Protein AF-A0A077RR24-F1 (afdb_monomer)

Radius of gyration: 30.87 Å; Cα contacts (8 Å, |Δi|>4): 636; chains: 1; bounding box: 91×39×88 Å

InterPro domains:
  IPR001650 Helicase, C-terminal domain-like [PF00271] (143-237)
  IPR001650 Helicase, C-terminal domain-like [PS51194] (137-275)
  IPR001650 Helicase, C-terminal domain-like [SM00490] (158-239)
  IPR011545 DEAD/DEAH-box helicase domain [PF00270] (7-88)
  IPR014001 Helicase superfamily 1/2, ATP-binding domain [PS51192] (1-100)
  IPR022059 Domain of unknown function DUF3615 [PF12274] (355-436)
  IPR027417 P-loop containing nucleoside triphosphate hydrolase [G3DSA:3.40.50.300] (1-112)
  IPR027417 P-loop containing nucleoside triphosphate hydrolase [G3DSA:3.40.50.300] (113-279)
  IPR027417 P-loop containing nucleoside triphosphate hydrolase [SSF52540] (5-243)

Nearest PDB structures (foldseek):
  7liu-assembly1_B  TM=7.610E-01  e=7.349E-22  Homo sapiens
  7evn-assembly1_E  TM=5.969E-01  e=4.241E-16  Homo sapiens
  2p6n-assembly1_A  TM=8.826E-01  e=2.527E-11  Homo sapiens
  5sup-assembly3_C  TM=7.298E-01  e=5.516E-13  Saccharomyces cerevisiae S288C
  5suq-assembly1_C  TM=5.556E-01  e=3.517E-12  Saccharomyces cerev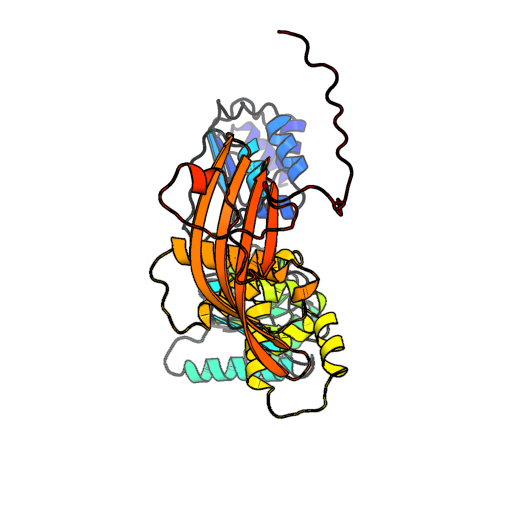isiae S288C

Foldseek 3Di:
DVVVVVLVVLVVPDPDDDDDLVVVVVCLVVVSDAQQPAQEAEAEAVVVCVVVVCPVSVCCVQPVRNHPAQVRHHYHYYHLADDPVNVVVCVVRHDPDDDDDPVCSQALVLQAAEAEDEDDLVCLLVVVVVVQVVQVVVQVPHARAAEEEEDADPVVQVVSQVVCVVVVAHEFEDELPDDPVRLCVRLVCCQVSVHRYYYYYHLNQPDSPRPRHAEYEHSDDDQEVVSVVSNSNSCSVHRHYYYYDYPVNLNHLQVVLQSCLSNVHDDDLVSVCSNDVPVVVVVVVPPDDDDCPPVVSVVSVQVSSDDPVDPLVVQLSVQQVLVVVAPDDPPDPVQSVQSSQQSSQQCPDPVRVPWDKHWHGWDFKFKDDPDPFKIKIKTKTKMWTQDPVRDIDIFIKIKMWIGGNNDIDIHMDTDDPPFQDDDPRRVVDPTRDGDGCDDPPVVRDDDDDDPDDDDDDDDPPDPDDD

Secondary structure (DSSP, 8-state):
-HHHHHHHHHHT--S-----HHHHHHHHHTTS---TT-SEEEE--HHHHHHTT-HHHHHHHHHHS-PPPTTTSEEEE--S---HHHHHHHHHH-SS------S-TTTHHHHSEEEEEE--TTHHHHHHHHHHHHHHHHTTTS-PPPEEEEES-HHHHHHHHHHHHHTT--EEEEETT--HHHHHHHHHHHHTTS-SEEEEESS--SS-------EEEESS--SSHHHHHHHHHHTTT-SEEEEEE-GGGHHHHHHHHHHHHHTT----HHHHHHH-HHHHHHHTTS---TT-HHHHHHHHHHHTTS---SHHHHHHHHHHHHHHHSS-----HHHHHHHHHHHHHHHHSTTTTTSEEEEEEEEEEEEEEEETTEEEEEEEEEEEEE-TTS-EEEEEEEEEEEEETTEEEEEEEE--TT--B--HHHHSSS----B-SSSSSTTS---------S------------

Mean predicted aligned error: 20.42 Å

Sequence (466 aa):
MKGKMQKCQLEAGIDIVVSTPRRLINMVRTTQVSLEAIKYLVICELGLMLDMGFEKTLRKIVDDMHIPPKSARHTLLSSGTFQPAVQKLAWDFLSDYLFITDGRLEFSIGLTKQKIELASEEEKRGLLLNLLQKQSVSSAGMSQLRTVVFVETKGKADSLKNWLCNEGFPATVIFADSSQQERESASLPFQISGISILIAANAASPGLDVANVDHLINYDLPKSVEEYVERIRTFARVGSATSFFTESNRSIAKGLLELMIEANLEVPDWLLDYANPDYTRSVELDSEDEENDKDRYDLARSLASRKIDNIYDLACVWAELNCRRTKQSFDDSRIKTMSKDCCIAFTQQEEYKFLKFYFVKVTQHCYSPESYEKTYWHYNFIAKIKSKSGIWTEGIYFAERKLECDVETFCCSFLEPSDDGECYGCQHGEAKVRHPTRGDYERGTPDHVWLSDGDCEISDDDMVDF

pLDDT: mean 70.44, std 19.79, range [26.89, 95.75]

Organism: Triticum aestivum (NCBI:txid4565)

Solvent-accessible surface area (backbone atoms only — not comparable to full-atom values): 27321 Å² total; per-residue (Å²): 112,74,72,60,56,54,49,58,52,50,74,70,60,76,95,77,86,89,74,55,69,74,58,45,53,51,35,42,74,69,67,67,48,83,43,60,83,46,52,71,47,76,44,73,44,47,42,62,41,46,77,73,63,37,54,69,56,51,50,44,50,58,72,70,47,58,36,48,56,50,92,70,28,50,65,48,78,41,50,84,51,80,51,72,72,45,48,53,50,49,60,71,61,45,58,96,70,86,86,86,74,92,83,45,81,82,39,58,64,50,72,28,51,62,46,75,43,82,41,55,87,79,46,47,60,60,53,50,50,53,53,54,49,55,50,57,62,75,28,79,87,54,77,79,68,25,34,40,36,33,32,64,42,64,69,57,42,55,52,50,36,55,50,35,42,73,76,72,43,57,51,42,71,49,53,49,86,51,51,70,68,54,48,51,63,50,43,45,43,48,71,76,70,76,26,44,32,40,35,37,16,47,84,50,50,84,83,67,90,70,80,81,42,40,33,41,34,28,67,39,64,63,87,44,56,68,58,45,51,44,53,51,51,68,45,62,78,26,62,31,34,41,34,42,41,40,83,90,48,41,86,36,28,43,57,48,50,55,48,32,44,77,34,73,48,83,74,58,76,72,50,51,56,55,42,39,62,74,62,57,65,63,54,75,76,68,79,83,77,92,86,59,60,68,68,53,49,55,50,52,62,58,59,71,62,51,88,66,89,51,78,68,44,53,28,48,51,52,18,54,51,36,58,63,72,38,95,59,86,75,88,45,74,65,60,54,52,54,46,32,53,43,34,31,11,45,42,69,34,79,94,39,57,85,51,57,67,42,58,71,48,74,77,39,56,49,66,33,76,81,49,101,53,32,40,39,38,41,35,28,29,36,37,32,40,40,45,98,88,66,53,76,46,80,46,46,30,34,22,38,41,38,38,46,81,93,42,78,49,63,42,52,47,75,47,56,95,84,35,68,30,69,41,77,39,43,76,78,45,94,42,84,49,61,30,56,74,70,43,74,53,93,71,25,58,90,85,83,86,80,92,75,87,74,90,79,89,76,79,94,78,82,92,73,90,135

Structure (mmCIF, N/CA/C/O backbone):
data_AF-A0A077RR24-F1
#
_entry.id   AF-A0A077RR24-F1
#
loop_
_atom_site.group_PDB
_atom_site.id
_atom_site.type_symbol
_atom_site.label_atom_id
_atom_site.label_alt_id
_atom_site.label_comp_id
_atom_site.label_asym_id
_atom_site.label_entity_id
_atom_site.label_seq_id
_atom_site.pdbx_PDB_ins_code
_atom_site.Cartn_x
_atom_site.Cartn_y
_atom_site.Cartn_z
_atom_site.occupancy
_atom_site.B_iso_or_equiv
_atom_site.auth_seq_id
_atom_site.auth_comp_id
_atom_site.auth_asym_id
_atom_site.auth_atom_id
_atom_site.pdbx_PDB_model_num
ATOM 1 N N . MET A 1 1 ? 37.267 13.223 1.925 1.00 38.91 1 MET A N 1
ATOM 2 C CA . MET A 1 1 ? 37.934 11.902 1.807 1.00 38.91 1 MET A CA 1
ATOM 3 C C . MET A 1 1 ? 37.192 10.920 0.893 1.00 38.91 1 MET A C 1
ATOM 5 O O . MET A 1 1 ? 37.827 10.442 -0.036 1.00 38.91 1 MET A O 1
ATOM 9 N N . LYS A 1 2 ? 35.874 10.683 1.048 1.00 42.78 2 LYS A N 1
ATOM 10 C CA . LYS A 1 2 ? 35.107 9.719 0.215 1.00 42.78 2 LYS A CA 1
ATOM 11 C C . LYS A 1 2 ? 35.231 9.910 -1.314 1.00 42.78 2 LYS A C 1
ATOM 13 O O . LYS A 1 2 ? 35.393 8.932 -2.031 1.00 42.78 2 LYS A O 1
ATOM 18 N N . GLY A 1 3 ? 35.239 11.150 -1.817 1.00 53.84 3 GLY A N 1
ATOM 19 C CA . GLY A 1 3 ? 35.362 11.421 -3.262 1.00 53.84 3 GLY A CA 1
ATOM 20 C C . GLY A 1 3 ? 36.721 11.066 -3.890 1.00 53.84 3 GLY A C 1
ATOM 21 O O . GLY A 1 3 ? 36.763 10.733 -5.067 1.00 53.84 3 GLY A O 1
ATOM 22 N N . LYS A 1 4 ? 37.822 11.088 -3.117 1.00 55.09 4 LYS A N 1
ATOM 23 C CA . LYS A 1 4 ? 39.156 10.689 -3.612 1.00 55.09 4 LYS A CA 1
ATOM 24 C C . LYS A 1 4 ? 39.282 9.168 -3.731 1.00 55.09 4 LYS A C 1
ATOM 26 O O . LYS A 1 4 ? 39.795 8.693 -4.733 1.00 55.09 4 LYS A O 1
ATOM 31 N N . MET A 1 5 ? 38.761 8.420 -2.752 1.00 57.38 5 MET A N 1
ATOM 32 C CA . MET A 1 5 ? 38.757 6.951 -2.800 1.00 57.38 5 MET A CA 1
ATOM 33 C C . MET A 1 5 ? 37.932 6.415 -3.973 1.00 57.38 5 MET A C 1
ATOM 35 O O . MET A 1 5 ? 38.390 5.513 -4.662 1.00 57.38 5 MET A O 1
ATOM 39 N N . GLN A 1 6 ? 36.764 7.009 -4.245 1.00 65.25 6 GLN A N 1
ATOM 40 C CA . GLN A 1 6 ? 35.930 6.583 -5.370 1.00 65.25 6 GLN A CA 1
ATOM 41 C C . GLN A 1 6 ? 36.631 6.788 -6.722 1.00 65.25 6 GLN A C 1
ATOM 43 O O . GLN A 1 6 ? 36.533 5.935 -7.597 1.00 65.25 6 GLN A O 1
ATOM 48 N N . LYS A 1 7 ? 37.365 7.895 -6.892 1.00 67.56 7 LYS A N 1
ATOM 49 C CA . LYS A 1 7 ? 38.094 8.169 -8.135 1.00 67.56 7 LYS A CA 1
ATOM 50 C C . LYS A 1 7 ? 39.228 7.165 -8.367 1.00 67.56 7 LYS A C 1
ATOM 52 O O . LYS A 1 7 ? 39.330 6.627 -9.460 1.00 67.56 7 LYS A O 1
ATOM 57 N N . CYS A 1 8 ? 40.002 6.841 -7.328 1.00 69.75 8 CYS A N 1
ATOM 58 C CA . CYS A 1 8 ? 41.052 5.823 -7.428 1.00 69.75 8 CYS A CA 1
ATOM 59 C C . CYS A 1 8 ? 40.497 4.424 -7.750 1.00 69.75 8 CYS A C 1
ATOM 61 O O . CYS A 1 8 ? 41.151 3.662 -8.449 1.00 69.75 8 CYS A O 1
ATOM 63 N N . GLN A 1 9 ? 39.295 4.083 -7.268 1.00 75.38 9 GLN A N 1
ATOM 64 C CA . GLN A 1 9 ? 38.629 2.820 -7.616 1.00 75.38 9 GLN A CA 1
ATOM 65 C C . GLN A 1 9 ? 38.172 2.784 -9.080 1.00 75.38 9 GLN A C 1
ATOM 67 O O . GLN A 1 9 ? 38.264 1.743 -9.715 1.00 75.38 9 GLN A O 1
ATOM 72 N N . LEU A 1 10 ? 37.715 3.916 -9.623 1.00 78.81 10 LEU A N 1
ATOM 73 C CA . LEU A 1 10 ? 37.341 4.042 -11.038 1.00 78.81 10 LEU A CA 1
ATOM 74 C C . LEU A 1 10 ? 38.559 3.948 -11.961 1.00 78.81 10 LEU A C 1
ATOM 76 O O . LEU A 1 10 ? 38.503 3.288 -12.994 1.00 78.81 10 LEU A O 1
ATOM 80 N N . GLU A 1 11 ? 39.673 4.563 -11.561 1.00 78.75 11 GLU A N 1
ATOM 81 C CA . GLU A 1 11 ? 40.943 4.532 -12.298 1.00 78.75 11 GLU A CA 1
ATOM 82 C C . GLU A 1 11 ? 41.571 3.127 -12.353 1.00 78.75 11 GLU A C 1
ATOM 84 O O . GLU A 1 11 ? 42.336 2.842 -13.271 1.00 78.75 11 GLU A O 1
ATOM 89 N N . ALA A 1 12 ? 41.226 2.232 -11.420 1.00 81.88 12 ALA A N 1
ATOM 90 C CA . ALA A 1 12 ? 41.685 0.841 -11.412 1.00 81.88 12 ALA A CA 1
ATOM 91 C C . ALA A 1 12 ? 40.970 -0.061 -12.444 1.00 81.88 12 ALA A C 1
ATOM 93 O O . ALA A 1 12 ? 41.375 -1.208 -12.623 1.00 81.88 12 ALA A O 1
ATOM 94 N N . GLY A 1 13 ? 39.941 0.454 -13.127 1.00 81.19 13 GLY A N 1
ATOM 95 C CA . GLY A 1 13 ? 39.060 -0.322 -13.997 1.00 81.19 13 GLY A CA 1
ATOM 96 C C . GLY A 1 13 ? 37.912 -0.957 -13.212 1.00 81.19 13 GLY A C 1
ATOM 97 O O . GLY A 1 13 ? 38.098 -1.469 -12.109 1.00 81.19 13 GLY A O 1
ATOM 98 N N . ILE A 1 14 ? 36.699 -0.886 -13.766 1.00 85.69 14 ILE A N 1
ATOM 99 C CA . ILE A 1 14 ? 35.483 -1.403 -13.131 1.00 85.69 14 ILE A CA 1
ATOM 100 C C . ILE A 1 14 ? 34.622 -2.112 -14.173 1.00 85.69 14 ILE A C 1
ATOM 102 O O . ILE A 1 14 ? 34.243 -1.507 -15.172 1.00 85.69 14 ILE A O 1
ATOM 106 N N . ASP A 1 15 ? 34.250 -3.359 -13.882 1.00 87.88 15 ASP A N 1
ATOM 107 C CA . ASP A 1 15 ? 33.331 -4.145 -14.712 1.00 87.88 15 ASP A CA 1
ATOM 108 C C . ASP A 1 15 ? 31.854 -3.960 -14.315 1.00 87.88 15 ASP A C 1
ATOM 110 O O . ASP A 1 15 ? 30.962 -4.076 -15.154 1.00 87.88 15 ASP A O 1
ATOM 114 N N . ILE A 1 16 ? 31.577 -3.664 -13.036 1.00 90.81 16 ILE A N 1
ATOM 115 C CA . ILE A 1 16 ? 30.218 -3.513 -12.490 1.00 90.81 16 ILE A CA 1
ATOM 116 C C . ILE A 1 16 ? 30.109 -2.212 -11.694 1.00 90.81 16 ILE A C 1
ATOM 118 O O . ILE A 1 16 ? 30.824 -2.004 -10.715 1.00 90.81 16 ILE A O 1
ATOM 122 N N . VAL A 1 17 ? 29.159 -1.355 -12.071 1.00 89.50 17 VAL A N 1
ATOM 123 C CA . VAL A 1 17 ? 28.876 -0.090 -11.381 1.00 89.50 17 VAL A CA 1
ATOM 124 C C . VAL A 1 17 ? 27.472 -0.126 -10.785 1.00 89.50 17 VAL A C 1
ATOM 126 O O . VAL A 1 17 ? 26.491 -0.280 -11.505 1.00 89.50 17 VAL A O 1
ATOM 129 N N . VAL A 1 18 ? 27.375 0.095 -9.473 1.00 91.62 18 VAL A N 1
ATOM 130 C CA . VAL A 1 18 ? 26.106 0.329 -8.766 1.00 91.62 18 VAL A CA 1
ATOM 131 C C . VAL A 1 18 ? 26.044 1.803 -8.377 1.00 91.62 18 VAL A C 1
ATOM 133 O O . VAL A 1 18 ? 26.958 2.322 -7.734 1.00 91.62 18 VAL A O 1
ATOM 136 N N . SER A 1 19 ? 24.995 2.511 -8.795 1.00 89.88 19 SER A N 1
ATOM 137 C CA . SER A 1 19 ? 24.889 3.956 -8.582 1.00 89.88 19 SER A CA 1
ATOM 138 C C . SER A 1 19 ? 23.441 4.431 -8.588 1.00 89.88 19 SER A C 1
ATOM 140 O O . SER A 1 19 ? 22.577 3.826 -9.215 1.00 89.88 19 SER A O 1
ATOM 142 N N . THR A 1 20 ? 23.184 5.560 -7.929 1.00 89.81 20 THR A N 1
ATOM 143 C CA . THR A 1 20 ? 21.910 6.274 -8.057 1.00 89.81 20 THR A CA 1
ATOM 144 C C . THR A 1 20 ? 21.900 7.123 -9.336 1.00 89.81 20 THR A C 1
ATOM 146 O O . THR A 1 20 ? 22.955 7.632 -9.738 1.00 89.81 20 THR A O 1
ATOM 149 N N . PRO A 1 21 ? 20.734 7.367 -9.969 1.00 90.19 21 PRO A N 1
ATOM 150 C CA . PRO A 1 21 ? 20.659 8.003 -11.291 1.00 90.19 21 PRO A CA 1
ATOM 151 C C . PRO A 1 21 ? 21.411 9.333 -11.396 1.00 90.19 21 PRO A C 1
ATOM 153 O O . PRO A 1 21 ? 22.234 9.538 -12.287 1.00 90.19 21 PRO A O 1
ATOM 156 N N . ARG A 1 22 ? 21.197 10.238 -10.431 1.00 88.94 22 ARG A N 1
ATOM 157 C CA . ARG A 1 22 ? 21.866 11.550 -10.418 1.00 88.94 22 ARG A CA 1
ATOM 158 C C . ARG A 1 22 ? 23.383 11.427 -10.300 1.00 88.94 22 ARG A C 1
ATOM 160 O O . ARG A 1 22 ? 24.106 12.208 -10.918 1.00 88.94 22 ARG A O 1
ATOM 167 N N . ARG A 1 23 ? 23.875 10.466 -9.511 1.00 88.19 23 ARG A N 1
ATOM 168 C CA . ARG A 1 23 ? 25.316 10.264 -9.335 1.00 88.19 23 ARG A CA 1
ATOM 169 C C . ARG A 1 23 ? 25.939 9.651 -10.584 1.00 88.19 23 ARG A C 1
ATOM 171 O O . ARG A 1 23 ? 27.009 10.106 -10.978 1.00 88.19 23 ARG A O 1
ATOM 178 N N . LEU A 1 24 ? 25.247 8.716 -11.238 1.00 90.44 24 LEU A N 1
ATOM 179 C CA . LEU A 1 24 ? 25.675 8.142 -12.514 1.00 90.44 24 LEU A CA 1
ATOM 180 C C . LEU A 1 24 ? 25.806 9.214 -13.604 1.00 90.44 24 LEU A C 1
ATOM 182 O O . LEU A 1 24 ? 26.870 9.336 -14.202 1.00 90.44 24 LEU A O 1
ATOM 186 N N . ILE A 1 25 ? 24.790 10.067 -13.784 1.00 90.06 25 ILE A N 1
ATOM 187 C CA . ILE A 1 25 ? 24.849 11.176 -14.755 1.00 90.06 25 ILE A CA 1
ATOM 188 C C . ILE A 1 25 ? 26.055 12.078 -14.493 1.00 90.06 25 ILE A C 1
ATOM 190 O O . ILE A 1 25 ? 26.735 12.499 -15.428 1.00 90.06 25 ILE A O 1
ATOM 194 N N . ASN A 1 26 ? 26.332 12.393 -13.226 1.00 88.88 26 ASN A N 1
ATOM 195 C CA . ASN A 1 26 ? 27.484 13.216 -12.881 1.00 88.88 26 ASN A CA 1
ATOM 196 C C . ASN A 1 26 ? 28.814 12.522 -13.227 1.00 88.88 26 ASN A C 1
ATOM 198 O O . ASN A 1 26 ? 29.734 13.175 -13.716 1.00 88.88 26 ASN A O 1
ATOM 202 N N . MET A 1 27 ? 28.917 11.209 -13.010 1.00 86.62 27 MET A N 1
ATOM 203 C CA . MET A 1 27 ? 30.111 10.427 -13.350 1.00 86.62 27 MET A CA 1
ATOM 204 C C . MET A 1 27 ? 30.352 10.383 -14.862 1.00 86.62 27 MET A C 1
ATOM 206 O O . MET A 1 27 ? 31.480 10.600 -15.295 1.00 86.62 27 MET A O 1
ATOM 210 N N . VAL A 1 28 ? 29.300 10.206 -15.663 1.00 88.62 28 VAL A N 1
ATOM 211 C CA . VAL A 1 28 ? 29.408 10.226 -17.131 1.00 88.62 28 VAL A CA 1
ATOM 212 C C . VAL A 1 28 ? 29.759 11.626 -17.642 1.00 88.62 28 VAL A C 1
ATOM 214 O O . VAL A 1 28 ? 30.674 11.785 -18.442 1.00 88.62 28 VAL A O 1
ATOM 217 N N . ARG A 1 29 ? 29.108 12.678 -17.124 1.00 87.50 29 ARG A N 1
ATOM 218 C CA . ARG A 1 29 ? 29.382 14.075 -17.525 1.00 87.50 29 ARG A CA 1
ATOM 219 C C . ARG A 1 29 ? 30.787 14.551 -17.192 1.00 87.50 29 ARG A C 1
ATOM 221 O O . ARG A 1 29 ? 31.343 15.362 -17.920 1.00 87.50 29 ARG A O 1
ATOM 228 N N . THR A 1 30 ? 31.343 14.073 -16.085 1.00 84.88 30 THR A N 1
ATOM 229 C CA . THR A 1 30 ? 32.731 14.360 -15.696 1.00 84.88 30 THR A CA 1
ATOM 230 C C . THR A 1 30 ? 33.726 13.381 -16.321 1.00 84.88 30 THR A C 1
ATOM 232 O O . THR A 1 30 ? 34.868 13.319 -15.869 1.00 84.88 30 THR A O 1
ATOM 235 N N . THR A 1 31 ? 33.279 12.612 -17.326 1.00 78.00 31 THR A N 1
ATOM 236 C CA . THR A 1 31 ? 34.055 11.630 -18.097 1.00 78.00 31 THR A CA 1
ATOM 237 C C . THR A 1 31 ? 34.812 10.633 -17.218 1.00 78.00 31 THR A C 1
ATOM 239 O O . THR A 1 31 ? 35.905 10.198 -17.561 1.00 78.00 31 THR A O 1
ATOM 242 N N . GLN A 1 32 ? 34.254 10.293 -16.052 1.00 77.44 32 GLN A N 1
ATOM 243 C CA . GLN A 1 32 ? 34.843 9.307 -15.142 1.00 77.44 32 GLN A CA 1
ATOM 244 C C . GLN A 1 32 ? 34.465 7.879 -15.539 1.00 77.44 32 GLN A C 1
ATOM 246 O O . GLN A 1 32 ? 35.173 6.945 -15.182 1.00 77.44 32 GLN A O 1
ATOM 251 N N . VAL A 1 33 ? 33.340 7.711 -16.242 1.00 84.94 33 VAL A N 1
ATOM 252 C CA . VAL A 1 33 ? 32.816 6.423 -16.713 1.00 84.94 33 VAL A CA 1
ATOM 253 C C . VAL A 1 33 ? 32.198 6.611 -18.093 1.00 84.94 33 VAL A C 1
ATOM 255 O O . VAL A 1 33 ? 31.454 7.569 -18.299 1.00 84.94 33 VAL A O 1
ATOM 258 N N . SER A 1 34 ? 32.475 5.681 -19.008 1.00 88.31 34 SER A N 1
ATOM 259 C CA . SER A 1 34 ? 31.731 5.523 -20.263 1.00 88.31 34 SER A CA 1
ATOM 260 C C . SER A 1 34 ? 30.729 4.376 -20.125 1.00 88.31 34 SER A C 1
ATOM 262 O O . SER A 1 34 ? 31.031 3.362 -19.497 1.00 88.31 34 SER A O 1
ATOM 264 N N . LEU A 1 35 ? 29.536 4.547 -20.699 1.00 90.69 35 LEU A N 1
ATOM 265 C CA . LEU A 1 35 ? 28.468 3.541 -20.700 1.00 90.69 35 LEU A CA 1
ATOM 266 C C . LEU A 1 35 ? 28.313 2.840 -22.065 1.00 90.69 35 LEU A C 1
ATOM 268 O O . LEU A 1 35 ? 27.434 1.998 -22.232 1.00 90.69 35 LEU A O 1
ATOM 272 N N . GLU A 1 36 ? 29.186 3.151 -23.025 1.00 90.81 36 GLU A N 1
ATOM 273 C CA . GLU A 1 36 ? 29.099 2.685 -24.418 1.00 90.81 36 GLU A CA 1
ATOM 274 C C . GLU A 1 36 ? 29.270 1.170 -24.576 1.00 90.81 36 GLU A C 1
ATOM 276 O O . GLU A 1 36 ? 28.764 0.581 -25.525 1.00 90.81 36 GLU A O 1
ATOM 281 N N . ALA A 1 37 ? 29.968 0.516 -23.646 1.00 89.81 37 ALA A N 1
ATOM 282 C CA . ALA A 1 37 ? 30.246 -0.920 -23.697 1.00 89.81 37 ALA A CA 1
ATOM 283 C C . ALA A 1 37 ? 29.336 -1.753 -22.772 1.00 89.81 37 ALA A C 1
ATOM 285 O O . ALA A 1 37 ? 29.644 -2.910 -22.471 1.00 89.81 37 ALA A O 1
ATOM 286 N N . ILE A 1 38 ? 28.228 -1.182 -22.286 1.00 92.31 38 ILE A N 1
ATOM 287 C CA . ILE A 1 38 ? 27.324 -1.885 -21.370 1.00 92.31 38 ILE A CA 1
ATOM 288 C C . ILE A 1 38 ? 26.587 -3.012 -22.090 1.00 92.31 38 ILE A C 1
ATOM 290 O O . ILE A 1 38 ? 25.815 -2.787 -23.018 1.00 92.31 38 ILE A O 1
ATOM 294 N N . LYS A 1 39 ? 26.761 -4.232 -21.576 1.00 93.50 39 LYS A N 1
ATOM 295 C CA . LYS A 1 39 ? 25.996 -5.416 -21.996 1.00 93.50 39 LYS A CA 1
ATOM 296 C C . LYS A 1 39 ? 24.778 -5.688 -21.118 1.00 93.50 39 LYS A C 1
ATOM 298 O O . LYS A 1 39 ? 23.820 -6.284 -21.597 1.00 93.50 39 LYS A O 1
ATOM 303 N N . TYR A 1 40 ? 24.820 -5.261 -19.855 1.00 95.00 40 TYR A N 1
ATOM 304 C CA . TYR A 1 40 ? 23.779 -5.518 -18.862 1.00 95.00 40 TYR A CA 1
ATOM 305 C C . TYR A 1 40 ? 23.374 -4.219 -18.170 1.00 95.00 40 TYR A C 1
ATOM 307 O O . TYR A 1 40 ? 24.197 -3.581 -17.516 1.00 95.00 40 TYR A O 1
ATOM 315 N N . LEU A 1 41 ? 22.104 -3.845 -18.300 1.00 94.69 41 LEU A N 1
ATOM 316 C CA . LEU A 1 41 ? 21.502 -2.721 -17.593 1.00 94.69 41 LEU A CA 1
ATOM 317 C C . LEU A 1 41 ? 20.497 -3.261 -16.576 1.00 94.69 41 LEU A C 1
ATOM 319 O O . LEU A 1 41 ? 19.562 -3.958 -16.952 1.00 94.69 41 LEU A O 1
ATOM 323 N N . VAL A 1 42 ? 20.674 -2.932 -15.299 1.00 95.75 42 VAL A N 1
ATOM 324 C CA . VAL A 1 42 ? 19.747 -3.337 -14.235 1.00 95.75 42 VAL A CA 1
ATOM 325 C C . VAL A 1 42 ? 19.129 -2.092 -13.613 1.00 95.75 42 VAL A C 1
ATOM 327 O O . VAL A 1 42 ? 19.849 -1.213 -13.140 1.00 95.75 42 VAL A O 1
ATOM 330 N N . ILE A 1 43 ? 17.801 -2.018 -13.624 1.00 94.50 43 ILE A N 1
ATOM 331 C CA . ILE A 1 43 ? 17.020 -0.958 -12.985 1.00 94.50 43 ILE A CA 1
ATOM 332 C C . ILE A 1 43 ? 16.216 -1.602 -11.858 1.00 94.50 43 ILE A C 1
ATOM 334 O O . ILE A 1 43 ? 15.301 -2.380 -12.117 1.00 94.50 43 ILE A O 1
ATOM 338 N N . CYS A 1 44 ? 16.574 -1.289 -10.614 1.00 92.56 44 CYS A N 1
ATOM 339 C CA . CYS A 1 44 ? 15.903 -1.828 -9.434 1.00 92.56 44 CYS A CA 1
ATOM 340 C C . CYS A 1 44 ? 14.903 -0.825 -8.859 1.00 92.56 44 CYS A C 1
ATOM 342 O O . CYS A 1 44 ? 15.203 0.367 -8.810 1.00 92.56 44 CYS A O 1
ATOM 344 N N . GLU A 1 45 ? 13.770 -1.322 -8.360 1.00 86.75 45 GLU A N 1
ATOM 345 C CA . GLU A 1 45 ? 12.720 -0.524 -7.708 1.00 86.75 45 GLU A CA 1
ATOM 346 C C . GLU A 1 45 ? 12.189 0.618 -8.589 1.00 86.75 45 GLU A C 1
ATOM 348 O O . GLU A 1 45 ? 12.045 1.757 -8.139 1.00 86.75 45 GLU A O 1
ATOM 353 N N . LEU A 1 46 ? 11.899 0.330 -9.868 1.00 89.75 46 LEU A N 1
ATOM 354 C CA . LEU A 1 46 ? 11.492 1.365 -10.822 1.00 89.75 46 LEU A CA 1
ATOM 355 C C . LEU A 1 46 ? 10.276 2.166 -10.333 1.00 89.75 46 LEU A C 1
ATOM 357 O O . LEU A 1 46 ? 10.305 3.387 -10.450 1.00 89.75 46 LEU A O 1
ATOM 361 N N . GLY A 1 47 ? 9.255 1.519 -9.757 1.00 81.19 47 GLY A N 1
ATOM 362 C CA . GLY A 1 47 ? 8.096 2.209 -9.174 1.00 81.19 47 GLY A CA 1
ATOM 363 C C . GLY A 1 47 ? 8.504 3.314 -8.195 1.00 81.19 47 GLY A C 1
ATOM 364 O O . GLY A 1 47 ? 8.193 4.479 -8.428 1.00 81.19 47 GLY A O 1
ATOM 365 N N . LEU A 1 48 ? 9.340 2.983 -7.206 1.00 79.06 48 LEU A N 1
ATOM 366 C CA . LEU A 1 48 ? 9.854 3.948 -6.229 1.00 79.06 48 LEU A CA 1
ATOM 367 C C . LEU A 1 48 ? 10.646 5.083 -6.896 1.00 79.06 48 LEU A C 1
ATOM 369 O O . LEU A 1 48 ? 10.565 6.246 -6.501 1.00 79.06 48 LEU A O 1
ATOM 373 N N . MET A 1 49 ? 11.428 4.773 -7.932 1.00 84.31 49 MET A N 1
ATOM 374 C CA . MET A 1 49 ? 12.170 5.799 -8.665 1.00 84.31 49 MET A CA 1
ATOM 375 C C . MET A 1 49 ? 11.237 6.792 -9.376 1.00 84.31 49 MET A C 1
ATOM 377 O O . MET A 1 49 ? 11.587 7.971 -9.489 1.00 84.31 49 MET A O 1
ATOM 381 N N . LEU A 1 50 ? 10.071 6.345 -9.849 1.00 82.44 50 LEU A N 1
ATOM 382 C CA . LEU A 1 50 ? 9.061 7.219 -10.451 1.00 82.44 50 LEU A CA 1
ATOM 383 C C . LEU A 1 50 ? 8.376 8.093 -9.417 1.00 82.44 50 LEU A C 1
ATOM 385 O O . LEU A 1 50 ? 8.243 9.291 -9.665 1.00 82.44 50 LEU A O 1
ATOM 389 N N . ASP A 1 51 ? 8.073 7.543 -8.246 1.00 75.38 51 ASP A N 1
ATOM 390 C CA . ASP A 1 51 ? 7.511 8.302 -7.126 1.00 75.38 51 ASP A CA 1
ATOM 391 C C . ASP A 1 51 ? 8.459 9.432 -6.687 1.00 75.38 51 ASP A C 1
ATOM 393 O O . ASP A 1 51 ? 8.042 10.548 -6.380 1.00 75.38 51 ASP A O 1
ATOM 397 N N . MET A 1 52 ? 9.773 9.193 -6.765 1.00 76.75 52 MET A N 1
ATOM 398 C CA . MET A 1 52 ? 10.809 10.206 -6.523 1.00 76.75 52 MET A CA 1
ATOM 399 C C . MET A 1 52 ? 11.014 11.200 -7.688 1.00 76.75 52 MET A C 1
ATOM 401 O O . MET A 1 52 ? 11.895 12.066 -7.623 1.00 76.75 52 MET A O 1
ATOM 405 N N . GLY A 1 53 ? 10.254 11.078 -8.778 1.00 81.50 53 GLY A N 1
ATOM 406 C CA . GLY A 1 53 ? 10.337 11.947 -9.952 1.00 81.50 53 GLY A CA 1
ATOM 407 C C . GLY A 1 53 ? 11.574 11.713 -10.827 1.00 81.50 53 GLY A C 1
ATOM 408 O O . GLY A 1 53 ? 12.010 12.620 -11.547 1.00 81.50 53 GLY A O 1
ATOM 409 N N . PHE A 1 54 ? 12.184 10.522 -10.782 1.00 88.88 54 PHE A N 1
ATOM 410 C CA . PHE A 1 54 ? 13.386 10.224 -11.569 1.00 88.88 54 PHE A CA 1
ATOM 411 C C . PHE A 1 54 ? 13.125 9.847 -13.026 1.00 88.88 54 PHE A C 1
ATOM 413 O O . PHE A 1 54 ? 14.103 9.658 -13.745 1.00 88.88 54 PHE A O 1
ATOM 420 N N . GLU A 1 55 ? 11.881 9.818 -13.512 1.00 88.88 55 GLU A N 1
ATOM 421 C CA . GLU A 1 55 ? 11.570 9.444 -14.902 1.00 88.88 55 GLU A CA 1
ATOM 422 C C . GLU A 1 55 ? 12.460 10.173 -15.923 1.00 88.88 55 GLU A C 1
ATOM 424 O O . GLU A 1 55 ? 13.183 9.545 -16.695 1.00 88.88 55 GLU A O 1
ATOM 429 N N . LYS A 1 56 ? 12.491 11.512 -15.878 1.00 90.44 56 LYS A N 1
ATOM 430 C CA . LYS A 1 56 ? 13.311 12.323 -16.799 1.00 90.44 56 LYS A CA 1
ATOM 431 C C . LYS A 1 56 ? 14.806 12.024 -16.668 1.00 90.44 56 LYS A C 1
ATOM 433 O O . LYS A 1 56 ? 15.558 12.142 -17.628 1.00 90.44 56 LYS A O 1
ATOM 438 N N . THR A 1 57 ? 15.244 11.661 -15.464 1.00 90.81 57 THR A N 1
ATOM 439 C CA . THR A 1 57 ? 16.645 11.324 -15.177 1.00 90.81 57 THR A CA 1
ATOM 440 C C . THR A 1 57 ? 16.999 9.957 -15.759 1.00 90.81 57 THR A C 1
ATOM 442 O O . THR A 1 57 ? 18.084 9.798 -16.307 1.00 90.81 57 THR A O 1
ATOM 445 N N . LEU A 1 58 ? 16.083 8.992 -15.674 1.00 92.50 58 LEU A N 1
ATOM 446 C CA . LEU A 1 58 ? 16.235 7.659 -16.247 1.00 92.50 58 LEU A CA 1
ATOM 447 C C . LEU A 1 58 ? 16.246 7.696 -17.772 1.00 92.50 58 LEU A C 1
ATOM 449 O O . LEU A 1 58 ? 17.181 7.169 -18.365 1.00 92.50 58 LEU A O 1
ATOM 453 N N . ARG A 1 59 ? 15.282 8.389 -18.393 1.00 92.31 59 ARG A N 1
ATOM 454 C CA . ARG A 1 59 ? 15.258 8.598 -19.851 1.00 92.31 59 ARG A CA 1
ATOM 455 C C . ARG A 1 59 ? 16.562 9.214 -20.335 1.00 92.31 59 ARG A C 1
ATOM 457 O O . ARG A 1 59 ? 17.219 8.669 -21.200 1.00 92.31 59 ARG A O 1
ATOM 464 N N . LYS A 1 60 ? 17.044 10.251 -19.650 1.00 91.38 60 LYS A N 1
ATOM 465 C CA . LYS A 1 60 ? 18.349 10.848 -19.946 1.00 91.38 60 LYS A CA 1
ATOM 466 C C . LYS A 1 60 ? 19.516 9.859 -19.890 1.00 91.38 60 LYS A C 1
ATOM 468 O O . LYS A 1 60 ? 20.425 9.953 -20.701 1.00 91.38 60 LYS A O 1
ATOM 473 N N . ILE A 1 61 ? 19.537 8.941 -18.924 1.00 91.06 61 ILE A N 1
ATOM 474 C CA . ILE A 1 61 ? 20.593 7.920 -18.843 1.00 91.06 61 ILE A CA 1
ATOM 475 C C . ILE A 1 61 ? 20.493 6.959 -20.029 1.00 91.06 61 ILE A C 1
ATOM 477 O O . ILE A 1 61 ? 21.505 6.657 -20.650 1.00 91.06 61 ILE A O 1
ATOM 481 N N . VAL A 1 62 ? 19.287 6.484 -20.333 1.00 90.06 62 VAL A N 1
ATOM 482 C CA . VAL A 1 62 ? 19.058 5.458 -21.355 1.00 90.06 62 VAL A CA 1
ATOM 483 C C . VAL A 1 62 ? 19.198 6.007 -22.776 1.00 90.06 62 VAL A C 1
ATOM 485 O O . VAL A 1 62 ? 19.787 5.331 -23.618 1.00 90.06 62 VAL A O 1
ATOM 488 N N . ASP A 1 63 ? 18.706 7.221 -23.009 1.00 87.12 63 ASP A N 1
ATOM 489 C CA . ASP A 1 63 ? 18.565 7.828 -24.332 1.00 87.12 63 ASP A CA 1
ATOM 490 C C . ASP A 1 63 ? 19.755 8.747 -24.672 1.00 87.12 63 ASP A C 1
ATOM 492 O O . ASP A 1 63 ? 20.260 8.707 -25.791 1.00 87.12 63 ASP A O 1
ATOM 496 N N . ASP A 1 64 ? 20.269 9.526 -23.705 1.00 83.06 64 ASP A N 1
ATOM 497 C CA . ASP A 1 64 ? 21.269 10.576 -23.983 1.00 83.06 64 ASP A CA 1
ATOM 498 C C . ASP A 1 64 ? 22.720 10.180 -23.642 1.00 83.06 64 ASP A C 1
ATOM 500 O O . ASP A 1 64 ? 23.652 10.920 -23.966 1.00 83.06 64 ASP A O 1
ATOM 504 N N . MET A 1 65 ? 22.957 9.068 -22.932 1.00 85.38 65 MET A N 1
ATOM 505 C CA . MET A 1 65 ? 24.300 8.721 -22.420 1.00 85.38 65 MET A CA 1
ATOM 506 C C . MET A 1 65 ? 25.009 7.606 -23.190 1.00 85.38 65 MET A C 1
ATOM 508 O O . MET A 1 65 ? 25.860 6.921 -22.625 1.00 85.38 65 MET A O 1
ATOM 512 N N . HIS A 1 66 ? 24.693 7.464 -24.479 1.00 86.19 66 HIS A N 1
ATOM 513 C CA . HIS A 1 66 ? 25.339 6.516 -25.397 1.00 86.19 66 HIS A CA 1
ATOM 514 C C . HIS A 1 66 ? 25.304 5.061 -24.904 1.00 86.19 66 HIS A C 1
ATOM 516 O O . HIS A 1 66 ? 26.192 4.270 -25.212 1.00 86.19 66 HIS A O 1
ATOM 522 N N . ILE A 1 67 ? 24.281 4.690 -24.129 1.00 90.44 67 ILE A N 1
ATOM 523 C CA . ILE A 1 67 ? 24.067 3.288 -23.774 1.00 90.44 67 ILE A CA 1
ATOM 524 C C . ILE A 1 67 ? 23.672 2.540 -25.058 1.00 90.44 67 ILE A C 1
ATOM 526 O O . ILE A 1 67 ? 22.826 3.042 -25.802 1.00 90.44 67 ILE A O 1
ATOM 530 N N . PRO A 1 68 ? 24.223 1.339 -25.326 1.00 92.12 68 PRO A N 1
ATOM 531 C CA . PRO A 1 68 ? 23.827 0.530 -26.478 1.00 92.12 68 PRO A CA 1
ATOM 532 C C . PRO A 1 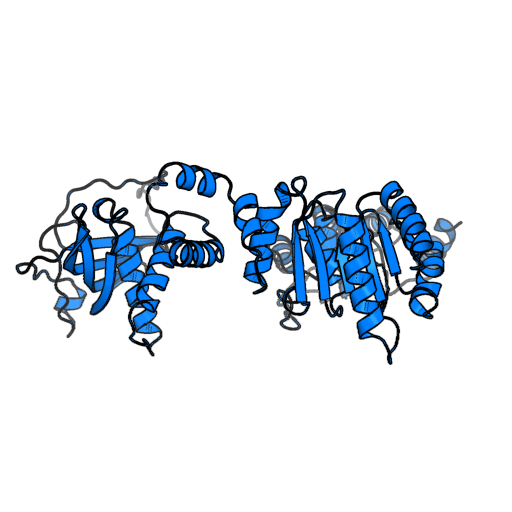68 ? 22.310 0.355 -26.563 1.00 92.12 68 PRO A C 1
ATOM 534 O O . PRO A 1 68 ? 21.676 0.223 -25.517 1.00 92.12 68 PRO A O 1
ATOM 537 N N . PRO A 1 69 ? 21.700 0.324 -27.759 1.00 90.56 69 PRO A N 1
ATOM 538 C CA . PRO A 1 69 ? 20.252 0.198 -27.899 1.00 90.56 69 PRO A CA 1
ATOM 539 C C . PRO A 1 69 ? 19.736 -1.090 -27.251 1.00 90.56 69 PRO A C 1
ATOM 541 O O . PRO A 1 69 ? 20.474 -2.060 -27.088 1.00 90.56 69 PRO A O 1
ATOM 544 N N . LYS A 1 70 ? 18.441 -1.130 -26.923 1.00 89.62 70 LYS A N 1
ATOM 545 C CA . LYS A 1 70 ? 17.807 -2.275 -26.244 1.00 89.62 70 LYS A CA 1
ATOM 546 C C . LYS A 1 70 ? 17.928 -3.621 -26.975 1.00 89.62 70 LYS A C 1
ATOM 548 O O . LYS A 1 70 ? 17.816 -4.653 -26.333 1.00 89.62 70 LYS A O 1
ATOM 553 N N . SER A 1 71 ? 18.205 -3.619 -28.279 1.00 86.81 71 SER A N 1
ATOM 554 C CA . SER A 1 71 ? 18.508 -4.822 -29.070 1.00 86.81 71 SER A CA 1
ATOM 555 C C . SER A 1 71 ? 19.936 -5.356 -28.880 1.00 86.81 71 SER A C 1
ATOM 557 O O . SER A 1 71 ? 20.200 -6.514 -29.185 1.00 86.81 71 SER A O 1
ATOM 559 N N . ALA A 1 72 ? 20.862 -4.525 -28.394 1.00 89.56 72 ALA A N 1
ATOM 560 C CA . ALA A 1 72 ? 22.282 -4.840 -28.228 1.00 89.56 72 ALA A CA 1
ATOM 561 C C . ALA A 1 72 ? 22.708 -5.001 -26.755 1.00 89.56 72 ALA A C 1
ATOM 563 O O . ALA A 1 72 ? 23.869 -5.310 -26.482 1.00 89.56 72 ALA A O 1
ATOM 564 N N . ARG A 1 73 ? 21.784 -4.797 -25.804 1.00 92.75 73 ARG A N 1
ATOM 565 C CA . ARG A 1 73 ? 22.004 -4.966 -24.360 1.00 92.75 73 ARG A CA 1
ATOM 566 C C . ARG A 1 73 ? 20.900 -5.816 -23.739 1.00 92.75 73 ARG A C 1
ATOM 568 O O . ARG A 1 73 ? 19.745 -5.736 -24.141 1.00 92.75 73 ARG A O 1
ATOM 575 N N . HIS A 1 74 ? 21.228 -6.545 -22.683 1.00 93.69 74 HIS A N 1
ATOM 576 C CA . HIS A 1 74 ? 20.235 -7.180 -21.825 1.00 93.69 74 HIS A CA 1
ATOM 577 C C . HIS A 1 74 ? 19.815 -6.205 -20.729 1.00 93.69 74 HIS A C 1
ATOM 579 O O . HIS A 1 74 ? 20.661 -5.661 -20.017 1.00 93.69 74 HIS A O 1
ATOM 585 N N . THR A 1 75 ? 18.511 -5.972 -20.595 1.00 94.81 75 THR A N 1
ATOM 586 C CA . THR A 1 75 ? 17.969 -5.066 -19.576 1.00 94.81 75 THR A CA 1
ATOM 587 C C . THR A 1 75 ? 17.102 -5.855 -18.600 1.00 94.81 75 THR A C 1
ATOM 589 O O . THR A 1 75 ? 16.211 -6.584 -19.026 1.00 94.81 75 THR A O 1
ATOM 592 N N . LEU A 1 76 ? 17.376 -5.722 -17.302 1.00 95.00 76 LEU A N 1
ATOM 593 C CA . LEU A 1 76 ? 16.577 -6.285 -16.217 1.00 95.00 76 LEU A CA 1
ATOM 594 C C . LEU A 1 76 ? 15.919 -5.135 -15.456 1.00 95.00 76 LEU A C 1
ATOM 596 O O . LEU A 1 76 ? 16.581 -4.162 -15.096 1.00 95.00 76 LEU A O 1
ATOM 600 N N . LEU A 1 77 ? 14.623 -5.261 -15.198 1.00 93.62 77 LEU A N 1
ATOM 601 C CA . LEU A 1 77 ? 13.826 -4.266 -14.492 1.00 93.62 77 LEU A CA 1
ATOM 602 C C . LEU A 1 77 ? 13.103 -4.969 -13.347 1.00 93.62 77 LEU A C 1
ATOM 604 O O . LEU A 1 77 ? 12.383 -5.937 -13.583 1.00 93.62 77 LEU A O 1
ATOM 608 N N . SER A 1 78 ? 13.294 -4.486 -12.119 1.00 91.75 78 SER A N 1
ATOM 609 C CA . SER A 1 78 ? 12.483 -4.890 -10.971 1.00 91.75 78 SER A CA 1
ATOM 610 C C . SER A 1 78 ? 11.629 -3.727 -10.479 1.00 91.75 78 SER A C 1
ATOM 612 O O . SER A 1 78 ? 12.047 -2.566 -10.491 1.00 91.75 78 SER A O 1
ATOM 614 N N . SER A 1 79 ? 10.409 -4.038 -10.055 1.00 85.00 79 SER A N 1
ATOM 615 C CA . SER A 1 79 ? 9.493 -3.077 -9.452 1.00 85.00 79 SER A CA 1
ATOM 616 C C . SER A 1 79 ? 8.537 -3.812 -8.519 1.00 85.00 79 SER A C 1
ATOM 618 O O . SER A 1 79 ? 8.034 -4.876 -8.880 1.00 85.00 79 SER A O 1
ATOM 620 N N . GLY A 1 80 ? 8.271 -3.243 -7.341 1.00 74.38 80 GLY A N 1
ATOM 621 C CA . GLY A 1 80 ? 7.236 -3.742 -6.429 1.00 74.38 80 GLY A CA 1
ATOM 622 C C . GLY A 1 80 ? 5.802 -3.449 -6.896 1.00 74.38 80 GLY A C 1
ATOM 623 O O . GLY A 1 80 ? 4.854 -4.029 -6.373 1.00 74.38 80 GLY A O 1
ATOM 624 N N . THR A 1 81 ? 5.629 -2.557 -7.877 1.00 68.06 81 THR A N 1
ATOM 625 C CA . THR A 1 81 ? 4.342 -2.203 -8.499 1.00 68.06 81 THR A CA 1
ATOM 626 C C . THR A 1 81 ? 4.430 -2.254 -10.019 1.00 68.06 81 THR A C 1
ATOM 628 O O . THR A 1 81 ? 5.500 -2.049 -10.594 1.00 68.06 81 THR A O 1
ATOM 631 N N . PHE A 1 82 ? 3.296 -2.472 -10.689 1.00 77.44 82 PHE A N 1
ATOM 632 C CA . PHE A 1 82 ? 3.212 -2.468 -12.153 1.00 77.44 82 PHE A CA 1
ATOM 633 C C . PHE A 1 82 ? 2.114 -1.524 -12.666 1.00 77.44 82 PHE A C 1
ATOM 635 O O . PHE A 1 82 ? 1.303 -1.880 -13.513 1.00 77.44 82 PHE A O 1
ATOM 642 N N . GLN A 1 83 ? 2.082 -0.302 -12.126 1.00 72.31 83 GLN A N 1
ATOM 643 C CA . GLN A 1 83 ? 1.155 0.763 -12.536 1.00 72.31 83 GLN A CA 1
ATOM 644 C C . GLN A 1 83 ? 1.431 1.254 -13.973 1.00 72.31 83 GLN A C 1
ATOM 646 O O . GLN A 1 83 ? 2.563 1.107 -14.444 1.00 72.31 83 GLN A O 1
ATOM 651 N N . PRO A 1 84 ? 0.473 1.917 -14.658 1.00 75.69 84 PRO A N 1
ATOM 652 C CA . PRO A 1 84 ? 0.622 2.336 -16.060 1.00 75.69 84 PRO A CA 1
ATOM 653 C C . PRO A 1 84 ? 1.913 3.112 -16.375 1.00 75.69 84 PRO A C 1
ATOM 655 O O . PRO A 1 84 ? 2.521 2.909 -17.424 1.00 75.69 84 PRO A O 1
ATOM 658 N N . ALA A 1 85 ? 2.392 3.953 -15.451 1.00 77.19 85 ALA A N 1
ATOM 659 C CA . ALA A 1 85 ? 3.656 4.678 -15.609 1.00 77.19 85 ALA A CA 1
ATOM 660 C C . ALA A 1 85 ? 4.886 3.744 -15.645 1.00 77.19 85 ALA A C 1
ATOM 662 O O . ALA A 1 85 ? 5.789 3.930 -16.463 1.00 77.19 85 ALA A O 1
ATOM 663 N N . VAL A 1 86 ? 4.899 2.708 -14.798 1.00 85.12 86 VAL A N 1
ATOM 664 C CA . VAL A 1 86 ? 5.934 1.660 -14.781 1.00 85.12 86 VAL A CA 1
ATOM 665 C C . VAL A 1 86 ? 5.854 0.829 -16.061 1.00 85.12 86 VAL A C 1
ATOM 667 O O . VAL A 1 86 ? 6.884 0.578 -16.683 1.00 85.12 86 VAL A O 1
ATOM 670 N N . GLN A 1 87 ? 4.641 0.454 -16.485 1.00 82.19 87 GLN A N 1
ATOM 671 C CA . GLN A 1 87 ? 4.411 -0.311 -17.717 1.00 82.19 87 GLN A CA 1
ATOM 672 C C . GLN A 1 87 ? 4.947 0.430 -18.945 1.00 82.19 87 GLN A C 1
ATOM 674 O O . GLN A 1 87 ? 5.662 -0.153 -19.759 1.00 82.19 87 GLN A O 1
ATOM 679 N N . LYS A 1 88 ? 4.679 1.738 -19.036 1.00 87.69 88 LYS A N 1
ATOM 680 C CA . LYS A 1 88 ? 5.169 2.594 -20.120 1.00 87.69 88 LYS A CA 1
ATOM 681 C C . LYS A 1 88 ? 6.696 2.606 -20.201 1.00 87.69 88 LYS A C 1
ATOM 683 O O . LYS A 1 88 ? 7.259 2.455 -21.278 1.00 87.69 88 LYS A O 1
ATOM 688 N N . LEU A 1 89 ? 7.388 2.743 -19.071 1.00 90.19 89 LEU A N 1
ATOM 689 C CA . LEU A 1 89 ? 8.854 2.727 -19.067 1.00 90.19 89 LEU A CA 1
ATOM 690 C C . LEU A 1 89 ? 9.446 1.341 -19.304 1.00 90.19 89 LEU A C 1
ATOM 692 O O . LEU A 1 89 ? 10.494 1.235 -19.938 1.00 90.19 89 LEU A O 1
ATOM 696 N N . ALA A 1 90 ? 8.787 0.285 -18.828 1.00 89.62 90 ALA A N 1
ATOM 697 C CA . ALA A 1 90 ? 9.170 -1.079 -19.161 1.00 89.62 90 ALA A CA 1
ATOM 698 C C . ALA A 1 90 ? 9.098 -1.298 -20.681 1.00 89.62 90 ALA A C 1
ATOM 700 O O . ALA A 1 90 ? 10.056 -1.796 -21.265 1.00 89.62 90 ALA A O 1
ATOM 701 N N . TRP A 1 91 ? 8.025 -0.836 -21.329 1.00 89.06 91 TRP A N 1
ATOM 702 C CA . TRP A 1 91 ? 7.873 -0.878 -22.785 1.00 89.06 91 TRP A CA 1
ATOM 703 C C . TRP A 1 91 ? 8.977 -0.106 -23.525 1.00 89.06 91 TRP A C 1
ATOM 705 O O . TRP A 1 91 ? 9.560 -0.595 -24.499 1.00 89.06 91 TRP A O 1
ATOM 715 N N . ASP A 1 92 ? 9.313 1.086 -23.033 1.00 89.75 92 ASP A N 1
ATOM 716 C CA . ASP A 1 92 ? 10.341 1.927 -23.642 1.00 89.75 92 ASP A CA 1
ATOM 717 C C . ASP A 1 92 ? 11.736 1.286 -23.525 1.00 89.75 92 ASP A C 1
ATOM 719 O O . ASP A 1 92 ? 12.469 1.181 -24.515 1.00 89.75 92 ASP A O 1
ATOM 723 N N . PHE A 1 93 ? 12.103 0.817 -22.327 1.00 91.19 93 PHE A N 1
ATOM 724 C CA . PHE A 1 93 ? 13.470 0.395 -22.007 1.00 91.19 93 PHE A CA 1
ATOM 725 C C . PHE A 1 93 ? 13.778 -1.070 -22.327 1.00 91.19 93 PHE A C 1
ATOM 727 O O . PHE A 1 93 ? 14.951 -1.397 -22.543 1.00 91.19 93 PHE A O 1
ATOM 734 N N . LEU A 1 94 ? 12.764 -1.937 -22.363 1.00 91.50 94 LEU A N 1
ATOM 735 C CA . LEU A 1 94 ? 12.906 -3.368 -22.626 1.00 91.50 94 LEU A CA 1
ATOM 736 C C . LEU A 1 94 ? 12.573 -3.719 -24.086 1.00 91.50 94 LEU A C 1
ATOM 738 O O . LEU A 1 94 ? 11.885 -2.984 -24.800 1.00 91.50 94 LEU A O 1
ATOM 742 N N . SER A 1 95 ? 13.087 -4.860 -24.540 1.00 87.38 95 SER A N 1
ATOM 743 C CA . SER A 1 95 ? 12.829 -5.439 -25.861 1.00 87.38 95 SER A CA 1
ATOM 744 C C . SER A 1 95 ? 12.462 -6.903 -25.678 1.00 87.38 95 SER A C 1
ATOM 746 O O . SER A 1 95 ? 13.230 -7.601 -25.025 1.00 87.38 95 SER A O 1
ATOM 748 N N . ASP A 1 96 ? 11.326 -7.333 -26.240 1.00 86.12 96 ASP A N 1
ATOM 749 C CA . ASP A 1 96 ? 10.821 -8.720 -26.201 1.00 86.12 96 ASP A CA 1
ATOM 750 C C . ASP A 1 96 ? 11.074 -9.417 -24.850 1.00 86.12 96 ASP A C 1
ATOM 752 O O . ASP A 1 96 ? 11.870 -10.348 -24.721 1.00 86.12 96 ASP A O 1
ATOM 756 N N . TYR A 1 97 ? 10.505 -8.840 -23.789 1.00 87.75 97 TYR A N 1
ATOM 757 C CA . TYR A 1 97 ? 10.882 -9.183 -22.424 1.00 87.75 97 TYR A CA 1
ATOM 758 C C . TYR A 1 97 ? 10.005 -10.286 -21.837 1.00 87.75 97 TYR A C 1
ATOM 760 O O . TYR A 1 97 ? 8.796 -10.342 -22.052 1.00 87.75 97 TYR A O 1
ATOM 768 N N . LEU A 1 98 ? 10.619 -11.121 -20.999 1.00 89.19 98 LEU A N 1
ATOM 769 C CA . LEU A 1 98 ? 9.892 -12.058 -20.154 1.00 89.19 98 LEU A CA 1
ATOM 770 C C . LEU A 1 98 ? 9.365 -11.325 -18.922 1.00 89.19 98 LEU A C 1
ATOM 772 O O . LEU A 1 98 ? 10.139 -10.801 -18.118 1.00 89.19 98 LEU A O 1
ATOM 776 N N . PHE A 1 99 ? 8.045 -11.307 -18.766 1.00 85.75 99 PHE A N 1
ATOM 777 C CA . PHE A 1 99 ? 7.405 -10.797 -17.562 1.00 85.75 99 PHE A CA 1
ATOM 778 C C . PHE A 1 99 ? 7.322 -11.904 -16.512 1.00 85.75 99 PHE A C 1
ATOM 780 O O . PHE A 1 99 ? 6.602 -12.887 -16.685 1.00 85.75 99 PHE A O 1
ATOM 787 N N . ILE A 1 100 ? 8.075 -11.744 -15.425 1.00 83.06 100 ILE A N 1
ATOM 788 C CA . ILE A 1 100 ? 8.068 -12.679 -14.302 1.00 83.06 100 ILE A CA 1
ATOM 789 C C . ILE A 1 100 ? 7.347 -12.007 -13.145 1.00 83.06 100 ILE A C 1
ATOM 791 O O . ILE A 1 100 ? 7.811 -11.011 -12.596 1.00 83.06 100 ILE A O 1
ATOM 795 N N . THR A 1 101 ? 6.215 -12.587 -12.771 1.00 73.62 101 THR A N 1
ATOM 796 C CA . THR A 1 101 ? 5.467 -12.233 -11.571 1.00 73.62 101 THR A CA 1
ATOM 797 C C . THR A 1 101 ? 5.373 -13.456 -10.673 1.00 73.62 101 THR A C 1
ATOM 799 O O . THR A 1 101 ? 5.266 -14.584 -11.152 1.00 73.62 101 THR A O 1
ATOM 802 N N . ASP A 1 102 ? 5.390 -13.244 -9.363 1.00 58.72 102 ASP A N 1
ATOM 803 C CA . ASP A 1 102 ? 5.059 -14.280 -8.385 1.00 58.72 102 ASP A CA 1
ATOM 804 C C . ASP A 1 102 ? 3.539 -14.540 -8.297 1.00 58.72 102 ASP A C 1
ATOM 806 O O . ASP A 1 102 ? 3.092 -15.324 -7.459 1.00 58.72 102 ASP A O 1
ATOM 810 N N . GLY A 1 103 ? 2.742 -13.886 -9.155 1.00 43.78 103 GLY A N 1
ATOM 811 C CA . GLY A 1 103 ? 1.281 -13.938 -9.149 1.00 43.78 103 GLY A CA 1
ATOM 812 C C . GLY A 1 103 ? 0.655 -13.163 -7.987 1.00 43.78 103 GLY A C 1
ATOM 813 O O . GLY A 1 103 ? -0.553 -13.242 -7.791 1.00 43.78 103 GLY A O 1
ATOM 814 N N . ARG A 1 104 ? 1.456 -12.425 -7.202 1.00 47.88 104 ARG A N 1
ATOM 815 C CA . ARG A 1 104 ? 1.023 -11.694 -5.999 1.00 47.88 104 ARG A CA 1
ATOM 816 C C . ARG A 1 104 ? 1.126 -10.182 -6.145 1.00 47.88 104 ARG A C 1
ATOM 818 O O . ARG A 1 104 ? 0.914 -9.487 -5.152 1.00 47.88 104 ARG A O 1
ATOM 825 N N . LEU A 1 105 ? 1.412 -9.679 -7.352 1.00 44.12 105 LEU A N 1
ATOM 826 C CA . LEU A 1 105 ? 1.622 -8.251 -7.641 1.00 44.12 105 LEU A CA 1
ATOM 827 C C . LEU A 1 105 ? 0.496 -7.336 -7.119 1.00 44.12 105 LEU A C 1
ATOM 829 O O . LEU A 1 105 ? 0.743 -6.159 -6.866 1.00 44.12 105 LEU A O 1
ATOM 833 N N . GLU A 1 106 ? -0.696 -7.881 -6.871 1.00 44.44 106 GLU A N 1
ATOM 834 C CA . GLU A 1 106 ? -1.865 -7.138 -6.386 1.00 44.44 106 GLU A CA 1
ATOM 835 C C . GLU A 1 106 ? -2.357 -7.579 -4.986 1.00 44.44 106 GLU A C 1
ATOM 837 O O . GLU A 1 106 ? -3.162 -6.886 -4.374 1.00 44.44 106 GLU A O 1
ATOM 842 N N . PHE A 1 107 ? -1.824 -8.659 -4.387 1.00 46.75 107 PHE A N 1
ATOM 843 C CA . PHE A 1 107 ? -2.477 -9.339 -3.246 1.00 46.75 107 PHE A CA 1
ATOM 844 C C . PHE A 1 107 ? -1.715 -9.368 -1.911 1.00 46.75 107 PHE A C 1
ATOM 846 O O . PHE A 1 107 ? -2.220 -9.951 -0.950 1.00 46.75 107 PHE A O 1
ATOM 853 N N . SER A 1 108 ? -0.548 -8.726 -1.767 1.00 50.44 108 SER A N 1
ATOM 854 C CA . SER A 1 108 ? 0.160 -8.676 -0.463 1.00 50.44 108 SER A CA 1
ATOM 855 C C . SER A 1 108 ? -0.710 -8.102 0.666 1.00 50.44 108 SER A C 1
ATOM 857 O O . SER A 1 108 ? -0.555 -8.464 1.828 1.00 50.44 108 SER A O 1
ATOM 859 N N . ILE A 1 109 ? -1.650 -7.227 0.302 1.00 55.47 109 ILE A N 1
ATOM 860 C CA . ILE A 1 109 ? -2.658 -6.626 1.178 1.00 55.47 109 ILE A CA 1
ATOM 861 C C . ILE A 1 109 ? -3.661 -7.701 1.642 1.00 55.47 109 ILE A C 1
ATOM 863 O O . ILE A 1 109 ? -3.918 -7.818 2.836 1.00 55.47 109 ILE A O 1
ATOM 867 N N . GLY A 1 110 ? -4.158 -8.553 0.739 1.00 53.59 110 GLY A N 1
ATOM 868 C CA . GLY A 1 110 ? -5.134 -9.604 1.061 1.00 53.59 110 GLY A CA 1
ATOM 869 C C . GLY A 1 110 ? -4.592 -10.757 1.921 1.00 53.59 110 GLY A C 1
ATOM 870 O O . GLY A 1 110 ? -5.368 -11.474 2.546 1.00 53.59 110 GLY A O 1
ATOM 871 N N . LEU A 1 111 ? -3.267 -10.946 1.990 1.00 59.66 111 LEU A N 1
ATOM 872 C CA . LEU A 1 111 ? -2.649 -11.971 2.847 1.00 59.66 111 LEU A CA 1
ATOM 873 C C . LEU A 1 111 ? -2.609 -11.570 4.330 1.00 59.66 111 LEU A C 1
ATOM 875 O O . LEU A 1 111 ? -2.635 -12.439 5.204 1.00 59.66 111 LEU A O 1
ATOM 879 N N . THR A 1 112 ? -2.556 -10.269 4.612 1.00 70.69 112 THR A N 1
ATOM 880 C CA . THR A 1 112 ? -2.523 -9.728 5.973 1.00 70.69 112 THR A CA 1
ATOM 881 C C . THR A 1 112 ? -3.943 -9.425 6.428 1.00 70.69 112 THR A C 1
ATOM 883 O O . THR A 1 112 ? -4.649 -8.643 5.792 1.00 70.69 112 THR A O 1
ATOM 886 N N . LYS A 1 113 ? -4.361 -9.976 7.574 1.00 81.25 113 LYS A N 1
ATOM 887 C CA . LYS A 1 113 ? -5.658 -9.620 8.168 1.00 81.25 113 LYS A CA 1
ATOM 888 C C . LYS A 1 113 ? -5.638 -8.157 8.585 1.00 81.25 113 LYS A C 1
ATOM 890 O O . LYS A 1 113 ? -4.938 -7.798 9.531 1.00 81.25 113 LYS A O 1
ATOM 895 N N . GLN A 1 114 ? -6.394 -7.329 7.882 1.00 83.69 114 GLN A N 1
ATOM 896 C CA . GLN A 1 114 ? -6.458 -5.896 8.128 1.00 83.69 114 GLN A CA 1
ATOM 897 C C . GLN A 1 114 ? -7.741 -5.525 8.851 1.00 83.69 114 GLN A C 1
ATOM 899 O O . GLN A 1 114 ? -8.824 -5.968 8.480 1.00 83.69 114 GLN A O 1
ATOM 904 N N . LYS A 1 115 ? -7.605 -4.690 9.877 1.00 89.06 115 LYS A N 1
ATOM 905 C CA . LYS A 1 115 ? -8.722 -4.120 10.616 1.00 89.06 115 LYS A CA 1
ATOM 906 C C . LYS A 1 115 ? -8.558 -2.613 10.704 1.00 89.06 115 LYS A C 1
ATOM 908 O O . LYS A 1 115 ? -7.488 -2.119 11.060 1.00 89.06 115 LYS A O 1
ATOM 913 N N . ILE A 1 116 ? -9.629 -1.890 10.412 1.00 90.50 116 ILE A N 1
ATOM 914 C CA . ILE A 1 116 ? -9.683 -0.440 10.572 1.00 90.50 116 ILE A CA 1
ATOM 915 C C . ILE A 1 116 ? -10.699 -0.128 11.660 1.00 90.50 116 ILE A C 1
ATOM 917 O O . ILE A 1 116 ? -11.837 -0.592 11.606 1.00 90.50 116 ILE A O 1
ATOM 921 N N . GLU A 1 117 ? -10.272 0.624 12.665 1.00 91.38 117 GLU A N 1
ATOM 922 C CA . GLU A 1 117 ? -11.102 1.019 13.799 1.00 91.38 117 GLU A CA 1
ATOM 923 C C . GLU A 1 117 ? -11.269 2.539 13.794 1.00 91.38 117 GLU A C 1
ATOM 925 O O . GLU A 1 117 ? -10.281 3.272 13.737 1.00 91.38 117 GLU A O 1
ATOM 930 N N . LEU A 1 118 ? -12.520 3.002 13.838 1.00 92.06 118 LEU A N 1
ATOM 931 C CA . LEU A 1 118 ? -12.846 4.409 14.056 1.00 92.06 118 LEU A CA 1
ATOM 932 C C . LEU A 1 118 ? -12.555 4.752 15.518 1.00 92.06 118 LEU A C 1
ATOM 934 O O . LEU A 1 118 ? -13.027 4.052 16.413 1.00 92.06 118 LEU A O 1
ATOM 938 N N . ALA A 1 119 ? -11.774 5.801 15.750 1.00 92.00 119 ALA A N 1
ATOM 939 C CA . ALA A 1 119 ? -11.385 6.241 17.083 1.00 92.00 119 ALA A CA 1
ATOM 940 C C . ALA A 1 119 ? -11.203 7.761 17.127 1.00 92.00 119 ALA A C 1
ATOM 942 O O . ALA A 1 119 ? -10.753 8.368 16.152 1.00 92.00 119 ALA A O 1
ATOM 943 N N . SER A 1 120 ? -11.475 8.381 18.274 1.00 92.38 120 SER A N 1
ATOM 944 C CA . SER A 1 120 ? -11.014 9.746 18.547 1.00 92.38 120 SER A CA 1
ATOM 945 C C . SER A 1 120 ? -9.517 9.765 18.907 1.00 92.38 120 SER A C 1
ATOM 947 O O . SER A 1 120 ? -8.925 8.736 19.251 1.00 92.38 120 SER A O 1
ATOM 949 N N . GLU A 1 121 ? -8.864 10.934 18.857 1.00 89.50 121 GLU A N 1
ATOM 950 C CA . GLU A 1 121 ? -7.443 11.052 19.236 1.00 89.50 121 GLU A CA 1
ATOM 951 C C . GLU A 1 121 ? -7.194 10.656 20.706 1.00 89.50 121 GLU A C 1
ATOM 953 O O . GLU A 1 121 ? -6.134 10.117 21.033 1.00 89.50 121 GLU A O 1
ATOM 958 N N . GLU A 1 122 ? -8.170 10.888 21.586 1.00 89.56 122 GLU A N 1
ATOM 959 C CA . GLU A 1 122 ? -8.118 10.534 23.006 1.00 89.56 122 GLU A CA 1
ATOM 960 C C . GLU A 1 122 ? -8.242 9.019 23.228 1.00 89.56 122 GLU A C 1
ATOM 962 O O . GLU A 1 122 ? -7.580 8.461 24.107 1.00 89.56 122 GLU A O 1
ATOM 967 N N . GLU A 1 123 ? -9.051 8.341 22.412 1.00 91.94 123 GLU A N 1
ATOM 968 C CA . GLU A 1 123 ? -9.327 6.905 22.526 1.00 91.94 123 GLU A CA 1
ATOM 969 C C . GLU A 1 123 ? -8.168 6.033 22.030 1.00 91.94 123 GLU A C 1
ATOM 971 O O . GLU A 1 123 ? -7.948 4.935 22.556 1.00 91.94 123 GLU A O 1
ATOM 976 N N . LYS A 1 124 ? -7.376 6.527 21.066 1.00 93.50 124 LYS A N 1
ATOM 977 C CA . LYS A 1 124 ? -6.266 5.780 20.445 1.00 93.50 124 LYS A CA 1
ATOM 978 C C . LYS A 1 124 ? -5.308 5.144 21.455 1.00 93.50 124 LYS A C 1
ATOM 980 O O . LYS A 1 124 ? -4.867 4.013 21.252 1.00 93.50 124 LYS A O 1
ATOM 985 N N . ARG A 1 125 ? -4.981 5.836 22.556 1.00 93.88 125 ARG A N 1
ATOM 986 C CA . ARG A 1 125 ? -4.100 5.287 23.607 1.00 93.88 125 ARG A CA 1
ATOM 987 C C . ARG A 1 125 ? -4.721 4.070 24.286 1.00 93.88 125 ARG A C 1
ATOM 989 O O . ARG A 1 125 ? -4.054 3.048 24.433 1.00 93.88 125 ARG A O 1
ATOM 996 N N . GLY A 1 126 ? -5.995 4.163 24.662 1.00 93.00 126 GLY A N 1
ATOM 997 C CA . GLY A 1 126 ? -6.723 3.058 25.286 1.00 93.00 126 GLY A CA 1
ATOM 998 C C . GLY A 1 126 ? -6.860 1.860 24.347 1.00 93.00 126 GLY A C 1
ATOM 999 O O . GLY A 1 126 ? -6.611 0.726 24.752 1.00 93.00 126 GLY A O 1
ATOM 1000 N N . LEU A 1 127 ? -7.174 2.108 23.072 1.00 93.25 127 LEU A N 1
ATOM 1001 C CA . LEU A 1 127 ? -7.244 1.063 22.048 1.00 93.25 127 LEU A CA 1
ATOM 1002 C C . LEU A 1 127 ? -5.892 0.377 21.838 1.00 93.25 127 LEU A C 1
ATOM 1004 O O . LEU A 1 127 ? -5.830 -0.852 21.838 1.00 93.25 127 LEU A O 1
ATOM 1008 N N . LEU A 1 128 ? -4.802 1.146 21.742 1.00 93.50 128 LEU A N 1
ATOM 1009 C CA . LEU A 1 128 ? -3.451 0.597 21.633 1.00 93.50 128 LEU A CA 1
ATOM 1010 C C . LEU A 1 128 ? -3.123 -0.318 22.819 1.00 93.50 128 LEU A C 1
ATOM 1012 O O . LEU A 1 128 ? -2.675 -1.444 22.613 1.00 93.50 128 LEU A O 1
ATOM 1016 N N . LEU A 1 129 ? -3.383 0.131 24.049 1.00 91.88 129 LEU A N 1
ATOM 1017 C CA . LEU A 1 129 ? -3.130 -0.666 25.251 1.00 91.88 129 LEU A CA 1
ATOM 1018 C C . LEU A 1 129 ? -3.941 -1.965 25.250 1.00 91.88 129 LEU A C 1
ATOM 1020 O O . LEU A 1 129 ? -3.397 -3.032 25.523 1.00 91.88 129 LEU A O 1
ATOM 1024 N N . ASN A 1 130 ? -5.220 -1.889 24.880 1.00 91.31 130 ASN A N 1
ATOM 1025 C CA . ASN A 1 130 ? -6.094 -3.054 24.782 1.00 91.31 130 ASN A CA 1
ATOM 1026 C C . ASN A 1 130 ? -5.587 -4.069 23.746 1.00 91.31 130 ASN A C 1
ATOM 1028 O O . ASN A 1 130 ? -5.655 -5.276 23.988 1.00 91.31 130 ASN A O 1
ATOM 1032 N N . LEU A 1 131 ? -5.073 -3.608 22.601 1.00 90.19 131 LEU A N 1
ATOM 1033 C CA . LEU A 1 131 ? -4.469 -4.482 21.590 1.00 90.19 131 LEU A CA 1
ATOM 1034 C C . LEU A 1 131 ? -3.207 -5.163 22.133 1.00 90.19 131 LEU A C 1
ATOM 1036 O O . LEU A 1 131 ? -3.105 -6.388 22.063 1.00 90.19 131 LEU A O 1
ATOM 1040 N N . LEU A 1 132 ? -2.302 -4.397 22.749 1.00 88.88 132 LEU A N 1
ATOM 1041 C CA . LEU A 1 132 ? -1.056 -4.911 23.328 1.00 88.88 132 LEU A CA 1
ATOM 1042 C C . LEU A 1 132 ? -1.306 -5.913 24.470 1.00 88.88 132 LEU A C 1
ATOM 1044 O O . LEU A 1 132 ? -0.631 -6.939 24.565 1.00 88.88 132 LEU A O 1
ATOM 1048 N N . GLN A 1 133 ? -2.312 -5.670 25.313 1.00 87.06 133 GLN A N 1
ATOM 1049 C CA . GLN A 1 133 ? -2.709 -6.588 26.385 1.00 87.06 133 GLN A CA 1
ATOM 1050 C C . GLN A 1 133 ? -3.326 -7.885 25.846 1.00 87.06 133 GLN A C 1
ATOM 1052 O O . GLN A 1 133 ? -2.999 -8.974 26.314 1.00 87.06 133 GLN A O 1
ATOM 1057 N N . LYS A 1 134 ? -4.191 -7.815 24.827 1.00 84.31 134 LYS A N 1
ATOM 1058 C CA . LYS A 1 134 ? -4.744 -9.025 24.190 1.00 84.31 134 LYS A CA 1
ATOM 1059 C C . LYS A 1 134 ? -3.641 -9.899 23.589 1.00 84.31 134 LYS A C 1
ATOM 1061 O O . LYS A 1 134 ? -3.708 -11.128 23.671 1.00 84.31 134 LYS A O 1
ATOM 1066 N N . GLN A 1 135 ? -2.616 -9.271 23.018 1.00 78.75 135 GLN A N 1
ATOM 1067 C CA . GLN A 1 135 ? -1.448 -9.960 22.475 1.00 78.75 135 GLN A CA 1
ATOM 1068 C C . GLN A 1 135 ? -0.595 -10.619 23.563 1.00 78.75 135 GLN A C 1
ATOM 1070 O O . GLN A 1 135 ? -0.172 -11.764 23.388 1.00 78.75 135 GLN A O 1
ATOM 1075 N N . SER A 1 136 ? -0.369 -9.941 24.693 1.00 72.06 136 SER A N 1
ATOM 1076 C CA . SER A 1 136 ? 0.425 -10.496 25.795 1.00 72.06 136 SER A CA 1
ATOM 1077 C C . SER A 1 136 ? -0.257 -11.703 26.449 1.00 72.06 136 SER A C 1
ATOM 1079 O O . SER A 1 136 ? 0.405 -12.703 26.721 1.00 72.06 136 SER A O 1
ATOM 1081 N N . VAL A 1 137 ? -1.585 -11.666 26.606 1.00 63.50 137 VAL A N 1
ATOM 1082 C CA . VAL A 1 137 ? -2.383 -12.779 27.156 1.00 63.50 137 VAL A CA 1
ATOM 1083 C C . VAL A 1 137 ? -2.417 -13.982 26.209 1.00 63.50 137 VAL A C 1
ATOM 1085 O O . VAL A 1 137 ? -2.277 -15.121 26.649 1.00 63.50 137 VAL A O 1
ATOM 1088 N N . SER A 1 138 ? -2.545 -13.747 24.900 1.00 58.38 138 SER A N 1
ATOM 1089 C CA . SER A 1 138 ? -2.579 -14.820 23.890 1.00 58.38 138 SER A CA 1
ATOM 1090 C C . SER A 1 138 ? -1.236 -15.549 23.740 1.00 58.38 138 SER A C 1
ATOM 1092 O O . SER A 1 138 ? -1.187 -16.661 23.222 1.00 58.38 138 SER A O 1
ATOM 1094 N N . SER A 1 139 ? -0.150 -14.941 24.225 1.00 57.81 139 SER A N 1
ATOM 1095 C CA . SER A 1 139 ? 1.220 -15.455 24.127 1.00 57.81 139 SER A CA 1
ATOM 1096 C C . SER A 1 139 ? 1.695 -16.169 25.397 1.00 57.81 139 SER A C 1
ATOM 1098 O O . SER A 1 139 ? 2.885 -16.443 25.518 1.00 57.81 139 SER A O 1
ATOM 1100 N N . ALA A 1 140 ? 0.801 -16.502 26.341 1.00 51.81 140 ALA A N 1
ATOM 1101 C CA . ALA A 1 140 ? 1.113 -17.061 27.669 1.00 51.81 140 ALA A CA 1
ATOM 1102 C C . ALA A 1 140 ? 1.817 -18.450 27.695 1.00 51.81 140 ALA A C 1
ATOM 1104 O O . ALA A 1 140 ? 1.839 -19.121 28.724 1.00 51.81 140 ALA A O 1
ATOM 1105 N N . GLY A 1 141 ? 2.436 -18.872 26.590 1.00 50.03 141 GLY A N 1
ATOM 1106 C CA . GLY A 1 141 ? 3.336 -20.024 26.487 1.00 50.03 141 GLY A CA 1
ATOM 1107 C C . GLY A 1 141 ? 4.306 -19.987 25.291 1.00 50.03 141 GLY A C 1
ATOM 1108 O O . GLY A 1 141 ? 4.976 -20.984 25.043 1.00 50.03 141 GLY A O 1
ATOM 1109 N N . MET A 1 142 ? 4.390 -18.879 24.541 1.00 53.50 142 MET A N 1
ATOM 1110 C CA . MET A 1 142 ? 5.210 -18.724 23.326 1.00 53.50 142 MET A CA 1
ATOM 1111 C C . MET A 1 142 ? 5.897 -17.346 23.292 1.00 53.50 142 MET A C 1
ATOM 1113 O O . MET A 1 142 ? 5.562 -16.457 24.069 1.00 53.50 142 MET A O 1
ATOM 1117 N N . SER A 1 143 ? 6.893 -17.195 22.409 1.00 59.03 143 SER A N 1
ATOM 1118 C CA . SER A 1 143 ? 7.668 -15.959 22.185 1.00 59.03 143 SER A CA 1
ATOM 1119 C C . SER A 1 143 ? 6.776 -14.705 22.139 1.00 59.03 143 SER A C 1
ATOM 1121 O O . SER A 1 143 ? 5.707 -14.743 21.535 1.00 59.03 143 SER A O 1
ATOM 1123 N N . GLN A 1 144 ? 7.202 -13.608 22.780 1.00 67.62 144 GLN A N 1
ATOM 1124 C CA . GLN A 1 144 ? 6.458 -12.342 22.777 1.00 67.62 144 GLN A CA 1
ATOM 1125 C C . GLN A 1 144 ? 6.223 -11.850 21.343 1.00 67.62 144 GLN A C 1
ATOM 1127 O O . GLN A 1 144 ? 7.180 -11.720 20.577 1.00 67.62 144 GLN A O 1
ATOM 1132 N N . LEU A 1 145 ? 4.965 -11.535 21.017 1.00 77.00 145 LEU A N 1
ATOM 1133 C CA . LEU A 1 145 ? 4.588 -10.991 19.712 1.00 77.00 145 LEU A CA 1
ATOM 1134 C C . LEU A 1 145 ? 5.257 -9.637 19.474 1.00 77.00 145 LEU A C 1
ATOM 1136 O O . LEU A 1 145 ? 5.192 -8.734 20.312 1.00 77.00 145 LEU A O 1
ATOM 1140 N N . ARG A 1 146 ? 5.872 -9.490 18.306 1.00 85.44 146 ARG A N 1
ATOM 1141 C CA . ARG A 1 146 ? 6.579 -8.281 17.893 1.00 85.44 146 ARG A CA 1
ATOM 1142 C C . ARG A 1 146 ? 5.624 -7.331 17.194 1.00 85.44 146 ARG A C 1
ATOM 1144 O O . ARG A 1 146 ? 5.003 -7.686 16.192 1.00 85.44 146 ARG A O 1
ATOM 1151 N N . THR A 1 147 ? 5.531 -6.113 17.712 1.00 89.19 147 THR A N 1
ATOM 1152 C CA . THR A 1 147 ? 4.591 -5.099 17.235 1.00 89.19 147 THR A CA 1
ATOM 1153 C C . THR A 1 147 ? 5.327 -3.858 16.748 1.00 89.19 147 THR A C 1
ATOM 1155 O O . THR A 1 147 ? 6.157 -3.297 17.465 1.00 89.19 147 THR A O 1
ATOM 1158 N N . VAL A 1 148 ? 5.005 -3.408 15.536 1.00 89.81 148 VAL A N 1
ATOM 1159 C CA . VAL A 1 148 ? 5.481 -2.129 14.991 1.00 89.81 148 VAL A CA 1
ATOM 1160 C C . VAL A 1 148 ? 4.334 -1.127 15.003 1.00 89.81 148 VAL A C 1
ATOM 1162 O O . VAL A 1 148 ? 3.252 -1.427 14.508 1.00 89.81 148 VAL A O 1
ATOM 1165 N N . VAL A 1 149 ? 4.566 0.059 15.561 1.00 92.19 149 VAL A N 1
ATOM 1166 C CA . VAL A 1 149 ? 3.571 1.125 15.706 1.00 92.19 149 VAL A CA 1
ATOM 1167 C C . VAL A 1 149 ? 3.996 2.342 14.891 1.00 92.19 149 VAL A C 1
ATOM 1169 O O . VAL A 1 149 ? 5.010 2.967 15.191 1.00 92.19 149 VAL A O 1
ATOM 1172 N N . PHE A 1 150 ? 3.217 2.712 13.880 1.00 91.94 150 PHE A N 1
ATOM 1173 C CA . PHE A 1 150 ? 3.462 3.898 13.065 1.00 91.94 150 PHE A CA 1
ATOM 1174 C C . PHE A 1 150 ? 2.761 5.133 13.619 1.00 91.94 150 PHE A C 1
ATOM 1176 O O . PHE A 1 150 ? 1.555 5.111 13.861 1.00 91.94 150 PHE A O 1
ATOM 1183 N N . VAL A 1 151 ? 3.512 6.226 13.749 1.00 92.44 151 VAL A N 1
ATOM 1184 C CA . VAL A 1 151 ? 3.026 7.541 14.194 1.00 92.44 151 VAL A CA 1
ATOM 1185 C C . VAL A 1 151 ? 3.468 8.637 13.226 1.00 92.44 151 VAL A C 1
ATOM 1187 O O . VAL A 1 151 ? 4.508 8.529 12.573 1.00 92.44 151 VAL A O 1
ATOM 1190 N N . GLU A 1 152 ? 2.699 9.721 13.130 1.00 88.75 152 GLU A N 1
ATOM 1191 C CA . GLU A 1 152 ? 2.988 10.778 12.150 1.00 88.75 152 GLU A CA 1
ATOM 1192 C C . GLU A 1 152 ? 4.224 11.600 12.547 1.00 88.75 152 GLU A C 1
ATOM 1194 O O . GLU A 1 152 ? 5.118 11.835 11.735 1.00 88.75 152 GLU A O 1
ATOM 1199 N N . THR A 1 153 ? 4.307 12.030 13.810 1.00 89.06 153 THR A N 1
ATOM 1200 C CA . THR A 1 153 ? 5.309 13.014 14.252 1.00 89.06 153 THR A CA 1
ATOM 1201 C C . THR A 1 153 ? 6.287 12.448 15.273 1.00 89.06 153 THR A C 1
ATOM 1203 O O . THR A 1 153 ? 5.943 11.611 16.109 1.00 89.06 153 THR A O 1
ATOM 1206 N N . LYS A 1 154 ? 7.519 12.975 15.267 1.00 88.31 154 LYS A N 1
ATOM 1207 C CA . LYS A 1 154 ? 8.557 12.601 16.239 1.00 88.31 154 LYS A CA 1
ATOM 1208 C C . LYS A 1 154 ? 8.136 12.870 17.685 1.00 88.31 154 LYS A C 1
ATOM 1210 O O . LYS A 1 154 ? 8.328 12.026 18.550 1.00 88.31 154 LYS A O 1
ATOM 1215 N N . GLY A 1 155 ? 7.504 14.023 17.928 1.00 90.75 155 GLY A N 1
ATOM 1216 C CA . GLY A 1 155 ? 7.022 14.397 19.259 1.00 90.75 155 GLY A CA 1
ATOM 1217 C C . GLY A 1 155 ? 5.962 13.429 19.793 1.00 90.75 155 GLY A C 1
ATOM 1218 O O . GLY A 1 155 ? 6.032 13.029 20.956 1.00 90.75 155 GLY A O 1
ATOM 1219 N N . LYS A 1 156 ? 5.025 12.987 18.936 1.00 91.25 156 LYS A N 1
ATOM 1220 C CA . LYS A 1 156 ? 4.063 11.934 19.296 1.00 91.25 156 LYS A CA 1
ATOM 1221 C C . LYS A 1 156 ? 4.777 10.611 19.598 1.00 91.25 156 LYS A C 1
ATOM 1223 O O . LYS A 1 156 ? 4.420 9.969 20.578 1.00 91.25 156 LYS A O 1
ATOM 1228 N N . ALA A 1 157 ? 5.800 10.238 18.826 1.00 91.88 157 ALA A N 1
ATOM 1229 C CA . ALA A 1 157 ? 6.562 9.004 19.037 1.00 91.88 157 ALA A CA 1
ATOM 1230 C C . ALA A 1 157 ? 7.229 8.940 20.416 1.00 91.88 157 ALA A C 1
ATOM 1232 O O . ALA A 1 157 ? 7.050 7.966 21.145 1.00 91.88 157 ALA A O 1
ATOM 1233 N N . ASP A 1 158 ? 7.942 9.999 20.805 1.00 91.75 158 ASP A N 1
ATOM 1234 C CA . ASP A 1 158 ? 8.603 10.065 22.111 1.00 91.75 158 ASP A CA 1
ATOM 1235 C C . ASP A 1 158 ? 7.597 10.099 23.264 1.00 91.75 158 ASP A C 1
ATOM 1237 O O . ASP A 1 158 ? 7.783 9.420 24.278 1.00 91.75 158 ASP A O 1
ATOM 1241 N N . SER A 1 159 ? 6.503 10.850 23.102 1.00 94.12 159 SER A N 1
ATOM 1242 C CA . SER A 1 159 ? 5.416 10.883 24.083 1.00 94.12 159 SER A CA 1
ATOM 1243 C C . SER A 1 159 ? 4.780 9.503 24.260 1.00 94.12 159 SER A C 1
ATOM 1245 O O . SER A 1 159 ? 4.596 9.058 25.395 1.00 94.12 159 SER A O 1
ATOM 1247 N N . LEU A 1 160 ? 4.492 8.809 23.156 1.00 94.19 160 LEU A N 1
ATOM 1248 C CA . LEU A 1 160 ? 3.884 7.483 23.160 1.00 94.19 160 LEU A CA 1
ATOM 1249 C C . LEU A 1 160 ? 4.820 6.438 23.773 1.00 94.19 160 LEU A C 1
ATOM 1251 O O . LEU A 1 160 ? 4.373 5.641 24.591 1.00 94.19 160 LEU A O 1
ATOM 1255 N N . LYS A 1 161 ? 6.119 6.489 23.454 1.00 93.44 161 LYS A N 1
ATOM 1256 C CA . LYS A 1 161 ? 7.146 5.633 24.063 1.00 93.44 161 LYS A CA 1
ATOM 1257 C C . LYS A 1 161 ? 7.169 5.781 25.582 1.00 93.44 161 LYS A C 1
ATOM 1259 O O . LYS A 1 161 ? 7.094 4.788 26.295 1.00 93.44 161 LYS A O 1
ATOM 1264 N N . ASN A 1 162 ? 7.275 7.015 26.079 1.00 94.12 162 ASN A N 1
ATOM 1265 C CA . ASN A 1 162 ? 7.351 7.273 27.519 1.00 94.12 162 ASN A CA 1
ATOM 1266 C C . ASN A 1 162 ? 6.079 6.807 28.236 1.00 94.12 162 ASN A C 1
ATOM 1268 O O . ASN A 1 162 ? 6.159 6.233 29.318 1.00 94.12 162 ASN A O 1
ATOM 1272 N N . TRP A 1 163 ? 4.918 7.027 27.617 1.00 94.94 163 TRP A N 1
ATOM 1273 C CA . TRP A 1 163 ? 3.647 6.556 28.147 1.00 94.94 163 TRP A CA 1
ATOM 1274 C C . TRP A 1 163 ? 3.568 5.021 28.188 1.00 94.94 163 TRP A C 1
ATOM 1276 O O . TRP A 1 163 ? 3.299 4.475 29.251 1.00 94.94 163 TRP A O 1
ATOM 1286 N N . LEU A 1 164 ? 3.903 4.316 27.100 1.00 92.75 164 LEU A N 1
ATOM 1287 C CA . LEU A 1 164 ? 3.922 2.844 27.069 1.00 92.75 164 LEU A CA 1
ATOM 1288 C C . LEU A 1 164 ? 4.882 2.248 28.107 1.00 92.75 164 LEU A C 1
ATOM 1290 O O . LEU A 1 164 ? 4.520 1.300 28.802 1.00 92.75 164 LEU A O 1
ATOM 1294 N N . CYS A 1 165 ? 6.071 2.834 28.272 1.00 90.88 165 CYS A N 1
ATOM 1295 C CA . CYS A 1 165 ? 7.021 2.399 29.295 1.00 90.88 165 CYS A CA 1
ATOM 1296 C C . CYS A 1 165 ? 6.450 2.540 30.717 1.00 90.88 165 CYS A C 1
ATOM 1298 O O . CYS A 1 165 ? 6.680 1.660 31.544 1.00 90.88 165 CYS A O 1
ATOM 1300 N N . ASN A 1 166 ? 5.692 3.607 30.999 1.00 92.31 166 ASN A N 1
ATOM 1301 C CA . ASN A 1 166 ? 5.031 3.794 32.297 1.00 92.31 166 ASN A CA 1
ATOM 1302 C C . ASN A 1 166 ? 3.908 2.772 32.531 1.00 92.31 166 ASN A C 1
ATOM 1304 O O . ASN A 1 166 ? 3.724 2.324 33.658 1.00 92.31 166 ASN A O 1
ATOM 1308 N N . GLU A 1 167 ? 3.207 2.366 31.470 1.00 89.69 167 GLU A N 1
ATOM 1309 C CA . GLU A 1 167 ? 2.190 1.303 31.496 1.00 89.69 167 GLU A CA 1
ATOM 1310 C C . GLU A 1 167 ? 2.799 -0.117 31.537 1.00 89.69 167 GLU A C 1
ATOM 1312 O O . GLU A 1 167 ? 2.076 -1.111 31.508 1.00 89.69 167 GLU A O 1
ATOM 1317 N N . GLY A 1 168 ? 4.132 -0.240 31.602 1.00 87.50 168 GLY A N 1
ATOM 1318 C CA . GLY A 1 168 ? 4.831 -1.525 31.705 1.00 87.50 168 GLY A CA 1
ATOM 1319 C C . GLY A 1 168 ? 5.101 -2.223 30.369 1.00 87.50 168 GLY A C 1
ATOM 1320 O O . GLY A 1 168 ? 5.436 -3.406 30.362 1.00 87.50 168 GLY A O 1
ATOM 1321 N N . PHE A 1 169 ? 4.993 -1.506 29.247 1.00 88.62 169 PHE A N 1
ATOM 1322 C CA . PHE A 1 169 ? 5.286 -1.995 27.900 1.00 88.62 169 PHE A CA 1
ATOM 1323 C C . PHE A 1 169 ? 6.556 -1.319 27.356 1.00 88.62 169 PHE A C 1
ATOM 1325 O O . PHE A 1 169 ? 6.482 -0.209 26.823 1.00 88.62 169 PHE A O 1
ATOM 1332 N N . PRO A 1 170 ? 7.741 -1.950 27.476 1.00 87.62 170 PRO A N 1
ATOM 1333 C CA . PRO A 1 170 ? 8.974 -1.390 26.939 1.00 87.62 170 PRO A CA 1
ATOM 1334 C C . PRO A 1 170 ? 8.849 -1.166 25.431 1.00 87.62 170 PRO A C 1
ATOM 1336 O O . PRO A 1 170 ? 8.460 -2.074 24.696 1.00 87.62 170 PRO A O 1
ATOM 1339 N N . ALA A 1 171 ? 9.209 0.031 24.974 1.00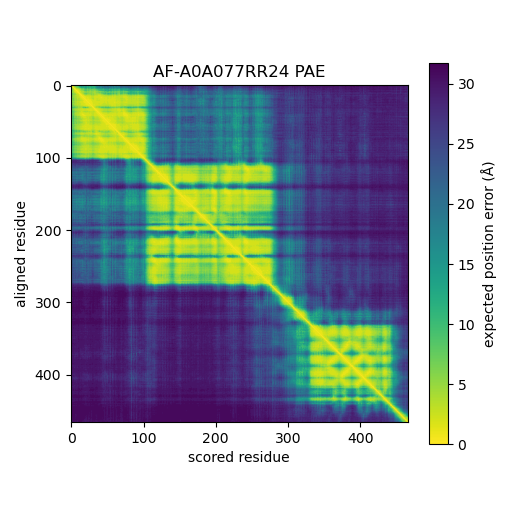 90.06 171 ALA A N 1
ATOM 1340 C CA . ALA A 1 171 ? 9.180 0.400 23.566 1.00 90.06 171 ALA A CA 1
ATOM 1341 C C . ALA A 1 171 ? 10.465 1.130 23.159 1.00 90.06 171 ALA A C 1
ATOM 1343 O O . ALA A 1 171 ? 11.064 1.867 23.946 1.00 90.06 171 ALA A O 1
ATOM 1344 N N . THR A 1 172 ? 10.870 0.951 21.905 1.00 89.69 172 THR A N 1
ATOM 1345 C CA . THR A 1 172 ? 11.958 1.709 21.269 1.00 89.69 172 THR A CA 1
ATOM 1346 C C . THR A 1 172 ? 11.407 2.547 20.117 1.00 89.69 172 THR A C 1
ATOM 1348 O O . THR A 1 172 ? 10.342 2.233 19.590 1.00 89.69 172 THR A O 1
ATOM 1351 N N . VAL A 1 173 ? 12.090 3.631 19.742 1.00 88.62 173 VAL A N 1
ATOM 1352 C CA . VAL A 1 173 ? 11.647 4.551 18.679 1.00 88.62 173 VAL A CA 1
ATOM 1353 C C . VAL A 1 173 ? 12.696 4.606 17.574 1.00 88.62 173 VAL A C 1
ATOM 1355 O O . VAL A 1 173 ? 13.889 4.689 17.858 1.00 88.62 173 VAL A O 1
ATOM 1358 N N . ILE A 1 174 ? 12.246 4.605 16.319 1.00 85.81 174 ILE A N 1
ATOM 1359 C CA . ILE A 1 174 ? 13.068 4.861 15.133 1.00 85.81 174 ILE A CA 1
ATOM 1360 C C . ILE A 1 174 ? 12.483 6.040 14.351 1.00 85.81 174 ILE A C 1
ATOM 1362 O O . ILE A 1 174 ? 11.272 6.136 14.133 1.00 85.81 174 ILE A O 1
ATOM 1366 N N . PHE A 1 175 ? 13.367 6.927 13.899 1.00 82.94 175 PHE A N 1
ATOM 1367 C CA . PHE A 1 175 ? 13.028 8.067 13.055 1.00 82.94 175 PHE A CA 1
ATOM 1368 C C . PHE A 1 175 ? 13.556 7.851 11.633 1.00 82.94 175 PHE A C 1
ATOM 1370 O O . PHE A 1 175 ? 14.607 7.241 11.434 1.00 82.94 175 PHE A O 1
ATOM 1377 N N . ALA A 1 176 ? 12.864 8.375 10.621 1.00 71.06 176 ALA A N 1
ATOM 1378 C CA . ALA A 1 176 ? 13.313 8.217 9.235 1.00 71.06 176 ALA A CA 1
ATOM 1379 C C . ALA A 1 176 ? 14.665 8.881 8.929 1.00 71.06 176 ALA A C 1
ATOM 1381 O O . ALA A 1 176 ? 15.411 8.380 8.090 1.00 71.06 176 ALA A O 1
ATOM 1382 N N . ASP A 1 177 ? 15.021 9.965 9.617 1.00 71.31 177 ASP A N 1
ATOM 1383 C CA . ASP A 1 177 ? 16.315 10.641 9.466 1.00 71.31 177 ASP A CA 1
ATOM 1384 C C . ASP A 1 177 ? 17.423 10.060 10.356 1.00 71.31 177 ASP A C 1
ATOM 1386 O O . ASP A 1 177 ? 18.548 10.560 10.322 1.00 71.31 177 ASP A O 1
ATOM 1390 N N . SER A 1 178 ? 17.138 8.994 11.113 1.00 73.31 178 SER A N 1
ATOM 1391 C CA . SER A 1 178 ? 18.166 8.255 11.841 1.00 73.31 178 SER A CA 1
ATOM 1392 C C . SER A 1 178 ? 19.194 7.677 10.872 1.00 73.31 178 SER A C 1
ATOM 1394 O O . SER A 1 178 ? 18.855 7.076 9.845 1.00 73.31 178 SER A O 1
ATOM 1396 N N . SER A 1 179 ? 20.464 7.831 11.230 1.00 73.62 179 SER A N 1
ATOM 1397 C CA . SER A 1 179 ? 21.585 7.204 10.541 1.00 73.62 179 SER A CA 1
ATOM 1398 C C . SER A 1 179 ? 21.457 5.678 10.566 1.00 73.62 179 SER A C 1
ATOM 1400 O O . SER A 1 179 ? 20.830 5.101 11.454 1.00 73.62 179 SER A O 1
ATOM 1402 N N . GLN A 1 180 ? 22.089 4.999 9.606 1.00 68.81 180 GLN A N 1
ATOM 1403 C CA . GLN A 1 180 ? 22.067 3.534 9.529 1.00 68.81 180 GLN A CA 1
ATOM 1404 C C . GLN A 1 180 ? 22.499 2.872 10.851 1.00 68.81 180 GLN A C 1
ATOM 1406 O O . GLN A 1 180 ? 21.862 1.931 11.313 1.00 68.81 180 GLN A O 1
ATOM 1411 N N . GLN A 1 181 ? 23.523 3.424 11.507 1.00 76.31 181 GLN A N 1
ATOM 1412 C CA . GLN A 1 181 ? 24.017 2.931 12.792 1.00 76.31 181 GLN A CA 1
ATOM 1413 C C . GLN A 1 181 ? 22.991 3.105 13.925 1.00 76.31 181 GLN A C 1
ATOM 1415 O O . GLN A 1 181 ? 22.857 2.227 14.776 1.00 76.31 181 GLN A O 1
ATOM 1420 N N . GLU A 1 182 ? 22.248 4.215 13.943 1.00 73.62 182 GLU A N 1
ATOM 1421 C CA . GLU A 1 182 ? 21.163 4.439 14.907 1.00 73.62 182 GLU A CA 1
ATOM 1422 C C . GLU A 1 182 ? 19.999 3.473 14.661 1.00 73.62 182 GLU A C 1
ATOM 1424 O O . GLU A 1 182 ? 19.457 2.925 15.618 1.00 73.62 182 GLU A O 1
ATOM 1429 N N . ARG A 1 183 ? 19.662 3.193 13.393 1.00 73.62 183 ARG A N 1
ATOM 1430 C CA . ARG A 1 183 ? 18.630 2.207 13.026 1.00 73.62 183 ARG A CA 1
ATOM 1431 C C . ARG A 1 183 ? 19.003 0.795 13.477 1.00 73.62 183 ARG A C 1
ATOM 1433 O O . ARG A 1 183 ? 18.176 0.106 14.071 1.00 73.62 183 ARG A O 1
ATOM 1440 N N . GLU A 1 184 ? 20.242 0.371 13.245 1.00 74.88 184 GLU A N 1
ATOM 1441 C CA . GLU A 1 184 ? 20.762 -0.922 13.712 1.00 74.88 184 GLU A CA 1
ATOM 1442 C C . GLU A 1 184 ? 20.772 -0.993 15.246 1.00 74.88 184 GLU A C 1
ATOM 1444 O O . GLU A 1 184 ? 20.273 -1.950 15.832 1.00 74.88 184 GLU A O 1
ATOM 1449 N N . SER A 1 185 ? 21.237 0.066 15.915 1.00 75.44 185 SER A N 1
ATOM 1450 C CA . SER A 1 185 ? 21.266 0.135 17.385 1.00 75.44 185 SER A CA 1
ATOM 1451 C C . SER A 1 185 ? 19.868 0.087 18.012 1.00 75.44 185 SER A C 1
ATOM 1453 O O . SER A 1 185 ? 19.693 -0.521 19.065 1.00 75.44 185 SER A O 1
ATOM 1455 N N . ALA A 1 186 ? 18.869 0.710 17.379 1.00 72.06 186 ALA A N 1
ATOM 1456 C CA . ALA A 1 186 ? 17.491 0.743 17.868 1.00 72.06 186 ALA A CA 1
ATOM 1457 C C . ALA A 1 186 ? 16.702 -0.537 17.542 1.00 72.06 186 ALA A C 1
ATOM 1459 O O . ALA A 1 186 ? 15.816 -0.915 18.310 1.00 72.06 186 ALA A O 1
ATOM 1460 N N . SER A 1 187 ? 17.026 -1.214 16.435 1.00 72.06 187 SER A N 1
ATOM 1461 C CA . SER A 1 187 ? 16.392 -2.477 16.024 1.00 72.06 187 SER A CA 1
ATOM 1462 C C . SER A 1 187 ? 16.992 -3.708 16.709 1.00 72.06 187 SER A C 1
ATOM 1464 O O . SER A 1 187 ? 16.276 -4.682 16.925 1.00 72.06 187 SER A O 1
ATOM 1466 N N . LEU A 1 188 ? 18.260 -3.667 17.132 1.00 74.19 188 LEU A N 1
ATOM 1467 C CA . LEU A 1 188 ? 18.931 -4.760 17.851 1.00 74.19 188 LEU A CA 1
ATOM 1468 C C . LEU A 1 188 ? 18.153 -5.251 19.095 1.00 74.19 188 LEU A C 1
ATOM 1470 O O . LEU A 1 188 ? 17.885 -6.454 19.183 1.00 74.19 188 LEU A O 1
ATOM 1474 N N . PRO A 1 189 ? 17.715 -4.377 20.030 1.00 74.94 189 PRO A N 1
ATOM 1475 C CA . PRO A 1 189 ? 16.887 -4.787 21.169 1.00 74.94 189 PRO A CA 1
ATOM 1476 C C . PRO A 1 189 ? 15.563 -5.446 20.762 1.00 74.94 189 PRO A C 1
ATOM 1478 O O . PRO A 1 189 ? 15.083 -6.343 21.457 1.00 74.94 189 PRO A O 1
ATOM 1481 N N . PHE A 1 190 ? 14.997 -5.019 19.631 1.00 75.88 190 PHE A N 1
ATOM 1482 C CA . PHE A 1 190 ? 13.759 -5.562 19.077 1.00 75.88 190 PHE A CA 1
ATOM 1483 C C . PHE A 1 190 ? 13.967 -6.951 18.448 1.00 75.88 190 PHE A C 1
ATOM 1485 O O . PHE A 1 190 ? 13.152 -7.856 18.615 1.00 75.88 190 PHE A O 1
ATOM 1492 N N . GLN A 1 191 ? 15.101 -7.166 17.777 1.00 70.06 191 GLN A N 1
ATOM 1493 C CA . GLN A 1 191 ? 15.445 -8.445 17.147 1.00 70.06 191 GLN A CA 1
ATOM 1494 C C . GLN A 1 191 ? 15.840 -9.526 18.168 1.00 70.06 191 GLN A C 1
ATOM 1496 O O . GLN A 1 191 ? 15.446 -10.685 18.015 1.00 70.06 191 GLN A O 1
ATOM 1501 N N . ILE A 1 192 ? 16.579 -9.156 19.223 1.00 68.06 192 ILE A N 1
ATOM 1502 C CA . ILE A 1 192 ? 17.141 -10.079 20.233 1.00 68.06 192 ILE A CA 1
ATOM 1503 C C . ILE A 1 192 ? 16.133 -10.381 21.373 1.00 68.06 192 ILE A C 1
ATOM 1505 O O . ILE A 1 192 ? 16.474 -11.009 22.368 1.00 68.06 192 ILE A O 1
ATOM 1509 N N . SER A 1 193 ? 14.851 -10.014 21.214 1.00 62.69 193 SER A N 1
ATOM 1510 C CA . SER A 1 193 ? 13.737 -10.235 22.167 1.00 62.69 193 SER A CA 1
ATOM 1511 C C . SER A 1 193 ? 13.807 -9.466 23.495 1.00 62.69 193 SER A C 1
ATOM 1513 O O . SER A 1 193 ? 13.123 -9.817 24.452 1.00 62.69 193 SER A O 1
ATOM 1515 N N . GLY A 1 194 ? 14.595 -8.388 23.558 1.00 66.25 194 GLY A N 1
ATOM 1516 C CA . GLY A 1 194 ? 14.640 -7.507 24.730 1.00 66.25 194 GLY A CA 1
ATOM 1517 C C . GLY A 1 194 ? 13.473 -6.513 24.802 1.00 66.25 194 GLY A C 1
ATOM 1518 O O . GLY A 1 194 ? 13.095 -6.091 25.892 1.00 66.25 194 GLY A O 1
ATOM 1519 N N . ILE A 1 195 ? 12.908 -6.132 23.651 1.00 77.06 195 ILE A N 1
ATOM 1520 C CA . ILE A 1 195 ? 11.799 -5.177 23.509 1.00 77.06 195 ILE A CA 1
ATOM 1521 C C . ILE A 1 195 ? 10.850 -5.702 22.426 1.00 77.06 195 ILE A C 1
ATOM 1523 O O . ILE A 1 195 ? 11.298 -6.039 21.335 1.00 77.06 195 ILE A O 1
ATOM 1527 N N . SER A 1 196 ? 9.547 -5.760 22.695 1.00 83.88 196 SER A N 1
ATOM 1528 C CA . SER A 1 196 ? 8.547 -6.293 21.754 1.00 83.88 196 SER A CA 1
ATOM 1529 C C . SER A 1 196 ? 7.830 -5.221 20.930 1.00 83.88 196 SER A C 1
ATOM 1531 O O . SER A 1 196 ? 7.111 -5.561 19.993 1.00 83.88 196 SER A O 1
ATOM 1533 N N . ILE A 1 197 ? 8.027 -3.935 21.245 1.00 89.56 197 ILE A N 1
ATOM 1534 C CA . ILE A 1 197 ? 7.347 -2.812 20.587 1.00 89.56 197 ILE A CA 1
ATOM 1535 C C . ILE A 1 197 ? 8.362 -1.848 19.971 1.00 89.56 197 ILE A C 1
ATOM 1537 O O . ILE A 1 197 ? 9.240 -1.313 20.654 1.00 89.56 197 ILE A O 1
ATOM 1541 N N . LEU A 1 198 ? 8.198 -1.582 18.678 1.00 89.75 198 LEU A N 1
ATOM 1542 C CA . LEU A 1 198 ? 8.974 -0.604 17.925 1.00 89.75 198 LEU A CA 1
ATOM 1543 C C . LEU A 1 198 ? 8.046 0.487 17.389 1.00 89.75 198 LEU A C 1
ATOM 1545 O O . LEU A 1 198 ? 7.145 0.208 16.608 1.00 89.75 198 LEU A O 1
ATOM 1549 N N . ILE A 1 199 ? 8.280 1.735 17.777 1.00 91.19 199 ILE A N 1
ATOM 1550 C CA . ILE A 1 199 ? 7.543 2.899 17.286 1.00 91.19 199 ILE A CA 1
ATOM 1551 C C . ILE A 1 199 ? 8.335 3.535 16.143 1.00 91.19 199 ILE A C 1
ATOM 1553 O O . ILE A 1 199 ? 9.499 3.894 16.310 1.00 91.19 199 ILE A O 1
ATOM 1557 N N . ALA A 1 200 ? 7.708 3.708 14.987 1.00 88.38 200 ALA A N 1
ATOM 1558 C CA . ALA A 1 200 ? 8.309 4.303 13.803 1.00 88.38 200 ALA A CA 1
ATOM 1559 C C . ALA A 1 200 ? 7.605 5.620 13.459 1.00 88.38 200 ALA A C 1
ATOM 1561 O O . ALA A 1 200 ? 6.385 5.653 13.295 1.00 88.38 200 ALA A O 1
ATOM 1562 N N . ALA A 1 201 ? 8.370 6.708 13.343 1.00 85.94 201 ALA A N 1
ATOM 1563 C CA . ALA A 1 201 ? 7.827 8.031 13.039 1.00 85.94 201 ALA A CA 1
ATOM 1564 C C . ALA A 1 201 ? 8.249 8.549 11.660 1.00 85.94 201 ALA A C 1
ATOM 1566 O O . ALA A 1 201 ? 9.411 8.404 11.273 1.00 85.94 201 ALA A O 1
ATOM 1567 N N . ASN A 1 202 ? 7.321 9.257 11.003 1.00 65.75 202 ASN A N 1
ATOM 1568 C CA . ASN A 1 202 ? 7.550 10.095 9.822 1.00 65.75 202 ASN A CA 1
ATOM 1569 C C . ASN A 1 202 ? 8.146 9.329 8.618 1.00 65.75 202 ASN A C 1
ATOM 1571 O O . ASN A 1 202 ? 9.346 9.404 8.391 1.00 65.75 202 ASN A O 1
ATOM 1575 N N . ALA A 1 203 ? 7.319 8.598 7.854 1.00 56.59 203 ALA A N 1
ATOM 1576 C CA . ALA A 1 203 ? 7.692 7.890 6.612 1.00 56.59 203 ALA A CA 1
ATOM 1577 C C . ALA A 1 203 ? 8.953 6.999 6.703 1.00 56.59 203 ALA A C 1
ATOM 1579 O O . ALA A 1 203 ? 9.742 6.900 5.763 1.00 56.59 203 ALA A O 1
ATOM 1580 N N . ALA A 1 204 ? 9.155 6.312 7.831 1.00 52.25 204 ALA A N 1
ATOM 1581 C CA . ALA A 1 204 ? 10.220 5.318 8.002 1.00 52.25 204 ALA A CA 1
ATOM 1582 C C . ALA A 1 204 ? 9.938 3.996 7.240 1.00 52.25 204 ALA A C 1
ATOM 1584 O O . ALA A 1 204 ? 10.231 2.915 7.745 1.00 52.25 204 ALA A O 1
ATOM 1585 N N . SER A 1 205 ? 9.335 4.078 6.050 1.00 47.31 205 SER A N 1
ATOM 1586 C CA . SER A 1 205 ? 8.789 2.940 5.297 1.00 47.31 205 SER A CA 1
ATOM 1587 C C . SER A 1 205 ? 9.816 2.236 4.392 1.00 47.31 205 SER A C 1
ATOM 1589 O O . SER A 1 205 ? 9.783 1.004 4.345 1.00 47.31 205 SER A O 1
ATOM 1591 N N . PRO A 1 206 ? 10.785 2.926 3.748 1.00 49.59 206 PRO A N 1
ATOM 1592 C CA . PRO A 1 206 ? 11.775 2.242 2.917 1.00 49.59 206 PRO A CA 1
ATOM 1593 C C . PRO A 1 206 ? 13.052 1.893 3.705 1.00 49.59 206 PRO A C 1
ATOM 1595 O O . PRO A 1 206 ? 13.829 2.767 4.107 1.00 49.59 206 PRO A O 1
ATOM 1598 N N . GLY A 1 207 ? 13.303 0.593 3.893 1.00 49.75 207 GLY A N 1
ATOM 1599 C CA . GLY A 1 207 ? 14.585 0.067 4.388 1.00 49.75 207 GLY A CA 1
ATOM 1600 C C . GLY A 1 207 ? 14.693 -0.162 5.899 1.00 49.75 207 GLY A C 1
ATOM 1601 O O . GLY A 1 207 ? 15.805 -0.295 6.411 1.00 49.75 207 GLY A O 1
ATOM 1602 N N . LEU A 1 208 ? 13.572 -0.203 6.626 1.00 61.69 208 LEU A N 1
ATOM 1603 C CA . LEU A 1 208 ? 13.543 -0.726 7.992 1.00 61.69 208 LEU A CA 1
ATOM 1604 C C . LEU A 1 208 ? 13.536 -2.265 7.936 1.00 61.69 208 LEU A C 1
ATOM 1606 O O . LEU A 1 208 ? 12.480 -2.884 7.842 1.00 61.69 208 LEU A O 1
ATOM 1610 N N . ASP A 1 209 ? 14.722 -2.878 7.961 1.00 61.88 209 ASP A N 1
ATOM 1611 C CA . ASP A 1 209 ? 14.891 -4.340 7.930 1.00 61.88 209 ASP A CA 1
ATOM 1612 C C . ASP A 1 209 ? 14.636 -4.956 9.315 1.00 61.88 209 ASP A C 1
ATOM 1614 O O . ASP A 1 209 ? 15.542 -5.266 10.095 1.00 61.88 209 ASP A O 1
ATOM 1618 N N . VAL A 1 210 ? 13.357 -5.051 9.672 1.00 65.94 210 VAL A N 1
ATOM 1619 C CA . VAL A 1 210 ? 12.917 -5.637 10.937 1.00 65.94 210 VAL A CA 1
ATOM 1620 C C . VAL A 1 210 ? 12.195 -6.946 10.644 1.00 65.94 210 VAL A C 1
ATOM 1622 O O . VAL A 1 210 ? 11.033 -6.972 10.244 1.00 65.94 210 VAL A O 1
ATOM 1625 N N . ALA A 1 211 ? 12.908 -8.055 10.841 1.00 64.69 211 ALA A N 1
ATOM 1626 C CA . ALA A 1 211 ? 12.387 -9.394 10.603 1.00 64.69 211 ALA A CA 1
ATOM 1627 C C . ALA A 1 211 ? 11.412 -9.863 11.704 1.00 64.69 211 ALA A C 1
ATOM 1629 O O . ALA A 1 211 ? 11.594 -9.587 12.896 1.00 64.69 211 ALA A O 1
ATOM 1630 N N . ASN A 1 212 ? 10.437 -10.680 11.293 1.00 71.12 212 ASN A N 1
ATOM 1631 C CA . ASN A 1 212 ? 9.450 -11.361 12.144 1.00 71.12 212 ASN A CA 1
ATOM 1632 C C . ASN A 1 212 ? 8.558 -10.404 12.949 1.00 71.12 212 ASN A C 1
ATOM 1634 O O . ASN A 1 212 ? 8.454 -10.532 14.163 1.00 71.12 212 ASN A O 1
ATOM 1638 N N . VAL A 1 213 ? 7.943 -9.427 12.284 1.00 80.69 213 VAL A N 1
ATOM 1639 C CA . VAL A 1 213 ? 6.877 -8.619 12.890 1.00 80.69 213 VAL A CA 1
ATOM 1640 C C . VAL A 1 213 ? 5.575 -9.418 12.850 1.00 80.69 213 VAL A C 1
ATOM 1642 O O . VAL A 1 213 ? 5.207 -9.932 11.796 1.00 80.69 213 VAL A O 1
ATOM 1645 N N . ASP A 1 214 ? 4.879 -9.511 13.980 1.00 84.69 214 ASP A N 1
ATOM 1646 C CA . ASP A 1 214 ? 3.621 -10.255 14.096 1.00 84.69 214 ASP A CA 1
ATOM 1647 C C . ASP A 1 214 ? 2.398 -9.352 13.914 1.00 84.69 214 ASP A C 1
ATOM 1649 O O . ASP A 1 214 ? 1.390 -9.781 13.349 1.00 84.69 214 ASP A O 1
ATOM 1653 N N . HIS A 1 215 ? 2.491 -8.095 14.366 1.00 87.69 215 HIS A N 1
ATOM 1654 C CA . HIS A 1 215 ? 1.412 -7.115 14.266 1.00 87.69 215 HIS A CA 1
ATOM 1655 C C . HIS A 1 215 ? 1.929 -5.739 13.849 1.00 87.69 215 HIS A C 1
ATOM 1657 O O . HIS A 1 215 ? 2.847 -5.181 14.450 1.00 87.69 215 HIS A O 1
ATOM 1663 N N . LEU A 1 216 ? 1.289 -5.168 12.835 1.00 89.38 216 LEU A N 1
ATOM 1664 C CA . LEU A 1 216 ? 1.477 -3.785 12.427 1.00 89.38 216 LEU A CA 1
ATOM 1665 C C . LEU A 1 216 ? 0.334 -2.910 12.949 1.00 89.38 216 LEU A C 1
ATOM 1667 O O . LEU A 1 216 ? -0.828 -3.217 12.709 1.00 89.38 216 LEU A O 1
ATOM 1671 N N . ILE A 1 217 ? 0.640 -1.806 13.623 1.00 92.31 217 ILE A N 1
ATOM 1672 C CA . ILE A 1 217 ? -0.363 -0.857 14.112 1.00 92.31 217 ILE A CA 1
ATOM 1673 C C . ILE A 1 217 ? -0.114 0.512 13.482 1.00 92.31 217 ILE A C 1
ATOM 1675 O O . ILE A 1 217 ? 0.878 1.172 13.785 1.00 92.31 217 ILE A O 1
ATOM 1679 N N . ASN A 1 218 ? -1.029 0.980 12.636 1.00 92.81 218 ASN A N 1
ATOM 1680 C CA . ASN A 1 218 ? -1.053 2.373 12.197 1.00 92.81 218 ASN A CA 1
ATOM 1681 C C . ASN A 1 218 ? -1.783 3.203 13.257 1.00 92.81 218 ASN A C 1
ATOM 1683 O O . ASN A 1 218 ? -3.004 3.344 13.203 1.00 92.81 218 ASN A O 1
ATOM 1687 N N . TYR A 1 219 ? -1.034 3.721 14.236 1.00 94.44 219 TYR A N 1
ATOM 1688 C CA . TYR A 1 219 ? -1.587 4.600 15.271 1.00 94.44 219 TYR A CA 1
ATOM 1689 C C . TYR A 1 219 ? -2.053 5.927 14.665 1.00 94.44 219 TYR A C 1
ATOM 1691 O O . TYR A 1 219 ? -3.125 6.425 15.000 1.00 94.44 219 TYR A O 1
ATOM 1699 N N . ASP A 1 220 ? -1.264 6.465 13.734 1.00 92.56 220 ASP A N 1
ATOM 1700 C CA . ASP A 1 220 ? -1.685 7.533 12.833 1.00 92.56 220 ASP A CA 1
ATOM 1701 C C . ASP A 1 220 ? -1.675 7.009 11.388 1.00 92.56 220 ASP A C 1
ATOM 1703 O O . ASP A 1 220 ? -0.647 6.529 10.882 1.00 92.56 220 ASP A O 1
ATOM 1707 N N . LEU A 1 221 ? -2.828 7.099 10.717 1.00 91.19 221 LEU A N 1
ATOM 1708 C CA . LEU A 1 221 ? -2.935 6.779 9.297 1.00 91.19 221 LEU A CA 1
ATOM 1709 C C . LEU A 1 221 ? -2.043 7.710 8.455 1.00 91.19 221 LEU A C 1
ATOM 1711 O O . LEU A 1 221 ? -1.881 8.888 8.790 1.00 91.19 221 LEU A O 1
ATOM 1715 N N . PRO A 1 222 ? -1.449 7.195 7.365 1.00 88.19 222 PRO A N 1
ATOM 1716 C CA . PRO A 1 222 ? -0.729 8.022 6.406 1.00 88.19 222 PRO A CA 1
ATOM 1717 C C . PRO A 1 222 ? -1.671 8.982 5.671 1.00 88.19 222 PRO A C 1
ATOM 1719 O O . PRO A 1 222 ? -2.895 8.873 5.747 1.00 88.19 222 PRO A O 1
ATOM 1722 N N . LYS A 1 223 ? -1.083 9.929 4.933 1.00 84.62 223 LYS A N 1
ATOM 1723 C CA . LYS A 1 223 ? -1.845 10.938 4.177 1.00 84.62 223 LYS A CA 1
ATOM 1724 C C . LYS A 1 223 ? -2.346 10.430 2.830 1.00 84.62 223 LYS A C 1
ATOM 1726 O O . LYS A 1 223 ? -3.280 11.013 2.286 1.00 84.62 223 LYS A O 1
ATOM 1731 N N . SER A 1 224 ? -1.730 9.375 2.303 1.00 83.31 224 SER A N 1
ATOM 1732 C CA . SER A 1 224 ? -2.074 8.782 1.015 1.00 83.31 224 SER A CA 1
ATOM 1733 C C . SER A 1 224 ? -2.176 7.260 1.112 1.00 83.31 224 SER A C 1
ATOM 1735 O O . SER A 1 224 ? -1.605 6.631 2.010 1.00 83.31 224 SER A O 1
ATOM 1737 N N . VAL A 1 225 ? -2.934 6.671 0.188 1.00 83.19 225 VAL A N 1
ATOM 1738 C CA . VAL A 1 225 ? -3.164 5.221 0.126 1.00 83.19 225 VAL A CA 1
ATOM 1739 C C . VAL A 1 225 ? -1.892 4.493 -0.288 1.00 83.19 225 VAL A C 1
ATOM 1741 O O . VAL A 1 225 ? -1.614 3.401 0.191 1.00 83.19 225 VAL A O 1
ATOM 1744 N N . GLU A 1 226 ? -1.070 5.114 -1.121 1.00 77.94 226 GLU A N 1
ATOM 1745 C CA . GLU A 1 226 ? 0.199 4.560 -1.583 1.00 77.94 226 GLU A CA 1
ATOM 1746 C C . GLU A 1 226 ? 1.150 4.336 -0.401 1.00 77.94 226 GLU A C 1
ATOM 1748 O O . GLU A 1 226 ? 1.705 3.248 -0.255 1.00 77.94 226 GLU A O 1
ATOM 1753 N N . GLU A 1 227 ? 1.262 5.316 0.505 1.00 79.75 227 GLU A N 1
ATOM 1754 C CA . GLU A 1 227 ? 2.064 5.175 1.726 1.00 79.75 227 GLU A CA 1
ATOM 1755 C C . GLU A 1 227 ? 1.470 4.106 2.664 1.00 79.75 227 GLU A C 1
ATOM 1757 O O . GLU A 1 227 ? 2.211 3.355 3.301 1.00 79.75 227 GLU A O 1
ATOM 1762 N N . TYR A 1 228 ? 0.139 3.988 2.735 1.00 84.75 228 TYR A N 1
ATOM 1763 C CA . TYR A 1 228 ? -0.531 2.920 3.491 1.00 84.75 228 TYR A CA 1
ATOM 1764 C C . TYR A 1 228 ? -0.153 1.531 2.971 1.00 84.75 228 TYR A C 1
ATOM 1766 O O . TYR A 1 228 ? 0.256 0.659 3.743 1.00 84.75 228 TYR A O 1
ATOM 1774 N N . VAL A 1 229 ? -0.237 1.350 1.654 1.00 79.69 229 VAL A N 1
ATOM 1775 C CA . VAL A 1 229 ? 0.141 0.117 0.963 1.00 79.69 229 VAL A CA 1
ATOM 1776 C C . VAL A 1 229 ? 1.612 -0.201 1.190 1.00 79.69 229 VAL A C 1
ATOM 1778 O O . VAL A 1 229 ? 1.944 -1.345 1.497 1.00 79.69 229 VAL A O 1
ATOM 1781 N N . GLU A 1 230 ? 2.494 0.790 1.069 1.00 76.62 230 GLU A N 1
ATOM 1782 C CA . GLU A 1 230 ? 3.928 0.610 1.281 1.00 76.62 230 GLU A CA 1
ATOM 1783 C C . GLU A 1 230 ? 4.226 0.149 2.711 1.00 76.62 230 GLU A C 1
ATOM 1785 O O . GLU A 1 230 ? 4.922 -0.849 2.888 1.00 76.62 230 GLU A O 1
ATOM 1790 N N . ARG A 1 231 ? 3.623 0.780 3.731 1.00 80.38 231 ARG A N 1
ATOM 1791 C CA . ARG A 1 231 ? 3.780 0.363 5.137 1.00 80.38 231 ARG A CA 1
ATOM 1792 C C . ARG A 1 231 ? 3.404 -1.102 5.342 1.00 80.38 231 ARG A C 1
ATOM 1794 O O . ARG A 1 231 ? 4.134 -1.823 6.012 1.00 80.38 231 ARG A O 1
ATOM 1801 N N . ILE A 1 232 ? 2.291 -1.558 4.768 1.00 79.44 232 ILE A N 1
ATOM 1802 C CA . ILE A 1 232 ? 1.847 -2.955 4.898 1.00 79.44 232 ILE A CA 1
ATOM 1803 C C . ILE A 1 232 ? 2.761 -3.899 4.113 1.00 79.44 232 ILE A C 1
ATOM 1805 O O . ILE A 1 232 ? 3.122 -4.966 4.612 1.00 79.44 232 ILE A O 1
ATOM 1809 N N . ARG A 1 233 ? 3.179 -3.508 2.904 1.00 72.94 233 ARG A N 1
ATOM 1810 C CA . ARG A 1 233 ? 4.067 -4.308 2.049 1.00 72.94 233 ARG A CA 1
ATOM 1811 C C . ARG A 1 233 ? 5.463 -4.479 2.632 1.00 72.94 233 ARG A C 1
ATOM 1813 O O . ARG A 1 233 ? 5.994 -5.585 2.550 1.00 72.94 233 ARG A O 1
ATOM 1820 N N . THR A 1 234 ? 6.034 -3.450 3.261 1.00 69.75 234 THR A N 1
ATOM 1821 C CA . THR A 1 234 ? 7.330 -3.549 3.959 1.00 69.75 234 THR A CA 1
ATOM 1822 C C . THR A 1 234 ? 7.319 -4.681 4.984 1.00 69.75 234 THR A C 1
ATOM 1824 O O . THR A 1 234 ? 8.334 -5.337 5.204 1.00 69.75 234 THR A O 1
ATOM 1827 N N . PHE A 1 235 ? 6.144 -4.993 5.535 1.00 69.94 235 PHE A N 1
ATOM 1828 C CA . PHE A 1 235 ? 5.952 -6.094 6.461 1.00 69.94 235 PHE A CA 1
ATOM 1829 C C . PHE A 1 235 ? 5.016 -7.184 5.918 1.00 69.94 235 PHE A C 1
ATOM 1831 O O . PHE A 1 235 ? 4.244 -7.758 6.677 1.00 69.94 235 PHE A O 1
ATOM 1838 N N . ALA A 1 236 ? 5.115 -7.537 4.629 1.00 52.00 236 ALA A N 1
ATOM 1839 C CA . ALA A 1 236 ? 4.270 -8.518 3.918 1.00 52.00 236 ALA A CA 1
ATOM 1840 C C . ALA A 1 236 ? 4.188 -9.951 4.517 1.00 52.00 236 ALA A C 1
ATOM 1842 O O . ALA A 1 236 ? 3.555 -10.830 3.934 1.00 52.00 236 ALA A O 1
ATOM 1843 N N . ARG A 1 237 ? 4.837 -10.218 5.659 1.00 58.12 237 ARG A N 1
ATOM 1844 C CA . ARG A 1 237 ? 4.732 -11.458 6.454 1.00 58.12 237 ARG A CA 1
ATOM 1845 C C . ARG A 1 237 ? 4.061 -11.265 7.820 1.00 58.12 237 ARG A C 1
ATOM 1847 O O . ARG A 1 237 ? 4.074 -12.183 8.634 1.00 58.12 237 ARG A O 1
ATOM 1854 N N . VAL A 1 238 ? 3.511 -10.087 8.080 1.00 61.34 238 VAL A N 1
ATOM 1855 C CA . VAL A 1 238 ? 2.793 -9.769 9.313 1.00 61.34 238 VAL A CA 1
ATOM 1856 C C . VAL A 1 238 ? 1.475 -10.532 9.363 1.00 61.34 238 VAL A C 1
ATOM 1858 O O . VAL A 1 238 ? 0.737 -10.582 8.384 1.00 61.34 238 VAL A O 1
ATOM 1861 N N . GLY A 1 239 ? 1.169 -11.123 10.519 1.00 66.44 239 GLY A N 1
ATOM 1862 C CA . GLY A 1 239 ? -0.064 -11.887 10.709 1.00 66.44 239 GLY A CA 1
ATOM 1863 C C . GLY A 1 239 ? -1.319 -11.008 10.708 1.00 66.44 239 GLY A C 1
ATOM 1864 O O . GLY A 1 239 ? -2.362 -11.417 10.193 1.00 66.44 239 GLY A O 1
ATOM 1865 N N . SER A 1 240 ? -1.227 -9.794 11.260 1.00 84.12 240 SER A N 1
ATOM 1866 C CA . SER A 1 240 ? -2.346 -8.845 11.332 1.00 84.12 240 SER A CA 1
ATOM 1867 C C . SER A 1 240 ? -1.901 -7.386 11.274 1.00 84.12 240 SER A C 1
ATOM 1869 O O . SER A 1 240 ? -0.860 -7.036 11.821 1.00 84.12 240 SER A O 1
ATOM 1871 N N . ALA A 1 241 ? -2.720 -6.513 10.692 1.00 89.06 241 ALA A N 1
ATOM 1872 C CA . ALA A 1 241 ? -2.520 -5.070 10.703 1.00 89.06 241 ALA A CA 1
ATOM 1873 C C . ALA A 1 241 ? -3.770 -4.347 11.225 1.00 89.06 241 ALA A C 1
ATOM 1875 O O . ALA A 1 241 ? -4.869 -4.568 10.721 1.00 89.06 241 ALA A O 1
ATOM 1876 N N . THR A 1 242 ? -3.608 -3.462 12.208 1.00 92.38 242 THR A N 1
ATOM 1877 C CA . THR A 1 242 ? -4.697 -2.638 12.755 1.00 92.38 242 THR A CA 1
ATOM 1878 C C . THR A 1 242 ? -4.421 -1.165 12.491 1.00 92.38 242 THR A C 1
ATOM 1880 O O . THR A 1 242 ? -3.300 -0.701 12.677 1.00 92.38 242 THR A O 1
ATOM 1883 N N . SER A 1 243 ? -5.420 -0.413 12.041 1.00 93.81 243 SER A N 1
ATOM 1884 C CA . SER A 1 243 ? -5.270 1.011 11.728 1.00 93.81 243 SER A CA 1
ATOM 1885 C C . SER A 1 243 ? -6.338 1.843 12.421 1.00 93.81 243 SER A C 1
ATOM 1887 O O . SER A 1 243 ? -7.517 1.506 12.345 1.00 93.81 243 SER A O 1
ATOM 1889 N N . PHE A 1 244 ? -5.927 2.928 13.076 1.00 95.50 244 PHE A N 1
ATOM 1890 C CA . PHE A 1 244 ? -6.845 3.859 13.725 1.00 95.50 244 PHE A CA 1
ATOM 1891 C C . PHE A 1 244 ? -7.210 4.990 12.771 1.00 95.50 244 PHE A C 1
ATOM 1893 O O . PHE A 1 244 ? -6.352 5.776 12.364 1.00 95.50 244 PHE A O 1
ATOM 1900 N N . PHE A 1 245 ? -8.491 5.060 12.428 1.00 95.00 245 PHE A N 1
ATOM 1901 C CA . PHE A 1 245 ? -9.067 6.094 11.587 1.00 95.00 245 PHE A CA 1
ATOM 1902 C C . PHE A 1 245 ? -9.723 7.161 12.457 1.00 95.00 245 PHE A C 1
ATOM 1904 O O . PHE A 1 245 ? -10.497 6.835 13.354 1.00 95.00 245 PHE A O 1
ATOM 1911 N N . THR A 1 246 ? -9.439 8.430 12.177 1.00 92.81 246 THR A N 1
ATOM 1912 C CA . THR A 1 246 ? -10.097 9.568 12.830 1.00 92.81 246 THR A CA 1
ATOM 1913 C C . THR A 1 246 ? -10.768 10.467 11.796 1.00 92.81 246 THR A C 1
ATOM 1915 O O . THR A 1 246 ? -10.508 10.360 10.597 1.00 92.81 246 THR A O 1
ATOM 1918 N N . GLU A 1 247 ? -11.602 11.405 12.245 1.00 88.50 247 GLU A N 1
ATOM 1919 C CA . GLU A 1 247 ? -12.277 12.364 11.357 1.00 88.50 247 GLU A CA 1
ATOM 1920 C C . GLU A 1 247 ? -11.304 13.174 10.482 1.00 88.50 247 GLU A C 1
ATOM 1922 O O . GLU A 1 247 ? -11.629 13.533 9.348 1.00 88.50 247 GLU A O 1
ATOM 1927 N N . SER A 1 248 ? -10.080 13.425 10.963 1.00 88.06 248 SER A N 1
ATOM 1928 C CA . SER A 1 248 ? -9.063 14.154 10.196 1.00 88.06 248 SER A CA 1
ATOM 1929 C C . SER A 1 248 ? -8.510 13.348 9.017 1.00 88.06 248 SER A C 1
ATOM 1931 O O . SER A 1 248 ? -7.934 13.925 8.094 1.00 88.06 248 SER A O 1
ATOM 1933 N N . ASN A 1 249 ? -8.729 12.029 8.994 1.00 90.38 249 ASN A N 1
ATOM 1934 C CA . ASN A 1 249 ? -8.314 11.141 7.914 1.00 90.38 249 ASN A CA 1
ATOM 1935 C C . ASN A 1 249 ? -9.346 11.039 6.781 1.00 90.38 249 ASN A C 1
ATOM 1937 O O . ASN A 1 249 ? -9.160 10.244 5.866 1.00 90.38 249 ASN A O 1
ATOM 1941 N N . ARG A 1 250 ? -10.408 11.853 6.771 1.00 87.12 250 ARG A N 1
ATOM 1942 C CA . ARG A 1 250 ? -11.465 11.788 5.745 1.00 87.12 250 ARG A CA 1
ATOM 1943 C C . ARG A 1 250 ? -10.950 11.768 4.301 1.00 87.12 250 ARG A C 1
ATOM 1945 O O . ARG A 1 250 ? -11.513 11.066 3.469 1.00 87.12 250 ARG A O 1
ATOM 1952 N N . SER A 1 251 ? -9.869 12.487 3.998 1.00 86.81 251 SER A N 1
ATOM 1953 C CA . SER A 1 251 ? -9.309 12.553 2.642 1.00 86.81 251 SER A CA 1
ATOM 1954 C C . SER A 1 251 ? -8.817 11.206 2.101 1.00 86.81 251 SER A C 1
ATOM 1956 O O . SER A 1 251 ? -8.844 11.008 0.891 1.00 86.81 251 SER A O 1
ATOM 1958 N N . ILE A 1 252 ? -8.378 10.281 2.966 1.00 87.50 252 ILE A N 1
ATOM 1959 C CA . ILE A 1 252 ? -7.904 8.950 2.549 1.00 87.50 252 ILE A CA 1
ATOM 1960 C C . ILE A 1 252 ? -9.046 7.925 2.466 1.00 87.50 252 ILE A C 1
ATOM 1962 O O . ILE A 1 252 ? -8.858 6.855 1.895 1.00 87.50 252 ILE A O 1
ATOM 1966 N N . ALA A 1 253 ? -10.234 8.240 3.000 1.00 85.75 253 ALA A N 1
ATOM 1967 C CA . ALA A 1 253 ? -11.333 7.287 3.168 1.00 85.75 253 ALA A CA 1
ATOM 1968 C C . ALA A 1 253 ? -11.757 6.618 1.855 1.00 85.75 253 ALA A C 1
ATOM 1970 O O . ALA A 1 253 ? -11.885 5.397 1.812 1.00 85.75 253 ALA A O 1
ATOM 1971 N N . LYS A 1 254 ? -11.911 7.400 0.776 1.00 79.44 254 LYS A N 1
ATOM 1972 C CA . LYS A 1 254 ? -12.312 6.880 -0.540 1.00 79.44 254 LYS A CA 1
ATOM 1973 C C . LYS A 1 254 ? -11.312 5.861 -1.086 1.00 79.44 254 LYS A C 1
ATOM 1975 O O . LYS A 1 254 ? -11.692 4.751 -1.434 1.00 79.44 254 LYS A O 1
ATOM 1980 N N . GLY A 1 255 ? -10.031 6.216 -1.127 1.00 76.38 255 GLY A N 1
ATOM 1981 C CA . GLY A 1 255 ? -9.025 5.309 -1.672 1.00 76.38 255 GLY A CA 1
ATOM 1982 C C . GLY A 1 255 ? -8.741 4.110 -0.754 1.00 76.38 255 GLY A C 1
ATOM 1983 O O . GLY A 1 255 ? -8.428 3.027 -1.235 1.00 76.38 255 GLY A O 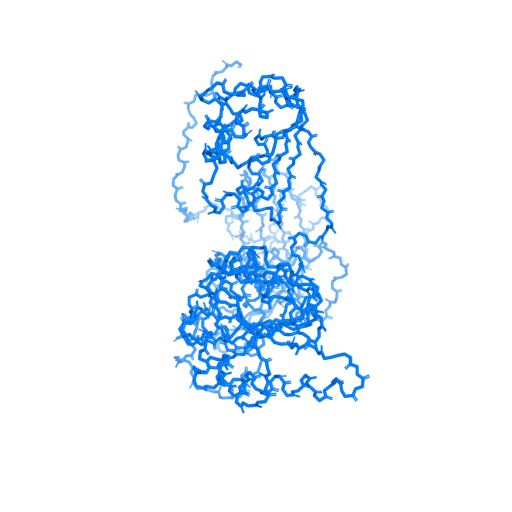1
ATOM 1984 N N . LEU A 1 256 ? -8.909 4.267 0.564 1.00 82.62 256 LEU A N 1
ATOM 1985 C CA . LEU A 1 256 ? -8.819 3.158 1.516 1.00 82.62 256 LEU A CA 1
ATOM 1986 C C . LEU A 1 256 ? -9.973 2.164 1.334 1.00 82.62 256 LEU A C 1
ATOM 1988 O O . LEU A 1 256 ? -9.744 0.960 1.369 1.00 82.62 256 LEU A O 1
ATOM 1992 N N . LEU A 1 257 ? -11.188 2.662 1.087 1.00 78.62 257 LEU A N 1
ATOM 1993 C CA . LEU A 1 257 ? -12.347 1.845 0.739 1.00 78.62 257 LEU A CA 1
ATOM 1994 C C . LEU A 1 257 ? -12.085 1.032 -0.538 1.00 78.62 257 LEU A C 1
ATOM 1996 O O . LEU A 1 257 ? -12.207 -0.191 -0.507 1.00 78.62 257 LEU A O 1
ATOM 2000 N N . GLU A 1 258 ? -11.675 1.696 -1.625 1.00 71.56 258 GLU A N 1
ATOM 2001 C CA . GLU A 1 258 ? -11.350 1.050 -2.908 1.00 71.56 258 GLU A CA 1
ATOM 2002 C C . GLU A 1 258 ? -10.306 -0.065 -2.735 1.00 71.56 258 GLU A C 1
ATOM 2004 O O . GLU A 1 258 ? -10.510 -1.185 -3.204 1.00 71.56 258 GLU A O 1
ATOM 2009 N N . LEU A 1 259 ? -9.241 0.204 -1.975 1.00 74.12 259 LEU A N 1
ATOM 2010 C CA . LEU A 1 259 ? -8.196 -0.771 -1.663 1.00 74.12 259 LEU A CA 1
ATOM 2011 C C . LEU A 1 259 ? -8.730 -1.981 -0.893 1.00 74.12 259 LEU A C 1
ATOM 2013 O O . LEU A 1 259 ? -8.362 -3.117 -1.191 1.00 74.12 259 LEU A O 1
ATOM 2017 N N . MET A 1 260 ? -9.569 -1.761 0.123 1.00 74.88 260 MET A N 1
ATOM 2018 C CA . MET A 1 260 ? -10.111 -2.857 0.929 1.00 74.88 260 MET A CA 1
ATOM 2019 C C . MET A 1 260 ? -11.009 -3.777 0.108 1.00 74.88 260 MET A C 1
ATOM 2021 O O . MET A 1 260 ? -10.959 -4.994 0.275 1.00 74.88 260 MET A O 1
ATOM 2025 N N . ILE A 1 261 ? -11.790 -3.201 -0.799 1.00 67.19 261 ILE A N 1
ATOM 2026 C CA . ILE A 1 261 ? -12.637 -3.932 -1.739 1.00 67.19 261 ILE A CA 1
ATOM 2027 C C . ILE A 1 261 ? -11.790 -4.760 -2.705 1.00 67.19 261 ILE A C 1
ATOM 2029 O O . ILE A 1 261 ? -12.030 -5.957 -2.856 1.00 67.19 261 ILE A O 1
ATOM 2033 N N . GLU A 1 262 ? -10.793 -4.136 -3.334 1.00 63.34 262 GLU A N 1
ATOM 2034 C CA . GLU A 1 262 ? -9.890 -4.791 -4.286 1.00 63.34 262 GLU A CA 1
ATOM 2035 C C . GLU A 1 262 ? -9.153 -5.969 -3.631 1.00 63.34 262 GLU A C 1
ATOM 2037 O O . GLU A 1 262 ? -9.043 -7.051 -4.207 1.00 63.34 262 GLU A O 1
ATOM 2042 N N . ALA A 1 263 ? -8.737 -5.795 -2.375 1.00 64.94 263 ALA A N 1
ATOM 2043 C CA . ALA A 1 263 ? -8.074 -6.824 -1.582 1.00 64.94 263 ALA A CA 1
ATOM 2044 C C . ALA A 1 263 ? -9.032 -7.837 -0.917 1.00 64.94 263 ALA A C 1
ATOM 2046 O O . ALA A 1 263 ? -8.561 -8.718 -0.193 1.00 64.94 263 ALA A O 1
ATOM 2047 N N . ASN A 1 264 ? -10.349 -7.735 -1.150 1.00 65.44 264 ASN A N 1
ATOM 2048 C CA . ASN A 1 264 ? -11.395 -8.580 -0.560 1.00 65.44 264 ASN A CA 1
ATOM 2049 C C . ASN A 1 264 ? -11.334 -8.644 0.984 1.00 65.44 264 ASN A C 1
ATOM 2051 O O . ASN A 1 264 ? -11.411 -9.715 1.592 1.00 65.44 264 ASN A O 1
ATOM 2055 N N . LEU A 1 265 ? -11.156 -7.482 1.616 1.00 71.12 265 LEU A N 1
ATOM 2056 C CA . LEU A 1 265 ? -11.119 -7.294 3.067 1.00 71.12 265 LEU A CA 1
ATOM 2057 C C . LEU A 1 265 ? -12.504 -6.935 3.628 1.00 71.12 265 LEU A C 1
ATOM 2059 O O . LEU A 1 265 ? -13.381 -6.445 2.920 1.00 71.12 265 LEU A O 1
ATOM 2063 N N . GLU A 1 266 ? -12.693 -7.139 4.934 1.00 73.12 266 GLU A N 1
ATOM 2064 C CA . GLU A 1 266 ? -13.903 -6.698 5.638 1.00 73.12 266 GLU A CA 1
ATOM 2065 C C . GLU A 1 266 ? -13.928 -5.168 5.751 1.00 73.12 266 GLU A C 1
ATOM 2067 O O . GLU A 1 266 ? -13.144 -4.579 6.494 1.00 73.12 266 GLU A O 1
ATOM 2072 N N . VAL A 1 267 ? -14.839 -4.525 5.020 1.00 75.56 267 VAL A N 1
ATOM 2073 C CA . VAL A 1 267 ? -15.028 -3.069 5.044 1.00 75.56 267 VAL A CA 1
ATOM 2074 C C . VAL A 1 267 ? -15.934 -2.680 6.217 1.00 75.56 267 VAL A C 1
ATOM 2076 O O . VAL A 1 267 ? -17.064 -3.169 6.288 1.00 75.56 267 VAL A O 1
ATOM 2079 N N . PRO A 1 268 ? -15.493 -1.787 7.122 1.00 78.31 268 PRO A N 1
ATOM 2080 C CA . PRO A 1 268 ? -16.361 -1.252 8.156 1.00 78.31 268 PRO A CA 1
ATOM 2081 C C . PRO A 1 268 ? -17.448 -0.356 7.567 1.00 78.31 268 PRO A C 1
ATOM 2083 O O . PRO A 1 268 ? -17.176 0.560 6.798 1.00 78.31 268 PRO A O 1
ATOM 2086 N N . ASP A 1 269 ? -18.667 -0.591 8.023 1.00 74.56 269 ASP A N 1
ATOM 2087 C CA . ASP A 1 269 ? -19.894 0.110 7.650 1.00 74.56 269 ASP A CA 1
ATOM 2088 C C . ASP A 1 269 ? -19.758 1.650 7.690 1.00 74.56 269 ASP A C 1
ATOM 2090 O O . ASP A 1 269 ? -20.060 2.336 6.716 1.00 74.56 269 ASP A O 1
ATOM 2094 N N . TRP A 1 270 ? -19.168 2.191 8.760 1.00 80.81 270 TRP A N 1
ATOM 2095 C CA . TRP A 1 270 ? -18.949 3.633 8.934 1.00 80.81 270 TRP A CA 1
ATOM 2096 C C . TRP A 1 270 ? -17.973 4.244 7.914 1.00 80.81 270 TRP A C 1
ATOM 2098 O O . TRP A 1 270 ? -18.035 5.442 7.658 1.00 80.81 270 TRP A O 1
ATOM 2108 N N . LEU A 1 271 ? -17.059 3.466 7.319 1.00 80.50 271 LEU A N 1
ATOM 2109 C CA . LEU A 1 271 ? -16.068 3.995 6.371 1.00 80.50 271 LEU A CA 1
ATOM 2110 C C . LEU A 1 271 ? -16.738 4.480 5.074 1.00 80.50 271 LEU A C 1
ATOM 2112 O O . LEU A 1 271 ? -16.242 5.410 4.435 1.00 80.50 271 LEU A O 1
ATOM 2116 N N . LEU A 1 272 ? -17.888 3.891 4.726 1.00 73.38 272 LEU A N 1
ATOM 2117 C CA . LEU A 1 272 ? -18.700 4.272 3.570 1.00 73.38 272 LEU A CA 1
ATOM 2118 C C . LEU A 1 272 ? -19.175 5.726 3.666 1.00 73.38 272 LEU A C 1
ATOM 2120 O O . LEU A 1 272 ? -19.069 6.471 2.691 1.00 73.38 272 LEU A O 1
ATOM 2124 N N . ASP A 1 273 ? -19.607 6.153 4.853 1.00 75.88 273 ASP A N 1
ATOM 2125 C CA . ASP A 1 273 ? -20.104 7.512 5.093 1.00 75.88 273 ASP A CA 1
ATOM 2126 C C . ASP A 1 273 ? -18.995 8.562 4.931 1.00 75.88 273 ASP A C 1
ATOM 2128 O O . ASP A 1 273 ? -19.204 9.652 4.389 1.00 75.88 273 AS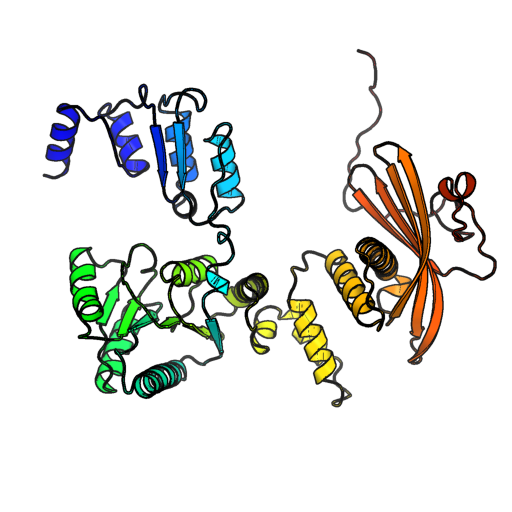P A O 1
ATOM 2132 N N . TYR A 1 274 ? -17.771 8.226 5.351 1.00 78.69 274 TYR A N 1
ATOM 2133 C CA . TYR A 1 274 ? -16.612 9.102 5.168 1.00 78.69 274 TYR A CA 1
ATOM 2134 C C . TYR A 1 274 ? -16.143 9.157 3.711 1.00 78.69 274 TYR A C 1
ATOM 2136 O O . TYR A 1 274 ? -15.656 10.208 3.282 1.00 78.69 274 TYR A O 1
ATOM 2144 N N . ALA A 1 275 ? -16.297 8.060 2.962 1.00 73.81 275 ALA A N 1
ATOM 2145 C CA . ALA A 1 275 ? -15.910 7.952 1.559 1.00 73.81 275 ALA A CA 1
ATOM 2146 C C . ALA A 1 275 ? -16.909 8.615 0.590 1.00 73.81 275 ALA A C 1
ATOM 2148 O O . ALA A 1 275 ? -16.483 9.088 -0.464 1.00 73.81 275 ALA A O 1
ATOM 2149 N N . ASN A 1 276 ? -18.205 8.678 0.931 1.00 65.44 276 ASN A N 1
ATOM 2150 C CA . ASN A 1 276 ? -19.249 9.219 0.055 1.00 65.44 276 ASN A CA 1
ATOM 2151 C C . ASN A 1 276 ? -20.254 10.146 0.788 1.00 65.44 276 ASN A C 1
ATOM 2153 O O . ASN A 1 276 ? -21.367 9.725 1.104 1.00 65.44 276 ASN A O 1
ATOM 2157 N N . PRO A 1 277 ? -19.898 11.425 1.029 1.00 51.75 277 PRO A N 1
ATOM 2158 C CA . PRO A 1 277 ? -20.777 12.398 1.695 1.00 51.75 277 PRO A CA 1
ATOM 2159 C C . PRO A 1 277 ? -22.082 12.738 0.962 1.00 51.75 277 PRO A C 1
ATOM 2161 O O . PRO A 1 277 ? -23.055 13.136 1.604 1.00 51.75 277 PRO A O 1
ATOM 2164 N N . ASP A 1 278 ? -22.104 12.643 -0.369 1.00 43.94 278 ASP A N 1
ATOM 2165 C CA . ASP A 1 278 ? -23.274 13.029 -1.170 1.00 43.94 278 ASP A CA 1
ATOM 2166 C C . ASP A 1 278 ? -24.381 11.965 -1.111 1.00 43.94 278 ASP A C 1
ATOM 2168 O O . ASP A 1 278 ? -25.565 12.289 -1.211 1.00 43.94 278 ASP A O 1
ATOM 2172 N N . TYR A 1 279 ? -24.015 10.705 -0.847 1.00 39.22 279 TYR A N 1
ATOM 2173 C CA . TYR A 1 279 ? -24.958 9.611 -0.616 1.00 39.22 279 TYR A CA 1
ATOM 2174 C C . TYR A 1 279 ? -25.750 9.807 0.686 1.00 39.22 279 TYR A C 1
ATOM 2176 O O . TYR A 1 279 ? -26.977 9.711 0.686 1.00 39.22 279 TYR A O 1
ATOM 2184 N N . THR A 1 280 ? -25.084 10.182 1.780 1.00 35.94 280 THR A N 1
ATOM 2185 C CA . THR A 1 280 ? -25.702 10.353 3.108 1.00 35.94 280 THR A CA 1
ATOM 2186 C C . THR A 1 280 ? -26.730 11.489 3.134 1.00 35.94 280 THR A C 1
ATOM 2188 O O . THR A 1 280 ? -27.791 11.359 3.741 1.00 35.94 280 THR A O 1
ATOM 2191 N N . ARG A 1 281 ? -26.482 12.577 2.392 1.00 29.09 281 ARG A N 1
ATOM 2192 C CA . ARG A 1 281 ? -27.376 13.749 2.346 1.00 29.09 281 ARG A CA 1
ATOM 2193 C C . ARG A 1 281 ? -28.710 13.486 1.641 1.00 29.09 281 ARG A C 1
ATOM 2195 O O . ARG A 1 281 ? -29.681 14.194 1.886 1.00 29.09 281 ARG A O 1
ATOM 2202 N N . SER A 1 282 ? -28.755 12.482 0.765 1.00 30.39 282 SER A N 1
ATOM 2203 C CA . SER A 1 282 ? -29.983 12.059 0.080 1.00 30.39 282 SER A CA 1
ATOM 2204 C C . SER A 1 282 ? -30.863 11.131 0.927 1.00 30.39 282 SER A C 1
ATOM 2206 O O . SER A 1 282 ? -32.061 11.048 0.685 1.00 30.39 282 SER A O 1
ATOM 2208 N N . VAL A 1 283 ? -30.293 10.481 1.949 1.00 33.38 283 VAL A N 1
ATOM 2209 C CA . VAL A 1 283 ? -31.004 9.538 2.831 1.00 33.38 283 VAL A CA 1
ATOM 2210 C C . VAL A 1 283 ? -31.746 10.260 3.962 1.00 33.38 283 VAL A C 1
ATOM 2212 O O . VAL A 1 283 ? -32.819 9.821 4.364 1.00 33.38 283 VAL A O 1
ATOM 2215 N N . GLU A 1 284 ? -31.241 11.406 4.429 1.00 30.86 284 GLU A N 1
ATOM 2216 C CA . GLU A 1 284 ? -31.890 12.206 5.485 1.00 30.86 284 GLU A CA 1
ATOM 2217 C C . GLU A 1 284 ? -33.200 12.893 5.042 1.00 30.86 284 GLU A C 1
ATOM 2219 O O . GLU A 1 284 ? -33.945 13.378 5.889 1.00 30.86 284 GLU A O 1
ATOM 2224 N N . LEU A 1 285 ? -33.502 12.941 3.738 1.00 33.75 285 LEU A N 1
ATOM 2225 C CA . LEU A 1 285 ? -34.694 13.619 3.204 1.00 33.75 285 LEU A CA 1
ATOM 2226 C C . LEU A 1 285 ? -35.921 12.707 3.008 1.00 33.75 285 LEU A C 1
ATOM 2228 O O . LEU A 1 285 ? -36.997 13.234 2.746 1.00 33.75 285 LEU A O 1
ATOM 2232 N N . ASP A 1 286 ? -35.791 11.387 3.194 1.00 34.03 286 ASP A N 1
ATOM 2233 C CA . ASP A 1 286 ? -36.861 10.401 2.938 1.00 34.03 286 ASP A CA 1
ATOM 2234 C C . ASP A 1 286 ? -37.172 9.490 4.157 1.00 34.03 286 ASP A C 1
ATOM 2236 O O . ASP A 1 286 ? -37.664 8.367 4.000 1.00 34.03 286 ASP A O 1
ATOM 2240 N N . SER A 1 287 ? -36.881 9.927 5.388 1.00 33.50 287 SER A N 1
ATOM 2241 C CA . SER A 1 287 ? -37.097 9.132 6.609 1.00 33.50 287 SER A CA 1
ATOM 2242 C C . SER A 1 287 ? -38.486 9.323 7.241 1.00 33.50 287 SER A C 1
ATOM 2244 O O . SER A 1 287 ? -38.649 9.942 8.288 1.00 33.50 287 SER A O 1
ATOM 2246 N N . GLU A 1 288 ? -39.491 8.681 6.649 1.00 36.28 288 GLU A N 1
ATOM 2247 C CA . GLU A 1 288 ? -40.677 8.194 7.370 1.00 36.28 288 GLU A CA 1
ATOM 2248 C C . GLU A 1 288 ? -40.861 6.715 6.991 1.00 36.28 288 GLU A C 1
ATOM 2250 O O . GLU A 1 288 ? -41.483 6.440 5.976 1.00 36.28 288 GLU A O 1
ATOM 2255 N N . ASP A 1 289 ? -40.198 5.787 7.703 1.00 36.03 289 ASP A N 1
ATOM 2256 C CA . ASP A 1 289 ? -40.572 4.362 7.896 1.00 36.03 289 ASP A CA 1
ATOM 2257 C C . ASP A 1 289 ? -39.350 3.541 8.390 1.00 36.03 289 ASP A C 1
ATOM 2259 O O . ASP A 1 289 ? -38.469 3.164 7.614 1.00 36.03 289 ASP A O 1
ATOM 2263 N N . GLU A 1 290 ? -39.300 3.239 9.695 1.00 37.44 290 GLU A N 1
ATOM 2264 C CA . GLU A 1 290 ? -38.139 2.674 10.425 1.00 37.44 290 GLU A CA 1
ATOM 2265 C C . GLU A 1 290 ? -37.932 1.141 10.313 1.00 37.44 290 GLU A C 1
ATOM 2267 O O . GLU A 1 290 ? -37.065 0.585 10.982 1.00 37.44 290 GLU A O 1
ATOM 2272 N N . GLU A 1 291 ? -38.674 0.401 9.482 1.00 37.28 291 GLU A N 1
ATOM 2273 C CA . GLU A 1 291 ? -38.692 -1.077 9.587 1.00 37.28 291 GLU A CA 1
ATOM 2274 C C . GLU A 1 291 ? -37.913 -1.852 8.502 1.00 37.28 291 GLU A C 1
ATOM 2276 O O . GLU A 1 291 ? -37.959 -3.081 8.470 1.00 37.28 291 GLU A O 1
ATOM 2281 N N . ASN A 1 292 ? -37.160 -1.181 7.618 1.00 41.38 292 ASN A N 1
ATOM 2282 C CA . ASN A 1 292 ? -36.514 -1.832 6.458 1.00 41.38 292 ASN A CA 1
ATOM 2283 C C . ASN A 1 292 ? -35.006 -1.543 6.296 1.00 41.38 292 ASN A C 1
ATOM 2285 O O . ASN A 1 292 ? -34.454 -1.648 5.196 1.00 41.38 292 ASN A O 1
ATOM 2289 N N . ASP A 1 293 ? -34.338 -1.174 7.391 1.00 38.97 293 ASP A N 1
ATOM 2290 C CA . ASP A 1 293 ? -32.955 -0.682 7.375 1.00 38.97 293 ASP A CA 1
ATOM 2291 C C . ASP A 1 293 ? -31.926 -1.745 6.984 1.00 38.97 293 ASP A C 1
ATOM 2293 O O . ASP A 1 293 ? -30.994 -1.459 6.24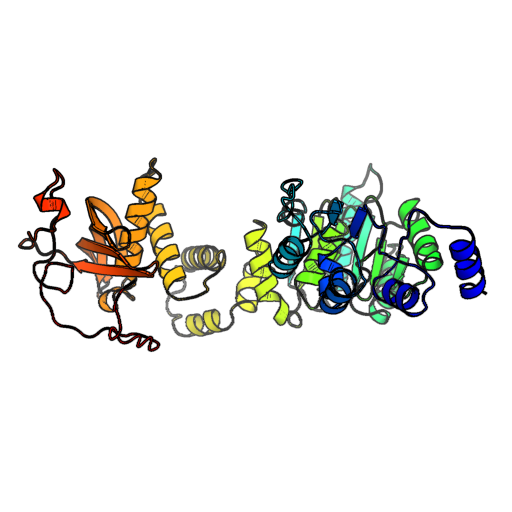0 1.00 38.97 293 ASP A O 1
ATOM 2297 N N . LYS A 1 294 ? -32.108 -3.004 7.390 1.00 37.56 294 LYS A N 1
ATOM 2298 C CA . LYS A 1 294 ? -31.080 -4.040 7.201 1.00 37.56 294 LYS A CA 1
ATOM 2299 C C . LYS A 1 294 ? -30.881 -4.442 5.733 1.00 37.56 294 LYS A C 1
ATOM 2301 O O . LYS A 1 294 ? -29.750 -4.533 5.264 1.00 37.56 294 LYS A O 1
ATOM 2306 N N . ASP A 1 295 ? -31.975 -4.586 4.987 1.00 38.25 295 ASP A N 1
ATOM 2307 C CA . ASP A 1 295 ? -31.942 -4.982 3.572 1.00 38.25 295 ASP A CA 1
ATOM 2308 C C . ASP A 1 295 ? -31.506 -3.828 2.648 1.00 38.25 295 ASP A C 1
ATOM 2310 O O . ASP A 1 295 ? -30.926 -4.060 1.583 1.00 38.25 295 ASP A O 1
ATOM 2314 N N . ARG A 1 296 ? -31.762 -2.573 3.049 1.00 37.88 296 ARG A N 1
ATOM 2315 C CA . ARG A 1 296 ? -31.250 -1.366 2.375 1.00 37.88 296 ARG A CA 1
ATOM 2316 C C . ARG A 1 296 ? -29.752 -1.180 2.623 1.00 37.88 296 ARG A C 1
ATOM 2318 O O . ARG A 1 296 ? -29.025 -0.844 1.687 1.00 37.88 296 ARG A O 1
ATOM 2325 N N . TYR A 1 297 ? -29.297 -1.464 3.841 1.00 37.53 297 TYR A N 1
ATOM 2326 C CA . TYR A 1 297 ? -27.893 -1.392 4.236 1.00 37.53 297 TYR A CA 1
ATOM 2327 C C . TYR A 1 297 ? -27.034 -2.448 3.528 1.00 37.53 297 TYR A C 1
ATOM 2329 O O . TYR A 1 297 ? -25.971 -2.134 2.997 1.00 37.53 297 TYR A O 1
ATOM 2337 N N . ASP A 1 298 ? -27.535 -3.681 3.404 1.00 41.34 298 ASP A N 1
ATOM 2338 C CA . ASP A 1 298 ? -26.841 -4.751 2.677 1.00 41.34 298 ASP A CA 1
ATOM 2339 C C . ASP A 1 298 ? -26.787 -4.505 1.152 1.00 41.34 298 ASP A C 1
ATOM 2341 O O . ASP A 1 298 ? -25.830 -4.906 0.481 1.00 41.34 298 ASP A O 1
ATOM 2345 N N . LEU A 1 299 ? -27.765 -3.783 0.589 1.00 39.75 299 LEU A N 1
ATOM 2346 C CA . LEU A 1 299 ? -27.743 -3.346 -0.811 1.00 39.75 299 LEU A CA 1
ATOM 2347 C C . LEU A 1 299 ? -26.674 -2.263 -1.047 1.00 39.75 299 LEU A C 1
ATOM 2349 O O . LEU A 1 299 ? -25.893 -2.389 -1.994 1.00 39.75 299 LEU A O 1
ATOM 2353 N N . ALA A 1 300 ? -26.595 -1.260 -0.164 1.00 37.25 300 ALA A N 1
ATOM 2354 C CA . ALA A 1 300 ? -25.579 -0.201 -0.186 1.00 37.25 300 ALA A CA 1
ATOM 2355 C C . ALA A 1 300 ? -24.154 -0.754 0.015 1.00 37.25 300 ALA A C 1
ATOM 2357 O O . ALA A 1 300 ? -23.237 -0.392 -0.724 1.00 37.25 300 ALA A O 1
ATOM 2358 N N . ARG A 1 301 ? -23.998 -1.727 0.924 1.00 39.41 301 ARG A N 1
ATOM 2359 C CA . ARG A 1 301 ? -22.777 -2.519 1.155 1.00 39.41 301 ARG A CA 1
ATOM 2360 C C . ARG A 1 301 ? -22.291 -3.245 -0.106 1.00 39.41 301 ARG A C 1
ATOM 2362 O O . ARG A 1 301 ? -21.086 -3.350 -0.315 1.00 39.41 301 ARG A O 1
ATOM 2369 N N . SER A 1 302 ? -23.197 -3.721 -0.970 1.00 41.66 302 SER A N 1
ATOM 2370 C CA . SER A 1 302 ? -22.804 -4.367 -2.236 1.00 41.66 302 SER A CA 1
ATOM 2371 C C . SER A 1 302 ? -22.474 -3.365 -3.351 1.00 41.66 302 SER A C 1
ATOM 2373 O O . SER A 1 302 ? -21.566 -3.615 -4.143 1.00 41.66 302 SER A O 1
ATOM 2375 N N . LEU A 1 303 ? -23.158 -2.214 -3.386 1.00 36.47 303 LEU A N 1
ATOM 2376 C CA . LEU A 1 303 ? -22.962 -1.162 -4.392 1.00 36.47 303 LEU A CA 1
ATOM 2377 C C . LEU A 1 303 ? -21.644 -0.404 -4.195 1.00 36.47 303 LEU A C 1
ATOM 2379 O O . LEU A 1 303 ? -20.999 -0.046 -5.173 1.00 36.47 303 LEU A O 1
ATOM 2383 N N . ALA A 1 304 ? -21.212 -0.222 -2.946 1.00 36.44 304 ALA A N 1
ATOM 2384 C CA . ALA A 1 304 ? -19.949 0.436 -2.625 1.00 36.44 304 ALA A CA 1
ATOM 2385 C C . ALA A 1 304 ? -18.705 -0.389 -3.001 1.00 36.44 304 ALA A C 1
ATOM 2387 O O . ALA A 1 304 ? -17.613 0.162 -3.047 1.00 36.44 304 ALA A O 1
ATOM 2388 N N . SER A 1 305 ? -18.866 -1.689 -3.288 1.00 38.28 305 SER A N 1
ATOM 2389 C CA . SER A 1 305 ? -17.777 -2.639 -3.559 1.00 38.28 305 SER A CA 1
ATOM 2390 C C . SER A 1 305 ? -17.282 -2.690 -5.014 1.00 38.28 305 SER A C 1
ATOM 2392 O O . SER A 1 305 ? -16.558 -3.612 -5.389 1.00 38.28 305 SER A O 1
ATOM 2394 N N . ARG A 1 306 ? -17.661 -1.740 -5.877 1.00 36.50 306 ARG A N 1
ATOM 2395 C CA . ARG A 1 306 ? -17.153 -1.663 -7.258 1.00 36.50 306 ARG A CA 1
ATOM 2396 C C . ARG A 1 306 ? -16.940 -0.212 -7.674 1.00 36.50 306 ARG A C 1
ATOM 2398 O O . ARG A 1 306 ? -17.745 0.640 -7.316 1.00 36.50 306 ARG A O 1
ATOM 2405 N N . LYS A 1 307 ? -15.864 0.054 -8.427 1.00 34.59 307 LYS A N 1
ATOM 2406 C CA . LYS A 1 307 ? -15.643 1.339 -9.109 1.00 34.59 307 LYS A CA 1
ATOM 2407 C C . LYS A 1 307 ? -16.894 1.683 -9.918 1.00 34.59 307 LYS A C 1
ATOM 2409 O O . LYS A 1 307 ? -17.309 0.888 -10.754 1.00 34.59 307 LYS A O 1
ATOM 2414 N N . ILE A 1 308 ? -17.507 2.820 -9.609 1.00 36.91 308 ILE A N 1
ATOM 2415 C CA . ILE A 1 308 ? -18.601 3.403 -10.385 1.00 36.91 308 ILE A CA 1
ATOM 2416 C C . ILE A 1 308 ? -18.008 4.672 -10.972 1.00 36.91 308 ILE A C 1
ATOM 2418 O O . ILE A 1 308 ? -18.001 5.716 -10.317 1.00 36.91 308 ILE A O 1
ATOM 2422 N N . ASP A 1 309 ? -17.441 4.551 -12.167 1.00 34.38 309 ASP A N 1
ATOM 2423 C CA . ASP A 1 309 ? -16.763 5.667 -12.816 1.00 34.38 309 ASP A CA 1
ATOM 2424 C C . ASP A 1 309 ? -17.753 6.487 -13.677 1.00 34.38 309 ASP A C 1
ATOM 2426 O O . ASP A 1 309 ? -17.512 7.673 -13.903 1.00 34.38 309 ASP A O 1
ATOM 2430 N N . ASN A 1 310 ? -18.925 5.938 -14.060 1.00 33.62 310 ASN A N 1
ATOM 2431 C CA . ASN A 1 310 ? -20.101 6.717 -14.500 1.00 33.62 310 ASN A CA 1
ATOM 2432 C C . ASN A 1 310 ? -21.459 5.959 -14.342 1.00 33.62 310 ASN A C 1
ATOM 2434 O O . ASN A 1 310 ? -21.530 4.848 -13.819 1.00 33.62 310 ASN A O 1
ATOM 2438 N N . ILE A 1 311 ? -22.565 6.558 -14.818 1.00 32.47 311 ILE A N 1
ATOM 2439 C CA . ILE A 1 311 ? -23.947 6.031 -14.732 1.00 32.47 311 ILE A CA 1
ATOM 2440 C C . ILE A 1 311 ? -24.173 4.651 -15.408 1.00 32.47 311 ILE A C 1
ATOM 2442 O O . ILE A 1 311 ? -25.109 3.939 -15.039 1.00 32.47 311 ILE A O 1
ATOM 2446 N N . TYR A 1 312 ? -23.311 4.250 -16.350 1.00 33.12 312 TYR A N 1
ATOM 2447 C CA . TYR A 1 312 ? -23.308 2.954 -17.041 1.00 33.12 312 TYR A CA 1
ATOM 2448 C C . TYR A 1 312 ? -22.835 1.805 -16.127 1.00 33.12 312 TYR A C 1
ATOM 2450 O O . TYR A 1 312 ? -23.345 0.686 -16.240 1.00 33.12 312 TYR A O 1
ATOM 2458 N N . ASP A 1 313 ? -21.953 2.073 -15.155 1.00 38.44 313 ASP A N 1
ATOM 2459 C CA . ASP A 1 313 ? -21.517 1.076 -14.161 1.00 38.44 313 ASP A CA 1
ATOM 2460 C C . ASP A 1 313 ? -22.634 0.741 -13.164 1.00 38.44 313 ASP A C 1
ATOM 2462 O O . ASP A 1 313 ? -22.820 -0.416 -12.782 1.00 38.44 313 ASP A O 1
ATOM 2466 N N . LEU A 1 314 ? -23.454 1.732 -12.802 1.00 38.44 314 LEU A N 1
ATOM 2467 C CA . LEU A 1 314 ? -24.633 1.545 -11.951 1.00 38.44 314 LEU A CA 1
ATOM 2468 C C . LEU A 1 314 ? -25.676 0.636 -12.613 1.00 38.44 314 LEU A C 1
ATOM 2470 O O . LEU A 1 314 ? -26.184 -0.277 -11.962 1.00 38.44 314 LEU A O 1
ATOM 2474 N N . ALA A 1 315 ? -25.942 0.829 -13.908 1.00 37.06 315 ALA A N 1
ATOM 2475 C CA . ALA A 1 315 ? -26.818 -0.024 -14.716 1.00 37.06 315 ALA A CA 1
ATOM 2476 C C . ALA A 1 315 ? -26.314 -1.481 -14.792 1.00 37.06 315 ALA A C 1
ATOM 2478 O O . ALA A 1 315 ? -27.081 -2.425 -14.580 1.00 37.06 315 ALA A O 1
ATOM 2479 N N . CYS A 1 316 ? -25.007 -1.674 -15.009 1.00 37.75 316 CYS A N 1
ATOM 2480 C CA . CYS A 1 316 ? -24.356 -2.988 -15.047 1.00 37.75 316 CYS A CA 1
ATOM 2481 C C . CYS A 1 316 ? -24.387 -3.721 -13.696 1.00 37.75 316 CYS A C 1
ATOM 2483 O O . CYS A 1 316 ? -24.581 -4.938 -13.640 1.00 37.75 316 CYS A O 1
ATOM 2485 N N . VAL A 1 317 ? -24.202 -2.998 -12.592 1.00 41.03 317 VAL A N 1
ATOM 2486 C CA . VAL A 1 317 ? -24.257 -3.573 -11.242 1.00 41.03 317 VAL A CA 1
ATOM 2487 C C . VAL A 1 317 ? -25.698 -3.924 -10.861 1.00 41.03 317 VAL A C 1
ATOM 2489 O O . VAL A 1 317 ? -25.946 -4.997 -10.306 1.00 41.03 317 VAL A O 1
ATOM 2492 N N . TRP A 1 318 ? -26.674 -3.087 -11.225 1.00 39.59 318 TRP A N 1
ATOM 2493 C CA . TRP A 1 318 ? -28.095 -3.375 -11.003 1.00 39.59 318 TRP A CA 1
ATOM 2494 C C . TRP A 1 318 ? -28.582 -4.587 -11.814 1.00 39.59 318 TRP A C 1
ATOM 2496 O O . TRP A 1 318 ? -29.327 -5.425 -11.298 1.00 39.59 318 TRP A O 1
ATOM 2506 N N . ALA A 1 319 ? -28.089 -4.735 -13.046 1.00 40.09 319 ALA A N 1
ATOM 2507 C CA . ALA A 1 319 ? -28.285 -5.903 -13.901 1.00 40.09 319 ALA A CA 1
ATOM 2508 C C . ALA A 1 319 ? -27.788 -7.211 -13.262 1.00 40.09 319 ALA A C 1
ATOM 2510 O O . ALA A 1 319 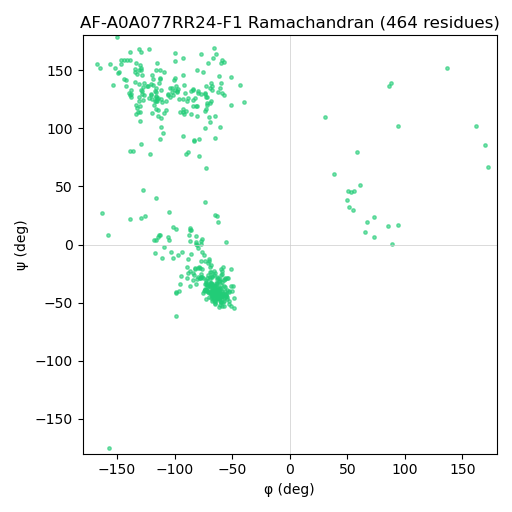? -28.517 -8.205 -13.195 1.00 40.09 319 ALA A O 1
ATOM 2511 N N . GLU A 1 320 ? -26.559 -7.209 -12.741 1.00 40.75 320 GLU A N 1
ATOM 2512 C CA . GLU A 1 320 ? -25.957 -8.385 -12.103 1.00 40.75 320 GLU A CA 1
ATOM 2513 C C . GLU A 1 320 ? -26.643 -8.757 -10.775 1.00 40.75 320 GLU A C 1
ATOM 2515 O O . GLU A 1 320 ? -26.783 -9.943 -10.461 1.00 40.75 320 GLU A O 1
ATOM 2520 N N . LEU A 1 321 ? -27.138 -7.774 -10.016 1.00 39.38 321 LEU A N 1
ATOM 2521 C CA . LEU A 1 321 ? -27.897 -7.994 -8.779 1.00 39.38 321 LEU A CA 1
ATOM 2522 C C . LEU A 1 321 ? -29.300 -8.566 -9.041 1.00 39.38 321 LEU A C 1
ATOM 2524 O O . LEU A 1 321 ? -29.730 -9.489 -8.342 1.00 39.38 321 LEU A O 1
ATOM 2528 N N . ASN A 1 322 ? -30.000 -8.085 -10.074 1.00 38.91 322 ASN A N 1
ATOM 2529 C CA . ASN A 1 322 ? -31.293 -8.641 -10.481 1.00 38.91 322 ASN A CA 1
ATOM 2530 C C . ASN A 1 322 ? -31.158 -10.067 -11.043 1.00 38.91 322 ASN A C 1
ATOM 2532 O O . ASN A 1 322 ? -32.001 -10.917 -10.753 1.00 38.91 322 ASN A O 1
ATOM 2536 N N . CYS A 1 323 ? -30.055 -10.371 -11.737 1.00 37.72 323 CYS A N 1
ATOM 2537 C CA . CYS A 1 323 ? -29.734 -11.723 -12.201 1.00 37.72 323 CYS A CA 1
ATOM 2538 C C . CYS A 1 323 ? -29.399 -12.709 -11.057 1.00 37.72 323 CYS A C 1
ATOM 2540 O O . CYS A 1 323 ? -29.551 -13.915 -11.232 1.00 37.72 323 CYS A O 1
ATOM 2542 N N . ARG A 1 324 ? -28.950 -12.233 -9.883 1.00 39.53 324 ARG A N 1
ATOM 2543 C CA . ARG A 1 324 ? -28.711 -13.073 -8.685 1.00 39.53 324 ARG A CA 1
ATOM 2544 C C . ARG A 1 324 ? -29.951 -13.267 -7.808 1.00 39.53 324 ARG A C 1
ATOM 2546 O O . ARG A 1 324 ? -30.013 -14.223 -7.038 1.00 39.53 324 ARG A O 1
ATOM 2553 N N . ARG A 1 325 ? -30.936 -12.367 -7.893 1.00 37.78 325 ARG A N 1
ATOM 2554 C CA . ARG A 1 325 ? -32.205 -12.447 -7.147 1.00 37.78 325 ARG A CA 1
ATOM 2555 C C . ARG A 1 325 ? -33.206 -13.433 -7.755 1.00 37.78 325 ARG A C 1
ATOM 2557 O O . ARG A 1 325 ? -34.139 -13.851 -7.063 1.00 37.78 325 ARG A O 1
ATOM 2564 N N . THR A 1 326 ? -33.048 -13.812 -9.019 1.00 38.91 326 THR A N 1
ATOM 2565 C CA . THR A 1 326 ? -33.747 -14.947 -9.630 1.00 38.91 326 THR A CA 1
ATOM 2566 C C . THR A 1 326 ? -33.143 -16.237 -9.086 1.00 38.91 326 THR A C 1
ATOM 2568 O O . THR A 1 326 ? -31.968 -16.517 -9.269 1.00 38.91 326 THR A O 1
ATOM 2571 N N . LYS A 1 327 ? -33.938 -17.043 -8.368 1.00 33.41 327 LYS A N 1
ATOM 2572 C CA . LYS A 1 327 ? -33.538 -18.341 -7.775 1.00 33.41 327 LYS A CA 1
ATOM 2573 C C . LYS A 1 327 ? -33.166 -19.425 -8.813 1.00 33.41 327 LYS A C 1
ATOM 2575 O O . LYS A 1 327 ? -33.301 -20.612 -8.534 1.00 33.41 327 LYS A O 1
ATOM 2580 N N . GLN A 1 328 ? -32.736 -19.053 -10.014 1.00 36.81 328 GLN A N 1
ATOM 2581 C CA . GLN A 1 328 ? -32.225 -19.975 -11.016 1.00 36.81 328 GLN A CA 1
ATOM 2582 C C . GLN A 1 328 ? -30.721 -19.765 -11.140 1.00 36.81 328 GLN A C 1
ATOM 2584 O O . GLN A 1 328 ? -30.253 -18.716 -11.572 1.00 36.81 328 GLN A O 1
ATOM 2589 N N . SER A 1 329 ? -29.958 -20.777 -10.731 1.00 34.06 329 SER A N 1
ATOM 2590 C CA . SER A 1 329 ? -28.544 -20.879 -11.062 1.00 34.06 329 SER A CA 1
ATOM 2591 C C . SER A 1 329 ? -28.420 -20.945 -12.582 1.00 34.06 329 SER A C 1
ATOM 2593 O O . SER A 1 329 ? -28.687 -21.976 -13.197 1.00 34.06 329 SER A O 1
ATOM 2595 N N . PHE A 1 330 ? -28.068 -19.829 -13.208 1.00 41.91 330 PHE A N 1
ATOM 2596 C CA . PHE A 1 330 ? -27.692 -19.836 -14.613 1.00 41.91 330 PHE A CA 1
ATOM 2597 C C . PHE A 1 330 ? -26.295 -20.464 -14.712 1.00 41.91 330 PHE A C 1
ATOM 2599 O O . PHE A 1 330 ? -25.295 -19.823 -14.383 1.00 41.91 330 PHE A O 1
ATOM 2606 N N . ASP A 1 331 ? -26.248 -21.741 -15.094 1.00 39.31 331 ASP A N 1
ATOM 2607 C CA . ASP A 1 331 ? -25.017 -22.545 -15.200 1.00 39.31 331 ASP A CA 1
ATOM 2608 C C . ASP A 1 331 ? -24.149 -22.185 -16.420 1.00 39.31 331 ASP A C 1
ATOM 2610 O O . ASP A 1 331 ? -23.005 -22.618 -16.514 1.00 39.31 331 ASP A O 1
ATOM 2614 N N . ASP A 1 332 ? -24.652 -21.352 -17.333 1.00 51.03 332 ASP A N 1
ATOM 2615 C CA . ASP A 1 332 ? -23.980 -21.019 -18.589 1.00 51.03 332 ASP A CA 1
ATOM 2616 C C . ASP A 1 332 ? -23.514 -19.551 -18.599 1.00 51.03 332 ASP A C 1
ATOM 2618 O O . ASP A 1 332 ? -24.305 -18.623 -18.385 1.00 51.03 332 ASP A O 1
ATOM 2622 N N . SER A 1 333 ? -22.218 -19.330 -18.847 1.00 54.47 333 SER A N 1
ATOM 2623 C CA . SER A 1 333 ? -21.609 -17.995 -18.944 1.00 54.47 333 SER A CA 1
ATOM 2624 C C . SER A 1 333 ? -22.286 -17.136 -20.012 1.00 54.47 333 SER A C 1
ATOM 2626 O O . SER A 1 333 ? -22.418 -15.927 -19.828 1.00 54.47 333 SER A O 1
ATOM 2628 N N . ARG A 1 334 ? -22.806 -17.758 -21.076 1.00 53.75 334 ARG A N 1
ATOM 2629 C CA . ARG A 1 334 ? -23.506 -17.070 -22.163 1.00 53.75 334 ARG A CA 1
ATOM 2630 C C . ARG A 1 334 ? -24.827 -16.449 -21.705 1.00 53.75 334 ARG A C 1
ATOM 2632 O O . ARG A 1 334 ? -25.117 -15.305 -22.045 1.00 53.75 334 ARG A O 1
ATOM 2639 N N . ILE A 1 335 ? -25.599 -17.156 -20.878 1.00 58.78 335 ILE A N 1
ATOM 2640 C CA . ILE A 1 335 ? -26.894 -16.670 -20.369 1.00 58.78 335 ILE A CA 1
ATOM 2641 C C . ILE A 1 335 ? -26.700 -15.494 -19.402 1.00 58.78 335 ILE A C 1
ATOM 2643 O O . ILE A 1 335 ? -27.513 -14.566 -19.383 1.00 58.78 335 ILE A O 1
ATOM 2647 N N . LYS A 1 336 ? -25.599 -15.496 -18.637 1.00 63.22 336 LYS A N 1
ATOM 2648 C CA . LYS A 1 336 ? -25.228 -14.371 -17.764 1.00 63.22 336 LYS A CA 1
ATOM 2649 C C . LYS A 1 336 ? -24.948 -13.106 -18.569 1.00 63.22 336 LYS A C 1
ATOM 2651 O O . LYS A 1 336 ? -25.482 -12.056 -18.225 1.00 63.22 336 LYS A O 1
ATOM 2656 N N . THR A 1 337 ? -24.183 -13.214 -19.655 1.00 67.62 337 THR A N 1
ATOM 2657 C CA . THR A 1 337 ? -23.891 -12.076 -20.540 1.00 67.62 337 THR A CA 1
ATOM 2658 C C . THR A 1 337 ? -25.166 -11.515 -21.169 1.00 67.62 337 THR A C 1
ATOM 2660 O O . THR A 1 337 ? -25.415 -10.321 -21.086 1.00 67.62 337 THR A O 1
ATOM 2663 N N . MET A 1 338 ? -26.044 -12.373 -21.695 1.00 72.56 338 MET A N 1
ATOM 2664 C CA . MET A 1 338 ? -27.302 -11.928 -22.312 1.00 72.56 338 MET A CA 1
ATOM 2665 C C . MET A 1 338 ? -28.246 -11.245 -21.310 1.00 72.56 338 MET A C 1
ATOM 2667 O O . MET A 1 338 ? -28.882 -10.241 -21.623 1.00 72.56 338 MET A O 1
ATOM 2671 N N . SER A 1 339 ? -28.330 -11.772 -20.084 1.00 70.25 339 SER A N 1
ATOM 2672 C CA . SER A 1 339 ? -29.154 -11.181 -19.018 1.00 70.25 339 SER A CA 1
ATOM 2673 C C . SER A 1 339 ? -28.618 -9.818 -18.574 1.00 70.25 339 SER A C 1
ATOM 2675 O O . SER A 1 339 ? -29.402 -8.922 -18.250 1.00 70.25 339 SER A O 1
ATOM 2677 N N . LYS A 1 340 ? -27.288 -9.656 -18.587 1.00 71.06 340 LYS A N 1
ATOM 2678 C CA . LYS A 1 340 ? -26.613 -8.388 -18.308 1.00 71.06 340 LYS A CA 1
ATOM 2679 C C . LYS A 1 340 ? -26.956 -7.345 -19.370 1.00 71.06 340 LYS A C 1
ATOM 2681 O O . LYS A 1 340 ? -27.447 -6.282 -19.000 1.00 71.06 340 LYS A O 1
ATOM 2686 N N . ASP A 1 341 ? -26.806 -7.684 -20.649 1.00 77.00 341 ASP A N 1
ATOM 2687 C CA . ASP A 1 341 ? -27.124 -6.787 -21.768 1.00 77.00 341 ASP A CA 1
ATOM 2688 C C . ASP A 1 341 ? -28.584 -6.295 -21.704 1.00 77.00 341 ASP A C 1
ATOM 2690 O O . ASP A 1 341 ? -28.839 -5.096 -21.802 1.00 77.00 341 ASP A O 1
ATOM 2694 N N . CYS A 1 342 ? -29.546 -7.191 -21.435 1.00 76.75 342 CYS A N 1
ATOM 2695 C CA . CYS A 1 342 ? -30.966 -6.825 -21.313 1.00 76.75 342 CYS A CA 1
ATOM 2696 C C . CYS A 1 342 ? -31.225 -5.810 -20.190 1.00 76.75 342 CYS A C 1
ATOM 2698 O O . CYS A 1 342 ? -32.006 -4.873 -20.343 1.00 76.75 342 CYS A O 1
ATOM 2700 N N . CYS A 1 343 ? -30.596 -6.004 -19.032 1.00 71.00 343 CYS A N 1
ATOM 2701 C CA . CYS A 1 343 ? -30.802 -5.125 -17.888 1.00 71.00 343 CYS A CA 1
ATOM 2702 C C . CYS A 1 343 ? -30.110 -3.765 -18.065 1.00 71.00 343 CYS A C 1
ATOM 2704 O O . CYS A 1 343 ? -30.645 -2.758 -17.600 1.00 71.00 343 CYS A O 1
ATOM 2706 N N . ILE A 1 344 ? -28.954 -3.724 -18.739 1.00 71.81 344 ILE A N 1
ATOM 2707 C CA . ILE A 1 344 ? -28.289 -2.473 -19.126 1.00 71.81 344 ILE A CA 1
ATOM 2708 C C . ILE A 1 344 ? -29.215 -1.684 -20.052 1.00 71.81 344 ILE A C 1
ATOM 2710 O O . ILE A 1 344 ? -29.578 -0.555 -19.733 1.00 71.81 344 ILE A O 1
ATOM 2714 N N . ALA A 1 345 ? -29.686 -2.318 -21.127 1.00 77.75 345 ALA A N 1
ATOM 2715 C CA . ALA A 1 345 ? -30.602 -1.694 -22.072 1.00 77.75 345 ALA A CA 1
ATOM 2716 C C . ALA A 1 345 ? -31.866 -1.154 -21.383 1.00 77.75 345 ALA A C 1
ATOM 2718 O O . ALA A 1 345 ? -32.282 -0.027 -21.642 1.00 77.75 345 ALA A O 1
ATOM 2719 N N . PHE A 1 346 ? -32.446 -1.922 -20.455 1.00 75.12 346 PHE A N 1
ATOM 2720 C CA . PHE A 1 346 ? -33.648 -1.529 -19.720 1.00 75.12 346 PHE A CA 1
ATOM 2721 C C . PHE A 1 346 ? -33.429 -0.321 -18.796 1.00 75.12 346 PHE A C 1
ATOM 2723 O O . PHE A 1 346 ? -34.282 0.555 -18.704 1.00 75.12 346 PHE A O 1
ATOM 2730 N N . THR A 1 347 ? -32.295 -0.262 -18.097 1.00 68.38 347 THR A N 1
ATOM 2731 C CA . THR A 1 347 ? -32.007 0.798 -17.110 1.00 68.38 347 THR A CA 1
ATOM 2732 C C . THR A 1 347 ? -31.538 2.108 -17.729 1.00 68.38 347 THR A C 1
ATOM 2734 O O . THR A 1 347 ? -31.647 3.152 -17.085 1.00 68.38 347 THR A O 1
ATOM 2737 N N . GLN A 1 348 ? -31.037 2.070 -18.964 1.00 70.06 348 GLN A N 1
ATOM 2738 C CA . GLN A 1 348 ? -30.609 3.264 -19.691 1.00 70.06 348 GLN A CA 1
ATOM 2739 C C . GLN A 1 348 ? -31.776 4.093 -20.241 1.00 70.06 348 GLN A C 1
ATOM 2741 O O . GLN A 1 348 ? -31.607 5.288 -20.467 1.00 70.06 348 GLN A O 1
ATOM 2746 N N . GLN A 1 349 ? -32.964 3.503 -20.399 1.00 69.25 349 GLN A N 1
ATOM 2747 C CA . GLN A 1 349 ? -34.140 4.236 -20.866 1.00 69.25 349 GLN A CA 1
ATOM 2748 C C . GLN A 1 349 ? -34.668 5.176 -19.782 1.00 69.25 349 GLN A C 1
ATOM 2750 O O . GLN A 1 349 ? -34.961 4.750 -18.660 1.00 69.25 349 GLN A O 1
ATOM 2755 N N . GLU A 1 350 ? -34.843 6.456 -20.121 1.00 66.06 350 GLU A N 1
ATOM 2756 C CA . GLU A 1 350 ? -35.320 7.475 -19.176 1.00 66.06 350 GLU A CA 1
ATOM 2757 C C . GLU A 1 350 ? -36.665 7.104 -18.543 1.00 66.06 350 GLU A C 1
ATOM 2759 O O . GLU A 1 350 ? -36.872 7.320 -17.347 1.00 66.06 350 GLU A O 1
ATOM 2764 N N . GLU A 1 351 ? -37.545 6.469 -19.319 1.00 65.00 351 GLU A N 1
ATOM 2765 C CA . GLU A 1 351 ? -38.863 6.014 -18.873 1.00 65.00 351 GLU A CA 1
ATOM 2766 C C . GLU A 1 351 ? -38.793 5.002 -17.716 1.00 65.00 351 GLU A C 1
ATOM 2768 O O . GLU A 1 351 ? -39.699 4.944 -16.879 1.00 65.00 351 GLU A O 1
ATOM 2773 N N . TYR A 1 352 ? -37.715 4.214 -17.641 1.00 66.62 352 TYR A N 1
ATOM 2774 C CA . TYR A 1 352 ? -37.567 3.106 -16.691 1.00 66.62 352 TYR A CA 1
ATOM 2775 C C . TYR A 1 352 ? -36.513 3.359 -15.609 1.00 66.62 352 TYR A C 1
ATOM 2777 O O . TYR A 1 352 ? -36.488 2.644 -14.604 1.00 66.62 352 TYR A O 1
ATOM 2785 N N . LYS A 1 353 ? -35.698 4.409 -15.760 1.00 58.28 353 LYS A N 1
ATOM 2786 C CA . LYS A 1 353 ? -34.544 4.751 -14.910 1.00 58.28 353 LYS A CA 1
ATOM 2787 C C . LYS A 1 353 ? -34.852 4.840 -13.410 1.00 58.28 353 LYS A C 1
ATOM 2789 O O . LYS A 1 353 ? -33.989 4.560 -12.583 1.00 58.28 353 LYS A O 1
ATOM 2794 N N . PHE A 1 354 ? -36.085 5.195 -13.048 1.00 56.91 354 PHE A N 1
ATOM 2795 C CA . PHE A 1 354 ? -36.515 5.374 -11.653 1.00 56.91 354 PHE A CA 1
ATOM 2796 C C . PHE A 1 354 ? -37.565 4.353 -11.188 1.00 56.91 354 PHE A C 1
ATOM 2798 O O . PHE A 1 354 ? -38.113 4.474 -10.090 1.00 56.91 354 PHE A O 1
ATOM 2805 N N . LEU A 1 355 ? -37.876 3.346 -12.008 1.00 62.72 355 LEU A N 1
ATOM 2806 C CA . LEU A 1 355 ? -38.860 2.323 -11.668 1.00 62.72 355 LEU A CA 1
ATOM 2807 C C . LEU A 1 355 ? -38.186 1.129 -10.985 1.00 62.72 355 LEU A C 1
ATOM 2809 O O . LEU A 1 355 ? -37.148 0.632 -11.416 1.00 62.72 355 LEU A O 1
ATOM 2813 N N . LYS A 1 356 ? -38.812 0.604 -9.925 1.00 62.16 356 LYS A N 1
ATOM 28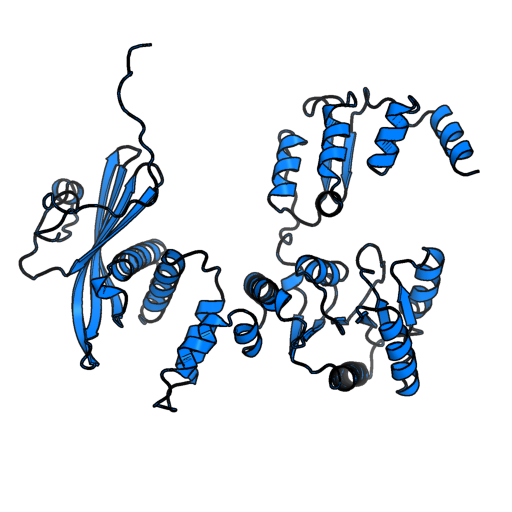14 C CA . LYS A 1 356 ? -38.380 -0.677 -9.347 1.00 62.16 356 LYS A CA 1
ATOM 2815 C C . LYS A 1 356 ? -38.782 -1.791 -10.310 1.00 62.16 356 LYS A C 1
ATOM 2817 O O . LYS A 1 356 ? -39.977 -1.966 -10.548 1.00 62.16 356 LYS A O 1
ATOM 2822 N N . PHE A 1 357 ? -37.824 -2.564 -10.817 1.00 69.81 357 PHE A N 1
ATOM 2823 C CA . PHE A 1 357 ? -38.112 -3.725 -11.659 1.00 69.81 357 PHE A CA 1
ATOM 2824 C C . PHE A 1 357 ? -37.400 -4.997 -11.187 1.00 69.81 357 PHE A C 1
ATOM 2826 O O . PHE A 1 357 ? -36.496 -4.961 -10.355 1.00 69.81 357 PHE A O 1
ATOM 2833 N N . TYR A 1 358 ? -37.842 -6.129 -11.726 1.00 65.12 358 TYR A N 1
ATOM 2834 C CA . TYR A 1 358 ? -37.275 -7.450 -11.519 1.00 65.12 358 TYR A CA 1
ATOM 2835 C C . TYR A 1 358 ? -37.109 -8.151 -12.866 1.00 65.12 358 TYR A C 1
ATOM 2837 O O . TYR A 1 358 ? -38.098 -8.409 -13.554 1.00 65.12 358 TYR A O 1
ATOM 2845 N N . PHE A 1 359 ? -35.873 -8.470 -13.240 1.00 71.88 359 PHE A N 1
ATOM 2846 C CA . PHE A 1 359 ? -35.591 -9.274 -14.426 1.00 71.88 359 PHE A CA 1
ATOM 2847 C C . PHE A 1 359 ? -35.954 -10.737 -14.164 1.00 71.88 359 PHE A C 1
ATOM 2849 O O . PHE A 1 359 ? -35.541 -11.298 -13.153 1.00 71.88 359 PHE A O 1
ATOM 2856 N N . VAL A 1 360 ? -36.721 -11.362 -15.057 1.00 70.12 360 VAL A N 1
ATOM 2857 C CA . VAL A 1 360 ? -37.151 -12.757 -14.899 1.00 70.12 360 VAL A CA 1
ATOM 2858 C C . VAL A 1 360 ? -36.262 -13.692 -15.715 1.00 70.12 360 VAL A C 1
ATOM 2860 O O . VAL A 1 360 ? -35.628 -14.573 -15.140 1.00 70.12 360 VAL A O 1
ATOM 2863 N N . LYS A 1 361 ? -36.231 -13.533 -17.044 1.00 72.94 361 LYS A N 1
ATOM 2864 C CA . LYS A 1 361 ? -35.418 -14.359 -17.954 1.00 72.94 361 LYS A CA 1
ATOM 2865 C C . LYS A 1 361 ? -35.343 -13.767 -19.358 1.00 72.94 361 LYS A C 1
ATOM 2867 O O . LYS A 1 361 ? -36.299 -13.126 -19.795 1.00 72.94 361 LYS A O 1
ATOM 2872 N N . VAL A 1 362 ? -34.280 -14.105 -20.090 1.00 78.12 362 VAL A N 1
ATOM 2873 C CA . VAL A 1 362 ? -34.261 -14.003 -21.557 1.00 78.12 362 VAL A CA 1
ATOM 2874 C C . VAL A 1 362 ? -35.115 -15.134 -22.132 1.00 78.12 362 VAL A C 1
ATOM 2876 O O . VAL A 1 362 ? -34.982 -16.291 -21.729 1.00 78.12 362 VAL A O 1
ATOM 2879 N N . THR A 1 363 ? -36.027 -14.810 -23.042 1.00 80.00 363 THR A N 1
ATOM 2880 C CA . THR A 1 363 ? -36.898 -15.777 -23.719 1.00 80.00 363 THR A CA 1
ATOM 2881 C C . THR A 1 363 ? -36.371 -16.143 -25.097 1.00 80.00 363 THR A C 1
ATOM 2883 O O . THR A 1 363 ? -36.425 -17.314 -25.467 1.00 80.00 363 THR A O 1
ATOM 2886 N N . GLN A 1 364 ? -35.866 -15.169 -25.854 1.00 80.44 364 GLN A N 1
ATOM 2887 C CA . GLN A 1 364 ? -35.366 -15.356 -27.216 1.00 80.44 364 GLN A CA 1
ATOM 2888 C C . GLN A 1 364 ? -34.197 -14.406 -27.474 1.00 80.44 364 GLN A C 1
ATOM 2890 O O . GLN A 1 364 ? -34.086 -13.373 -26.817 1.00 80.44 364 GLN A O 1
ATOM 2895 N N . HIS A 1 365 ? -33.328 -14.761 -28.416 1.00 83.31 365 HIS A N 1
ATOM 2896 C CA . HIS A 1 365 ? -32.219 -13.909 -28.828 1.00 83.31 365 HIS A CA 1
ATOM 2897 C C . HIS A 1 365 ? -31.831 -14.167 -30.280 1.00 83.31 365 HIS A C 1
ATOM 2899 O O . HIS A 1 365 ? -31.999 -15.286 -30.771 1.00 83.31 365 HIS A O 1
ATOM 2905 N N . CYS A 1 366 ? -31.283 -13.155 -30.943 1.00 75.94 366 CYS A N 1
ATOM 2906 C CA . CYS A 1 366 ? -30.638 -13.306 -32.239 1.00 75.94 366 CYS A CA 1
ATOM 2907 C C . CYS A 1 366 ? -29.387 -12.434 -32.331 1.00 75.94 366 CYS A C 1
ATOM 2909 O O . CYS A 1 366 ? -29.201 -11.482 -31.575 1.00 75.94 366 CYS A O 1
ATOM 2911 N N . TYR A 1 367 ? -28.512 -12.819 -33.251 1.00 76.06 367 TYR A N 1
ATOM 2912 C CA . TYR A 1 367 ? -27.256 -12.146 -33.534 1.00 76.06 367 TYR A CA 1
ATOM 2913 C C . TYR A 1 367 ? -27.189 -11.884 -35.033 1.00 76.06 367 TYR A C 1
ATOM 2915 O O . TYR A 1 367 ? -27.415 -12.804 -35.823 1.00 76.06 367 TYR A O 1
ATOM 2923 N N . SER A 1 368 ? -26.901 -10.642 -35.408 1.00 64.56 368 SER A N 1
ATOM 2924 C CA . SER A 1 368 ? -26.820 -10.215 -36.800 1.00 64.56 368 SER A CA 1
ATOM 2925 C C . SER A 1 368 ? -25.514 -9.450 -37.020 1.00 64.56 368 SER A C 1
ATOM 2927 O O . SER A 1 368 ? -25.392 -8.319 -36.554 1.00 64.56 368 SER A O 1
ATOM 2929 N N . PRO A 1 369 ? -24.520 -10.042 -37.697 1.00 65.38 369 PRO A N 1
ATOM 2930 C CA . PRO A 1 369 ? -23.363 -9.304 -38.183 1.00 65.38 369 PRO A CA 1
ATOM 2931 C C . PRO A 1 369 ? -23.707 -8.624 -39.517 1.00 65.38 369 PRO A C 1
ATOM 2933 O O . PRO A 1 369 ? -24.159 -9.293 -40.446 1.00 65.38 369 PRO A O 1
ATOM 2936 N N . GLU A 1 370 ? -23.499 -7.312 -39.620 1.00 60.50 370 GLU A N 1
ATOM 2937 C CA . GLU A 1 370 ? -23.669 -6.563 -40.876 1.00 60.50 370 GLU A CA 1
ATOM 2938 C C . GLU A 1 370 ? -22.319 -6.344 -41.578 1.00 60.50 370 GLU A C 1
ATOM 2940 O O . GLU A 1 370 ? -22.206 -6.548 -42.787 1.00 60.50 370 GLU A O 1
ATOM 2945 N N . SER A 1 371 ? -21.267 -6.019 -40.817 1.00 57.62 371 SER A N 1
ATOM 2946 C CA . SER A 1 371 ? -19.876 -5.917 -41.284 1.00 57.62 371 SER A CA 1
ATOM 2947 C C . SER A 1 371 ? -18.893 -6.265 -40.150 1.00 57.62 371 SER A C 1
ATOM 2949 O O . SER A 1 371 ? -19.317 -6.554 -39.033 1.00 57.62 371 SER A O 1
ATOM 2951 N N . TYR A 1 372 ? -17.575 -6.249 -40.408 1.00 54.81 372 TYR A N 1
ATOM 2952 C CA . TYR A 1 372 ? -16.563 -6.458 -39.351 1.00 54.81 372 TYR A CA 1
ATOM 2953 C C . TYR A 1 372 ? -16.652 -5.400 -38.237 1.00 54.81 372 TYR A C 1
ATOM 2955 O O . TYR A 1 372 ? -16.303 -5.673 -37.094 1.00 54.81 372 TYR A O 1
ATOM 2963 N N . GLU A 1 373 ? -17.158 -4.214 -38.572 1.00 57.31 373 GLU A N 1
ATOM 2964 C CA . GLU A 1 373 ? -17.225 -3.057 -37.680 1.00 57.31 373 GLU A CA 1
ATOM 2965 C C . GLU A 1 373 ? -18.631 -2.823 -37.115 1.00 57.31 373 GLU A C 1
ATOM 2967 O O . GLU A 1 373 ? -18.779 -1.956 -36.260 1.00 57.31 373 GLU A O 1
ATOM 2972 N N . LYS A 1 374 ? -19.652 -3.576 -37.570 1.00 69.88 374 LYS A N 1
ATOM 2973 C CA . LYS A 1 374 ? -21.058 -3.419 -37.154 1.00 69.88 374 LYS A CA 1
ATOM 2974 C C . LYS A 1 374 ? -21.716 -4.750 -36.811 1.00 69.88 374 LYS A C 1
ATOM 2976 O O . LYS A 1 374 ? -21.975 -5.589 -37.684 1.00 69.88 374 LYS A O 1
ATOM 2981 N N . THR A 1 375 ? -22.029 -4.927 -35.530 1.00 75.06 375 THR A N 1
ATOM 2982 C CA . THR A 1 375 ? -22.689 -6.138 -35.016 1.00 75.06 375 THR A CA 1
ATOM 2983 C C . THR A 1 375 ? -23.838 -5.811 -34.071 1.00 75.06 375 THR A C 1
ATOM 2985 O O . THR A 1 375 ? -23.721 -4.917 -33.231 1.00 75.06 375 THR A O 1
ATOM 2988 N N . TYR A 1 376 ? -24.925 -6.577 -34.194 1.00 77.75 376 TYR A N 1
ATOM 2989 C CA . TYR A 1 376 ? -26.162 -6.376 -33.441 1.00 77.75 376 TYR A CA 1
ATOM 2990 C C . TYR A 1 376 ? -26.547 -7.636 -32.667 1.00 77.75 376 TYR A C 1
ATOM 2992 O O . TYR A 1 376 ? -26.527 -8.753 -33.204 1.00 77.75 376 TYR A O 1
ATOM 3000 N N . TRP A 1 377 ? -26.958 -7.446 -31.417 1.00 83.12 377 TRP A N 1
ATOM 3001 C CA . TRP A 1 377 ? -27.588 -8.470 -30.592 1.00 83.12 377 TRP A CA 1
ATOM 3002 C C . TRP A 1 377 ? -28.975 -8.013 -30.177 1.00 83.12 377 TRP A C 1
ATOM 3004 O O . TRP A 1 377 ? -29.140 -6.925 -29.629 1.00 83.12 377 TRP A O 1
ATOM 3014 N N . HIS A 1 378 ? -29.960 -8.881 -30.384 1.00 84.12 378 HIS A N 1
ATOM 3015 C CA . HIS A 1 378 ? -31.341 -8.627 -29.992 1.00 84.12 378 HIS A CA 1
ATOM 3016 C C . HIS A 1 378 ? -31.808 -9.657 -28.985 1.00 84.12 378 HIS A C 1
ATOM 3018 O O . HIS A 1 378 ? -31.495 -10.848 -29.098 1.00 84.12 378 HIS A O 1
ATOM 3024 N N . TYR A 1 379 ? -32.603 -9.202 -28.026 1.00 85.94 379 TYR A N 1
ATOM 3025 C CA . TYR A 1 379 ? -33.080 -10.014 -26.923 1.00 85.94 379 TYR A CA 1
ATOM 3026 C C . TYR A 1 379 ? -34.548 -9.733 -26.634 1.00 85.94 379 TYR A C 1
ATOM 3028 O O . TYR A 1 379 ? -34.939 -8.587 -26.434 1.00 85.94 379 TYR A O 1
ATOM 3036 N N . ASN A 1 380 ? -35.329 -10.800 -26.483 1.00 85.44 380 ASN A N 1
ATOM 3037 C CA . ASN A 1 380 ? -36.622 -10.730 -25.815 1.00 85.44 380 ASN A CA 1
ATOM 3038 C C . ASN A 1 380 ? -36.462 -11.223 -24.392 1.00 85.44 380 ASN A C 1
ATOM 3040 O O . ASN A 1 380 ? -35.885 -12.287 -24.159 1.00 85.44 380 ASN A O 1
ATOM 3044 N N . PHE A 1 381 ? -37.004 -10.486 -23.434 1.00 84.94 381 PHE A N 1
ATOM 3045 C CA . PHE A 1 381 ? -36.925 -10.857 -22.031 1.00 84.94 381 PHE A CA 1
ATOM 3046 C C . PHE A 1 381 ? -38.194 -10.491 -21.274 1.00 84.94 381 PHE A C 1
ATOM 3048 O O . PHE A 1 381 ? -38.989 -9.662 -21.705 1.00 84.94 381 PHE A O 1
ATOM 3055 N N . ILE A 1 382 ? -38.406 -11.155 -20.141 1.00 75.88 382 ILE A N 1
ATOM 3056 C CA . ILE A 1 382 ? -39.526 -10.874 -19.242 1.00 75.88 382 ILE A CA 1
ATOM 3057 C C . ILE A 1 382 ? -39.000 -10.074 -18.058 1.00 75.88 382 ILE A C 1
ATOM 3059 O O . ILE A 1 382 ? -38.024 -10.481 -17.418 1.00 75.88 382 ILE A O 1
ATOM 3063 N N . ALA A 1 383 ? -39.680 -8.980 -17.727 1.00 78.12 383 ALA A N 1
ATOM 3064 C CA . ALA A 1 383 ? -39.422 -8.208 -16.521 1.00 78.12 383 ALA A CA 1
ATOM 3065 C C . ALA A 1 383 ? -40.729 -7.857 -15.802 1.00 78.12 383 ALA A C 1
ATOM 3067 O O . ALA A 1 383 ? -41.787 -7.727 -16.418 1.00 78.12 383 ALA A O 1
ATOM 3068 N N . LYS A 1 384 ? -40.661 -7.711 -14.477 1.00 75.06 384 LYS A N 1
ATOM 3069 C CA . LYS A 1 384 ? -41.758 -7.185 -13.660 1.00 75.06 384 LYS A CA 1
ATOM 3070 C C . LYS A 1 384 ? -41.435 -5.776 -13.213 1.00 75.06 384 LYS A C 1
ATOM 3072 O O . LYS A 1 384 ? -40.382 -5.583 -12.624 1.00 75.06 384 LYS A O 1
ATOM 3077 N N . ILE A 1 385 ? -42.338 -4.823 -13.401 1.00 76.62 385 ILE A N 1
ATOM 3078 C CA . ILE A 1 385 ? -42.166 -3.431 -12.969 1.00 76.62 385 ILE A CA 1
ATOM 3079 C C . ILE A 1 385 ? -43.174 -3.101 -11.870 1.00 76.62 385 ILE A C 1
ATOM 3081 O O . ILE A 1 385 ? -44.341 -3.493 -11.947 1.00 76.62 385 ILE A O 1
ATOM 3085 N N . LYS A 1 386 ? -42.732 -2.360 -10.851 1.00 70.19 386 LYS A N 1
ATOM 3086 C CA . LYS A 1 386 ? -43.585 -1.775 -9.818 1.00 70.19 386 LYS A CA 1
ATOM 3087 C C . LYS A 1 386 ? -44.025 -0.377 -10.249 1.00 70.19 386 LYS A C 1
ATOM 3089 O O . LYS A 1 386 ? -43.212 0.538 -10.358 1.00 70.19 386 LYS A O 1
ATOM 3094 N N . SER A 1 387 ? -45.322 -0.217 -10.468 1.00 67.81 387 SER A N 1
ATOM 3095 C CA . SER A 1 387 ? -45.947 1.081 -10.742 1.00 67.81 387 SER A CA 1
ATOM 3096 C C . SER A 1 387 ? -45.820 2.043 -9.552 1.00 67.81 387 SER A C 1
ATOM 3098 O O . SER A 1 387 ? -45.580 1.622 -8.417 1.00 67.81 387 SER A O 1
ATOM 3100 N N . LYS A 1 388 ? -46.043 3.345 -9.786 1.00 64.62 388 LYS A N 1
ATOM 3101 C CA . LYS A 1 388 ? -46.057 4.374 -8.724 1.00 64.62 388 LYS A CA 1
ATOM 3102 C C . LYS A 1 388 ? -47.114 4.107 -7.640 1.00 64.62 388 LYS A C 1
ATOM 3104 O O . LYS A 1 388 ? -46.922 4.502 -6.499 1.00 64.62 388 LYS A O 1
ATOM 3109 N N . SER A 1 389 ? -48.190 3.387 -7.971 1.00 67.06 389 SER A N 1
ATOM 3110 C CA . SER A 1 389 ? -49.215 2.923 -7.021 1.00 67.06 389 SER A CA 1
ATOM 3111 C C . SER A 1 389 ? -48.809 1.664 -6.240 1.00 67.06 389 SER A C 1
ATOM 3113 O O . SER A 1 389 ? -49.569 1.170 -5.413 1.00 67.06 389 SER A O 1
ATOM 3115 N N . GLY A 1 390 ? -47.615 1.126 -6.494 1.00 65.19 390 GLY A N 1
ATOM 3116 C CA . GLY A 1 390 ? -47.030 0.009 -5.763 1.00 65.19 390 GLY A CA 1
ATOM 3117 C C . GLY A 1 390 ? -47.376 -1.386 -6.295 1.00 65.19 390 GLY A C 1
ATOM 3118 O O . GLY A 1 390 ? -46.892 -2.372 -5.736 1.00 65.19 390 GLY A O 1
ATOM 3119 N N . ILE A 1 391 ? -48.157 -1.487 -7.374 1.00 67.75 391 ILE A N 1
ATOM 3120 C CA . ILE A 1 391 ? -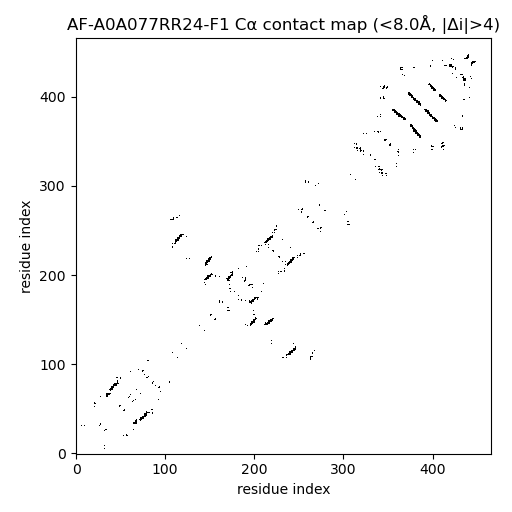48.575 -2.758 -7.985 1.00 67.75 391 ILE A CA 1
ATOM 3121 C C . ILE A 1 391 ? -47.494 -3.260 -8.946 1.00 67.75 391 ILE A C 1
ATOM 3123 O O . ILE A 1 391 ? -46.993 -2.488 -9.768 1.00 67.75 391 ILE A O 1
ATOM 3127 N N . TRP A 1 392 ? -47.167 -4.552 -8.858 1.00 71.25 392 TRP A N 1
ATOM 3128 C CA . TRP A 1 392 ? -46.250 -5.233 -9.773 1.00 71.25 392 TRP A CA 1
ATOM 3129 C C . TRP A 1 392 ? -46.975 -5.735 -11.022 1.00 71.25 392 TRP A C 1
ATOM 3131 O O . TRP A 1 392 ? -48.000 -6.405 -10.920 1.00 71.25 392 TRP A O 1
ATOM 3141 N N . THR A 1 393 ? -46.402 -5.461 -12.190 1.00 74.94 393 THR A N 1
ATOM 3142 C CA . THR A 1 393 ? -46.914 -5.884 -13.503 1.00 74.94 393 THR A CA 1
ATOM 3143 C C . THR A 1 393 ? -45.812 -6.592 -14.275 1.00 74.94 393 THR A C 1
ATOM 3145 O O . THR A 1 393 ? -44.672 -6.146 -14.229 1.00 74.94 393 THR A O 1
ATOM 3148 N N . GLU A 1 394 ? -46.122 -7.720 -14.915 1.00 83.38 394 GLU A N 1
ATOM 3149 C CA . GLU A 1 394 ? -45.177 -8.491 -15.734 1.00 83.38 394 GLU A CA 1
ATOM 3150 C C . GLU A 1 394 ? -45.354 -8.131 -17.210 1.00 83.38 394 GLU A C 1
ATOM 3152 O O . GLU A 1 394 ? -46.483 -8.068 -17.695 1.00 83.38 394 GLU A O 1
ATOM 3157 N N . GLY A 1 395 ? -44.243 -7.903 -17.904 1.00 82.56 395 GLY A N 1
ATOM 3158 C CA . GLY A 1 395 ? -44.203 -7.524 -19.309 1.00 82.56 395 GLY A CA 1
ATOM 3159 C C . GLY A 1 395 ? -43.096 -8.245 -20.068 1.00 82.56 395 GLY A C 1
ATOM 3160 O O . GLY A 1 395 ? -42.131 -8.730 -19.470 1.00 82.56 395 GLY A O 1
ATOM 3161 N N . ILE A 1 396 ? -43.247 -8.311 -21.390 1.00 86.06 396 ILE A N 1
ATOM 3162 C CA . ILE A 1 396 ? -42.193 -8.750 -22.307 1.00 86.06 396 ILE A CA 1
ATOM 3163 C C . ILE A 1 396 ? -41.554 -7.491 -22.889 1.00 86.06 396 ILE A C 1
ATOM 3165 O O . ILE A 1 396 ? -42.259 -6.552 -23.244 1.00 86.06 396 ILE A O 1
ATOM 3169 N N . TYR A 1 397 ? -40.233 -7.478 -22.970 1.00 87.00 397 TYR A N 1
ATOM 3170 C CA . TYR A 1 397 ? -39.441 -6.349 -23.432 1.00 87.00 397 TYR A CA 1
ATOM 3171 C C . TYR A 1 397 ? -38.469 -6.806 -24.511 1.00 87.00 397 TYR A C 1
ATOM 3173 O O . TYR A 1 397 ? -38.020 -7.957 -24.506 1.00 87.00 397 TYR A O 1
ATOM 3181 N N . PHE A 1 398 ? -38.160 -5.884 -25.411 1.00 87.19 398 PHE A N 1
ATOM 3182 C CA . PHE A 1 398 ? -37.124 -5.995 -26.419 1.00 87.19 398 PHE A CA 1
ATOM 3183 C C . PHE A 1 398 ? -35.904 -5.195 -25.969 1.00 87.19 398 PHE A C 1
ATOM 3185 O O . PHE A 1 398 ? -36.056 -4.063 -25.513 1.00 87.19 398 PHE A O 1
ATOM 3192 N N . ALA A 1 399 ? -34.713 -5.770 -26.103 1.00 86.38 399 ALA A N 1
ATOM 3193 C CA . ALA A 1 399 ? -33.445 -5.073 -25.934 1.00 86.38 399 ALA A CA 1
ATOM 3194 C C . ALA A 1 399 ? -32.548 -5.278 -27.155 1.00 86.38 399 ALA A C 1
ATOM 3196 O O . ALA A 1 399 ? -32.422 -6.394 -27.662 1.00 86.38 399 ALA A O 1
ATOM 3197 N N . GLU A 1 400 ? -31.878 -4.209 -27.565 1.00 84.69 400 GLU A N 1
ATOM 3198 C CA . GLU A 1 400 ? -30.858 -4.195 -28.605 1.00 84.69 400 GLU A CA 1
ATOM 3199 C C . GLU A 1 400 ? -29.526 -3.740 -28.015 1.00 84.69 400 GLU A C 1
ATOM 3201 O O . GLU A 1 400 ? -29.479 -2.794 -27.228 1.00 84.69 400 GLU A O 1
ATOM 3206 N N . ARG A 1 401 ? -28.451 -4.421 -28.409 1.00 86.00 401 ARG A N 1
ATOM 3207 C CA . ARG A 1 401 ? -27.069 -3.980 -28.232 1.00 86.00 401 ARG A CA 1
ATOM 3208 C C . ARG A 1 401 ? -26.436 -3.851 -29.609 1.00 86.00 401 ARG A C 1
ATOM 3210 O O . ARG A 1 401 ? -26.401 -4.830 -30.357 1.00 86.00 401 ARG A O 1
ATOM 3217 N N . LYS A 1 402 ? -25.895 -2.675 -29.907 1.00 82.50 402 LYS A N 1
ATOM 3218 C CA . LYS A 1 402 ? -25.191 -2.361 -31.149 1.00 82.50 402 LYS A CA 1
ATOM 3219 C C . LYS A 1 402 ? -23.733 -2.037 -30.833 1.00 82.50 402 LYS A C 1
ATOM 3221 O O . LYS A 1 402 ? -23.461 -1.259 -29.924 1.00 82.50 402 LYS A O 1
ATOM 3226 N N . LEU A 1 403 ? -22.814 -2.659 -31.565 1.00 79.50 403 LEU A N 1
ATOM 3227 C CA . LEU A 1 403 ? -21.385 -2.349 -31.541 1.00 79.50 403 LEU A CA 1
ATOM 3228 C C . LEU A 1 403 ? -21.002 -1.801 -32.916 1.00 79.50 403 LEU A C 1
ATOM 3230 O O . LEU A 1 403 ? -21.107 -2.535 -33.902 1.00 79.50 403 LEU A O 1
ATOM 3234 N N . GLU A 1 404 ? -20.589 -0.536 -32.959 1.00 77.25 404 GLU A N 1
ATOM 3235 C CA . GLU A 1 404 ? -20.175 0.187 -34.164 1.00 77.25 404 GLU A CA 1
ATOM 3236 C C . GLU A 1 404 ? -18.859 0.927 -33.883 1.00 77.25 404 GLU A C 1
ATOM 3238 O O . GLU A 1 404 ? -18.806 1.745 -32.969 1.00 77.25 404 GLU A O 1
ATOM 3243 N N . CYS A 1 405 ? -17.788 0.622 -34.626 1.00 72.75 405 CYS A N 1
ATOM 3244 C CA . CYS A 1 405 ? -16.467 1.264 -34.474 1.00 72.75 405 CYS A CA 1
ATOM 3245 C C . CYS A 1 405 ? -15.940 1.292 -33.019 1.00 72.75 405 CYS A C 1
ATOM 3247 O O . CYS A 1 405 ? -15.487 2.328 -32.536 1.00 72.75 405 CYS A O 1
ATOM 3249 N N . ASP A 1 406 ? -16.031 0.158 -32.312 1.00 68.38 406 ASP A N 1
ATOM 3250 C CA . ASP A 1 406 ? -15.681 -0.006 -30.886 1.00 68.38 406 ASP A CA 1
ATOM 3251 C C . ASP A 1 406 ? -16.556 0.779 -29.884 1.00 68.38 406 ASP A C 1
ATOM 3253 O O . ASP A 1 406 ? -16.258 0.814 -28.687 1.00 68.38 406 ASP A O 1
ATOM 3257 N N . VAL A 1 407 ? -17.675 1.357 -30.332 1.00 68.69 407 VAL A N 1
ATOM 3258 C CA . VAL A 1 407 ? -18.660 2.033 -29.475 1.00 68.69 407 VAL A CA 1
ATOM 3259 C C . VAL A 1 407 ? -19.892 1.152 -29.283 1.00 68.69 407 VAL A C 1
ATOM 3261 O O . VAL A 1 407 ? -20.514 0.700 -30.245 1.00 68.69 407 VAL A O 1
ATOM 3264 N N . GLU A 1 408 ? -20.264 0.917 -28.022 1.00 77.31 408 GLU A N 1
ATOM 3265 C CA . GLU A 1 408 ? -21.451 0.143 -27.651 1.00 77.31 408 GLU A CA 1
ATOM 3266 C C . GLU A 1 408 ? -22.644 1.046 -27.331 1.00 77.31 408 GLU A C 1
ATOM 3268 O O . GLU A 1 408 ? -22.546 1.964 -26.517 1.00 77.31 408 GLU A O 1
ATOM 3273 N N . THR A 1 409 ? -23.798 0.742 -27.919 1.00 77.00 409 THR A N 1
ATOM 3274 C CA . THR A 1 409 ? -25.071 1.427 -27.660 1.00 77.00 409 THR A CA 1
ATOM 3275 C C . THR A 1 409 ? -26.165 0.415 -27.326 1.00 77.00 409 THR A C 1
ATOM 3277 O O . THR A 1 409 ? -26.151 -0.715 -27.822 1.00 77.00 409 THR A O 1
ATOM 3280 N N . PHE A 1 410 ? -27.096 0.799 -26.445 1.00 79.88 410 PHE A N 1
ATOM 3281 C CA . PHE A 1 410 ? -28.178 -0.073 -25.989 1.00 79.88 410 PHE A CA 1
ATOM 3282 C C . PHE A 1 410 ? -29.536 0.618 -26.077 1.00 79.88 410 PHE A C 1
ATOM 3284 O O . PHE A 1 410 ? -29.696 1.766 -25.662 1.00 79.88 410 PHE A O 1
ATOM 3291 N N . CYS A 1 411 ? -30.544 -0.121 -26.531 1.00 79.94 411 CYS A N 1
ATOM 3292 C CA . CYS A 1 411 ? -31.917 0.365 -26.622 1.00 79.94 411 CYS A CA 1
ATOM 3293 C C . CYS A 1 411 ? -32.890 -0.666 -26.041 1.00 79.94 411 CYS A C 1
ATOM 3295 O O . CYS A 1 411 ? -32.654 -1.869 -26.136 1.00 79.94 411 CYS A O 1
ATOM 3297 N N . CYS A 1 412 ? -33.981 -0.213 -25.420 1.00 83.38 412 CYS A N 1
ATOM 3298 C CA . CYS A 1 412 ? -34.985 -1.103 -24.837 1.00 83.38 412 CYS A CA 1
ATOM 3299 C C . CYS A 1 412 ? -36.401 -0.549 -24.994 1.00 83.38 412 CYS A C 1
ATOM 3301 O O . CYS A 1 412 ? -36.627 0.642 -24.813 1.00 83.38 412 CYS A O 1
ATOM 3303 N N . SER A 1 413 ? -37.369 -1.430 -25.239 1.00 83.56 413 SER A N 1
ATOM 3304 C CA . SER A 1 413 ? -38.794 -1.085 -25.306 1.00 83.56 413 SER A CA 1
ATOM 3305 C C . SER A 1 413 ? -39.688 -2.214 -24.805 1.00 83.56 413 SER A C 1
ATOM 3307 O O . SER A 1 413 ? -39.295 -3.379 -24.736 1.00 83.56 413 SER A O 1
ATOM 3309 N N . PHE A 1 414 ? -40.910 -1.862 -24.413 1.00 84.19 414 PHE A N 1
ATOM 3310 C CA . PHE A 1 414 ? -41.963 -2.831 -24.124 1.00 84.19 414 PHE A CA 1
ATOM 3311 C C . PHE A 1 414 ? -42.495 -3.450 -25.423 1.00 84.19 414 PHE A C 1
ATOM 3313 O O . PHE A 1 414 ? -42.740 -2.728 -26.383 1.00 84.19 414 PHE A O 1
ATOM 3320 N N . LEU A 1 415 ? -42.700 -4.771 -25.433 1.00 81.38 415 LEU A N 1
ATOM 3321 C CA . LEU A 1 415 ? -43.291 -5.494 -26.560 1.00 81.38 415 LEU A CA 1
ATOM 3322 C C . LEU A 1 415 ? -44.797 -5.676 -26.355 1.00 81.38 415 LEU A C 1
ATOM 3324 O O . LEU A 1 415 ? -45.244 -6.432 -25.484 1.00 81.38 415 LEU A O 1
ATOM 3328 N N . GLU A 1 416 ? -45.588 -5.039 -27.211 1.00 78.69 416 GLU A N 1
ATOM 3329 C CA . GLU A 1 416 ? -47.029 -5.229 -27.289 1.00 78.69 416 GLU A CA 1
ATOM 3330 C C . GLU A 1 416 ? -47.378 -6.605 -27.880 1.00 78.69 416 GLU A C 1
ATOM 3332 O O . GLU A 1 416 ? -46.593 -7.200 -28.618 1.00 78.69 416 GLU A O 1
ATOM 3337 N N . PRO A 1 417 ? -48.571 -7.168 -27.613 1.00 74.75 417 PRO A N 1
ATOM 3338 C CA . PRO A 1 417 ? -48.991 -8.445 -28.200 1.00 74.75 417 PRO A CA 1
ATOM 3339 C C . PRO A 1 417 ? -49.028 -8.467 -29.738 1.00 74.75 417 PRO A C 1
ATOM 3341 O O . PRO A 1 417 ? -48.941 -9.547 -30.315 1.00 74.75 417 PRO A O 1
ATOM 3344 N N . SER A 1 418 ? -49.152 -7.303 -30.382 1.00 71.19 418 SER A N 1
ATOM 3345 C CA . SER A 1 418 ? -49.136 -7.131 -31.840 1.00 71.19 418 SER A CA 1
ATOM 3346 C C . SER A 1 418 ? -47.740 -6.995 -32.448 1.00 71.19 418 SER A C 1
ATOM 3348 O O . SER A 1 418 ? -47.641 -7.023 -33.665 1.00 71.19 418 SER A O 1
ATOM 3350 N N . ASP A 1 419 ? -46.683 -6.866 -31.641 1.00 73.69 419 ASP A N 1
ATOM 3351 C CA . ASP A 1 419 ? -45.320 -6.686 -32.151 1.00 73.69 419 ASP A CA 1
ATOM 3352 C C . ASP A 1 419 ? -44.748 -7.989 -32.730 1.00 73.69 419 ASP A C 1
ATOM 3354 O O . ASP A 1 419 ? -44.555 -8.978 -32.010 1.00 73.69 419 ASP A O 1
ATOM 3358 N N . ASP A 1 420 ? -44.485 -8.010 -34.032 1.00 66.94 420 ASP A N 1
ATOM 3359 C CA . ASP A 1 420 ? -43.974 -9.166 -34.775 1.00 66.94 420 ASP A CA 1
ATOM 3360 C C . ASP A 1 420 ? -42.887 -8.805 -35.801 1.00 66.94 420 ASP A C 1
ATOM 3362 O O . ASP A 1 420 ? -42.633 -9.580 -36.722 1.00 66.94 420 ASP A O 1
ATOM 3366 N N . GLY A 1 421 ? -42.208 -7.665 -35.620 1.00 61.19 421 GLY A N 1
ATOM 3367 C CA . GLY A 1 421 ? -41.197 -7.189 -36.565 1.00 61.19 421 GLY A CA 1
ATOM 3368 C C . GLY A 1 421 ? -40.050 -8.185 -36.805 1.00 61.19 421 GLY A C 1
ATOM 3369 O O . GLY A 1 421 ? -39.744 -9.037 -35.962 1.00 61.19 421 GLY A O 1
ATOM 3370 N N . GLU A 1 422 ? -39.387 -8.051 -37.957 1.00 57.50 422 GLU A N 1
ATOM 3371 C CA . GLU A 1 422 ? -38.298 -8.927 -38.404 1.00 57.50 422 GLU A CA 1
ATOM 3372 C C . GLU A 1 422 ? -36.974 -8.160 -38.556 1.00 57.50 422 GLU A C 1
ATOM 3374 O O . GLU A 1 422 ? -36.918 -7.132 -39.231 1.00 57.50 422 GLU A O 1
ATOM 3379 N N . CYS A 1 423 ? -35.880 -8.699 -38.006 1.00 60.12 423 CYS A N 1
ATOM 3380 C CA . CYS A 1 423 ? -34.519 -8.235 -38.298 1.00 60.12 423 CYS A CA 1
ATOM 3381 C C . CYS A 1 423 ? -33.818 -9.139 -39.328 1.00 60.12 423 CYS A C 1
ATOM 3383 O O . CYS A 1 423 ? -34.229 -10.280 -39.566 1.00 60.12 423 CYS A O 1
ATOM 3385 N N . TYR A 1 424 ? -32.716 -8.659 -39.913 1.00 55.00 424 TYR A N 1
ATOM 3386 C CA . TYR A 1 424 ? -31.952 -9.392 -40.933 1.00 55.00 424 TYR A CA 1
ATOM 3387 C C . TYR A 1 424 ? -31.513 -10.798 -40.472 1.00 55.00 424 TYR A C 1
ATOM 3389 O O . TYR A 1 424 ? -31.608 -11.760 -41.240 1.00 55.00 424 TYR A O 1
ATOM 3397 N N . GLY A 1 425 ? -31.116 -10.938 -39.201 1.00 54.38 425 GLY A N 1
ATOM 3398 C CA . GLY A 1 425 ? -30.758 -12.220 -38.585 1.00 54.38 425 GLY A CA 1
ATOM 3399 C C . GLY A 1 425 ? -31.939 -13.181 -38.381 1.00 54.38 425 GLY A C 1
ATOM 3400 O O . GLY A 1 425 ? -31.757 -14.393 -38.469 1.00 54.38 425 GLY A O 1
ATOM 3401 N N . CYS A 1 426 ? -33.157 -12.668 -38.174 1.00 55.06 426 CYS A N 1
ATOM 3402 C CA . CYS A 1 426 ? -34.378 -13.482 -38.089 1.00 55.06 426 CYS A CA 1
ATOM 3403 C C . CYS A 1 426 ? -34.885 -13.926 -39.470 1.00 55.06 426 CYS A C 1
ATOM 3405 O O . CYS A 1 426 ? -35.478 -14.994 -39.586 1.00 55.06 426 CYS A O 1
ATOM 3407 N N . GLN A 1 427 ? -34.616 -13.146 -40.523 1.00 56.34 427 GLN A N 1
ATOM 3408 C CA . GLN A 1 427 ? -34.986 -13.493 -41.903 1.00 56.34 427 GLN A CA 1
ATOM 3409 C C . GLN A 1 427 ? -34.145 -14.641 -42.484 1.00 56.34 427 GLN A C 1
ATOM 3411 O O . GLN A 1 427 ? -34.615 -15.364 -43.361 1.00 56.34 427 GLN A O 1
ATOM 3416 N N . HIS A 1 428 ? -32.918 -14.828 -41.985 1.00 54.56 428 HIS A N 1
ATOM 3417 C CA . HIS A 1 428 ? -31.958 -15.812 -42.505 1.00 54.56 428 HIS A CA 1
ATOM 3418 C C . HIS A 1 428 ? -31.585 -16.919 -41.498 1.00 54.56 428 HIS A C 1
ATOM 3420 O O . HIS A 1 428 ? -30.746 -17.764 -41.808 1.00 54.56 428 HIS A O 1
ATOM 3426 N N . GLY A 1 429 ? -32.194 -16.939 -40.306 1.00 50.03 429 GLY A N 1
ATOM 3427 C CA . GLY A 1 429 ? -31.896 -17.887 -39.225 1.00 50.03 429 GLY A CA 1
ATOM 3428 C C . GLY A 1 429 ? -33.139 -18.552 -38.618 1.00 50.03 429 GLY A C 1
ATOM 3429 O O . GLY A 1 429 ? -34.267 -18.136 -38.848 1.00 50.03 429 GLY A O 1
ATOM 3430 N N . GLU A 1 430 ? -32.943 -19.600 -37.808 1.00 47.03 430 GLU A N 1
ATOM 3431 C CA . GLU A 1 430 ? -34.036 -20.359 -37.159 1.00 47.03 430 GLU A CA 1
ATOM 3432 C C . GLU A 1 430 ? -34.615 -19.682 -35.892 1.00 47.03 430 GLU A C 1
ATOM 3434 O O . GLU A 1 430 ? -35.563 -20.188 -35.284 1.00 47.03 430 GLU A O 1
ATOM 3439 N N . ALA A 1 431 ? -34.062 -18.543 -35.461 1.00 54.69 431 ALA A N 1
ATOM 3440 C CA . ALA A 1 431 ? -34.463 -17.861 -34.232 1.00 54.69 431 ALA A CA 1
ATOM 3441 C C . ALA A 1 431 ? -35.567 -16.821 -34.497 1.00 54.69 431 ALA A C 1
ATOM 3443 O O . ALA A 1 431 ? -35.325 -15.793 -35.115 1.00 54.69 431 ALA A O 1
ATOM 3444 N N . LYS A 1 432 ? -36.781 -17.070 -33.989 1.00 63.03 432 LYS A N 1
ATOM 3445 C CA . LYS A 1 432 ? -37.927 -16.145 -34.084 1.00 63.03 432 LYS A CA 1
ATOM 3446 C C . LYS A 1 432 ? -37.946 -15.154 -32.917 1.00 63.03 432 LYS A C 1
ATOM 3448 O O . LYS A 1 432 ? -38.685 -15.387 -31.964 1.00 63.03 432 LYS A O 1
ATOM 3453 N N . VAL A 1 433 ? -37.142 -14.093 -32.954 1.00 73.19 433 VAL A N 1
ATOM 3454 C CA . VAL A 1 433 ? -37.241 -12.975 -31.992 1.00 73.19 433 VAL A CA 1
ATOM 3455 C C . VAL A 1 433 ? -38.322 -11.999 -32.466 1.00 73.19 433 VAL A C 1
ATOM 3457 O O . VAL A 1 433 ? -38.360 -11.647 -33.639 1.00 73.19 433 VAL A O 1
ATOM 3460 N N . ARG A 1 434 ? -39.219 -11.584 -31.566 1.00 74.62 434 ARG A N 1
ATOM 3461 C CA . ARG A 1 434 ? -40.222 -10.526 -31.819 1.00 74.62 434 ARG A CA 1
ATOM 3462 C C . ARG A 1 434 ? -39.587 -9.140 -31.692 1.00 74.62 434 ARG A C 1
ATOM 3464 O O . ARG A 1 434 ? -38.945 -8.906 -30.676 1.00 74.62 434 ARG A O 1
ATOM 3471 N N . HIS A 1 435 ? -39.822 -8.246 -32.652 1.00 74.56 435 HIS A N 1
ATOM 3472 C CA . HIS A 1 435 ? -39.312 -6.868 -32.625 1.00 74.56 435 HIS A CA 1
ATOM 3473 C C . HIS A 1 435 ? -40.448 -5.846 -32.472 1.00 74.56 435 HIS A C 1
ATOM 3475 O O . HIS A 1 435 ? -41.553 -6.117 -32.955 1.00 74.56 435 HIS A O 1
ATOM 3481 N N . PRO A 1 436 ? -40.186 -4.681 -31.848 1.00 69.94 436 PRO A N 1
ATOM 3482 C CA . PRO A 1 436 ? -41.144 -3.584 -31.759 1.00 69.94 436 PRO A CA 1
ATOM 3483 C C . PRO A 1 436 ? -41.554 -3.096 -33.149 1.00 69.94 436 PRO A C 1
ATOM 3485 O O . PRO A 1 436 ? -40.713 -2.936 -34.032 1.00 69.94 436 PRO A O 1
ATOM 3488 N N . THR A 1 437 ? -42.839 -2.806 -33.343 1.00 61.34 437 THR A N 1
ATOM 3489 C CA . THR A 1 437 ? -43.359 -2.327 -34.638 1.00 61.34 437 THR A CA 1
ATOM 3490 C C . THR A 1 437 ? -43.031 -0.844 -34.895 1.00 61.34 437 THR A C 1
ATOM 3492 O O . THR A 1 437 ? -43.189 -0.358 -36.015 1.00 61.34 437 THR A O 1
ATOM 3495 N N . ARG A 1 438 ? -42.602 -0.099 -33.863 1.00 53.50 438 ARG A N 1
ATOM 3496 C CA . ARG A 1 438 ? -42.256 1.334 -33.912 1.00 53.50 438 ARG A CA 1
ATOM 3497 C C . ARG A 1 438 ? -40.987 1.625 -33.099 1.00 53.50 438 ARG A C 1
ATOM 3499 O O . ARG A 1 438 ? -40.933 1.271 -31.923 1.00 53.50 438 ARG A O 1
ATOM 3506 N N . GLY A 1 439 ? -40.020 2.311 -33.712 1.00 52.06 439 GLY A N 1
ATOM 3507 C CA . GLY A 1 439 ? -38.788 2.822 -33.098 1.00 52.06 439 GLY A CA 1
ATOM 3508 C C . GLY A 1 439 ? -37.552 2.589 -33.975 1.00 52.06 439 GLY A C 1
ATOM 3509 O O . GLY A 1 439 ? -37.507 1.610 -34.715 1.00 52.06 439 GLY A O 1
ATOM 3510 N N . ASP A 1 440 ? -36.545 3.459 -33.842 1.00 51.47 440 ASP A N 1
ATOM 3511 C CA . ASP A 1 440 ? -35.251 3.478 -34.561 1.00 51.47 440 ASP A CA 1
ATOM 3512 C C . ASP A 1 440 ? -34.340 2.252 -34.327 1.00 51.47 440 ASP A C 1
ATOM 3514 O O . ASP A 1 440 ? -33.125 2.316 -34.475 1.00 51.47 440 ASP A O 1
ATOM 3518 N N . TYR A 1 441 ? -34.904 1.106 -33.966 1.00 58.94 441 TYR A N 1
ATOM 3519 C CA . TYR A 1 441 ? -34.204 -0.169 -34.006 1.00 58.94 441 TYR A CA 1
ATOM 3520 C C . TYR A 1 441 ? -33.988 -0.484 -35.481 1.00 58.94 441 TYR A C 1
ATOM 3522 O O . TYR A 1 441 ? -34.952 -0.481 -36.243 1.00 58.94 441 TYR A O 1
ATOM 3530 N N . GLU A 1 442 ? -32.764 -0.703 -35.944 1.00 55.28 442 GLU A N 1
ATOM 3531 C CA . GLU A 1 442 ? -32.538 -1.088 -37.340 1.00 55.28 442 GLU A CA 1
ATOM 3532 C C . GLU A 1 442 ? -33.185 -2.486 -37.557 1.00 55.28 442 GLU A C 1
ATOM 3534 O O . GLU A 1 442 ? -32.582 -3.514 -37.262 1.00 55.28 442 GLU A O 1
ATOM 3539 N N . ARG A 1 443 ? -34.448 -2.666 -37.992 1.00 48.91 443 ARG A N 1
ATOM 3540 C CA . ARG A 1 443 ? -35.357 -1.865 -38.839 1.00 48.91 443 ARG A CA 1
ATOM 3541 C C . ARG A 1 443 ? -36.778 -1.691 -38.243 1.00 48.91 443 ARG A C 1
ATOM 3543 O O . ARG A 1 443 ? -37.562 -2.640 -38.250 1.00 48.91 443 ARG A O 1
ATOM 3550 N N . GLY A 1 444 ? -37.139 -0.452 -37.883 1.00 37.28 444 GLY A N 1
ATOM 3551 C CA . GLY A 1 444 ? -38.446 -0.068 -37.325 1.00 37.28 444 GLY A CA 1
ATOM 3552 C C . GLY A 1 444 ? -38.800 1.435 -37.360 1.00 37.28 444 GLY A C 1
ATOM 3553 O O . GLY A 1 444 ? -39.649 1.864 -36.582 1.00 37.28 444 GLY A O 1
ATOM 3554 N N . THR A 1 445 ? -38.234 2.182 -38.321 1.00 29.03 445 THR A N 1
ATOM 3555 C CA . THR A 1 445 ? -38.527 3.562 -38.817 1.00 29.03 445 THR A CA 1
ATOM 3556 C C . THR A 1 445 ? -37.873 4.791 -38.156 1.00 29.03 445 THR A C 1
ATOM 3558 O O . THR A 1 445 ? -37.838 4.831 -36.933 1.00 29.03 445 THR A O 1
ATOM 3561 N N . PRO A 1 446 ? -37.433 5.774 -39.000 1.00 35.16 446 PRO A N 1
ATOM 3562 C CA . PRO A 1 446 ? -36.567 6.910 -38.678 1.00 35.16 446 PRO A CA 1
ATOM 3563 C C . PRO A 1 446 ? -37.376 8.037 -38.046 1.00 35.16 446 PRO A C 1
ATOM 3565 O O . PRO A 1 446 ? -38.288 8.506 -38.715 1.00 35.16 446 PRO A O 1
ATOM 3568 N N . ASP A 1 447 ? -37.088 8.447 -36.810 1.00 34.38 447 ASP A N 1
ATOM 3569 C CA . ASP A 1 447 ? -37.257 9.834 -36.330 1.00 34.38 447 ASP A CA 1
ATOM 3570 C C . ASP A 1 447 ? -37.086 9.899 -34.796 1.00 34.38 447 ASP A C 1
ATOM 3572 O O . ASP A 1 447 ? -38.074 9.921 -34.062 1.00 34.38 447 ASP A O 1
ATOM 3576 N N . HIS A 1 448 ? -35.850 10.024 -34.295 1.00 32.84 448 HIS A N 1
ATOM 3577 C CA . HIS A 1 448 ? -35.506 10.999 -33.250 1.00 32.84 448 HIS A CA 1
ATOM 3578 C C . HIS A 1 448 ? -33.989 11.233 -33.076 1.00 32.84 448 HIS A C 1
ATOM 3580 O O . HIS A 1 448 ? -33.139 10.397 -33.359 1.00 32.84 448 HIS A O 1
ATOM 3586 N N . VAL A 1 449 ? -33.676 12.449 -32.618 1.00 32.31 449 VAL A N 1
ATOM 3587 C CA . VAL A 1 449 ? -32.345 13.064 -32.495 1.00 32.31 449 VAL A CA 1
ATOM 3588 C C . VAL A 1 449 ? -31.564 12.529 -31.288 1.00 32.31 449 VAL A C 1
ATOM 3590 O O . VAL A 1 449 ? -32.058 12.559 -30.161 1.00 32.31 449 VAL A O 1
ATOM 3593 N N . TRP A 1 450 ? -30.322 12.107 -31.533 1.00 35.88 450 TRP A N 1
ATOM 3594 C CA . TRP A 1 450 ? -29.346 11.658 -30.537 1.00 35.88 450 TRP A CA 1
ATOM 3595 C C . TRP A 1 450 ? -28.856 12.806 -29.640 1.00 35.88 450 TRP A C 1
ATOM 3597 O O . TRP A 1 450 ? -28.540 13.891 -30.128 1.00 35.88 450 TRP A O 1
ATOM 3607 N N . LEU A 1 451 ? -28.712 12.552 -28.335 1.00 29.38 451 LEU A N 1
ATOM 3608 C CA . LEU A 1 451 ? -27.858 13.366 -27.465 1.00 29.38 451 LEU A CA 1
ATOM 3609 C C . LEU A 1 451 ? -26.417 12.861 -27.604 1.00 29.38 451 LEU A C 1
ATOM 3611 O O . LEU A 1 451 ? -25.991 11.962 -26.883 1.00 29.38 451 LEU A O 1
ATOM 3615 N N . SER A 1 452 ? -25.687 13.419 -28.568 1.00 33.94 452 SER A N 1
ATOM 3616 C CA . SER A 1 452 ? -24.233 13.295 -28.665 1.00 33.94 452 SER A CA 1
ATOM 3617 C C . SER A 1 452 ? -23.569 14.355 -27.783 1.00 33.94 452 SER A C 1
ATOM 3619 O O . SER A 1 452 ? -23.729 15.550 -28.037 1.00 33.94 452 SER A O 1
ATOM 3621 N N . ASP A 1 453 ? -22.791 13.939 -26.787 1.00 31.48 453 ASP A N 1
ATOM 3622 C CA . ASP A 1 453 ? -21.750 14.800 -26.227 1.00 31.48 453 ASP A CA 1
ATOM 3623 C C . ASP A 1 453 ? -20.525 14.733 -27.150 1.00 31.48 453 ASP A C 1
ATOM 3625 O O . ASP A 1 453 ? -19.834 13.717 -27.201 1.00 31.48 453 ASP A O 1
ATOM 3629 N N . GLY A 1 454 ? -20.250 15.838 -27.846 1.00 32.28 454 GLY A N 1
ATOM 3630 C CA . GLY A 1 454 ? -18.924 16.160 -28.378 1.00 32.28 454 GLY A CA 1
ATOM 3631 C C . GLY A 1 454 ? -18.655 15.739 -29.822 1.00 32.28 454 GLY A C 1
ATOM 3632 O O . GLY A 1 454 ? -18.307 14.598 -30.103 1.00 32.28 454 GLY A O 1
ATOM 3633 N N . ASP A 1 455 ? -18.740 16.727 -30.709 1.00 30.78 455 ASP A N 1
ATOM 3634 C CA . ASP A 1 455 ? -18.397 16.710 -32.131 1.00 30.78 455 ASP A CA 1
ATOM 3635 C C . ASP A 1 455 ? -17.116 15.922 -32.481 1.00 30.78 455 ASP A C 1
ATOM 3637 O O . ASP A 1 455 ? -16.008 16.254 -32.052 1.00 30.78 455 ASP A O 1
ATOM 3641 N N . CYS A 1 456 ? -17.260 14.933 -33.364 1.00 26.89 456 CYS A N 1
ATOM 3642 C CA . CYS A 1 456 ? -16.212 14.495 -34.283 1.00 26.89 456 CYS A CA 1
ATOM 3643 C C . CYS A 1 456 ? -16.764 14.642 -35.703 1.00 26.89 456 CYS A C 1
ATOM 3645 O O . CYS A 1 456 ? -17.191 13.672 -36.322 1.00 26.89 456 CYS A O 1
ATOM 3647 N N . GLU A 1 457 ? -16.791 15.873 -36.215 1.00 30.00 457 GLU A N 1
ATOM 3648 C CA . GLU A 1 457 ? -16.900 16.088 -37.655 1.00 30.00 457 GLU A CA 1
ATOM 3649 C C . GLU A 1 457 ? -15.589 15.629 -38.307 1.00 30.00 457 GLU A C 1
ATOM 3651 O O . GLU A 1 457 ? -14.559 16.300 -38.221 1.00 30.00 457 GLU A O 1
ATOM 3656 N N . ILE A 1 458 ? -15.624 14.473 -38.964 1.00 28.78 458 ILE A N 1
ATOM 3657 C CA . ILE A 1 458 ? -14.708 14.158 -40.057 1.00 28.78 458 ILE A CA 1
ATOM 3658 C C . ILE A 1 458 ? -15.580 14.117 -41.308 1.00 28.78 458 ILE A C 1
ATOM 3660 O O . ILE A 1 458 ? -16.440 13.256 -41.454 1.00 28.78 458 ILE A O 1
ATOM 3664 N N . SER A 1 459 ? -15.409 15.120 -42.163 1.00 27.28 459 SER A N 1
ATOM 3665 C CA . SER A 1 459 ? -16.060 15.218 -43.464 1.00 27.28 459 SER A CA 1
ATOM 3666 C C . SER A 1 459 ? -15.459 14.199 -44.436 1.00 27.28 459 SER A C 1
ATOM 3668 O O . SER A 1 459 ? -14.261 14.257 -44.719 1.00 27.28 459 SER A O 1
ATOM 3670 N N . ASP A 1 460 ? -16.306 13.322 -44.972 1.00 31.62 460 ASP A N 1
ATOM 3671 C CA . ASP A 1 460 ? -16.027 12.391 -46.074 1.00 31.62 460 ASP A CA 1
ATOM 3672 C C . ASP A 1 460 ? -15.936 13.114 -47.431 1.00 31.62 460 ASP A C 1
ATOM 3674 O O . ASP A 1 460 ? -16.756 12.902 -48.319 1.00 31.62 460 ASP A O 1
ATOM 3678 N N . ASP A 1 461 ? -14.932 13.965 -47.614 1.00 31.53 461 ASP A N 1
ATOM 3679 C CA . ASP A 1 461 ? -14.570 14.488 -48.936 1.00 31.53 461 ASP A CA 1
ATOM 3680 C C . ASP A 1 461 ? -13.042 14.514 -49.049 1.00 31.53 461 ASP A C 1
ATOM 3682 O O . ASP A 1 461 ? -12.404 15.520 -48.757 1.00 31.53 461 ASP A O 1
ATOM 3686 N N . ASP A 1 462 ? -12.461 13.347 -49.355 1.00 27.53 462 ASP A N 1
ATOM 3687 C CA . ASP A 1 462 ? -11.297 13.158 -50.242 1.00 27.53 462 ASP A CA 1
ATOM 3688 C C . ASP A 1 462 ? -10.808 11.693 -50.173 1.00 27.53 462 ASP A C 1
ATOM 3690 O O . ASP A 1 462 ? -9.710 11.375 -49.715 1.00 27.53 462 ASP A O 1
ATOM 3694 N N . MET A 1 463 ? -11.638 10.766 -50.660 1.00 29.64 463 MET A N 1
ATOM 3695 C CA . MET A 1 463 ? -11.173 9.456 -51.131 1.00 29.64 463 MET A CA 1
ATOM 3696 C C . MET A 1 463 ? -10.914 9.558 -52.635 1.00 29.64 463 MET A C 1
ATOM 3698 O O . MET A 1 463 ? -11.822 9.380 -53.446 1.00 29.64 463 MET A O 1
ATOM 3702 N N . VAL A 1 464 ? -9.664 9.844 -53.007 1.00 30.95 464 VAL A N 1
ATOM 3703 C CA . VAL A 1 464 ? -9.151 9.608 -54.362 1.00 30.95 464 VAL A CA 1
ATOM 3704 C C . VAL A 1 464 ? -7.824 8.855 -54.270 1.00 30.95 464 VAL A C 1
ATOM 3706 O O . VAL A 1 464 ? -6.842 9.383 -53.759 1.00 30.95 464 VAL A O 1
ATOM 3709 N N . ASP A 1 465 ? -7.865 7.617 -54.771 1.00 31.88 465 ASP A N 1
ATOM 3710 C CA . ASP A 1 465 ? -6.801 6.787 -55.353 1.00 31.88 465 ASP A CA 1
ATOM 3711 C C . ASP A 1 465 ? -5.353 6.969 -54.847 1.00 31.88 465 ASP A C 1
ATOM 3713 O O . ASP A 1 465 ? -4.670 7.922 -55.227 1.00 31.88 465 ASP A O 1
ATOM 3717 N N . PHE A 1 466 ? -4.830 5.976 -54.111 1.00 28.61 466 PHE A N 1
ATOM 3718 C CA . PHE A 1 466 ? -3.874 4.964 -54.620 1.00 28.61 466 PHE A CA 1
ATOM 3719 C C . PHE A 1 466 ? -3.452 3.952 -53.545 1.00 28.61 466 PHE A C 1
ATOM 3721 O O . PHE A 1 466 ? -3.137 4.377 -52.410 1.00 28.61 466 PHE A O 1
#